Protein 4M9R (pdb70)

Secondary structure (DSSP, 8-state):
------GGG-----HHHHHHH--TTTB-----SS-EEEEEEE----SSS---TTHHHHHHHHHHHHHHTTEEEEEEES--HHHHHHHHHHHTT-TT--SEEEEEEESEEETTEEE-TTS---BHHHHHHTTSTTT-TTSTTS-EEEEEES--SSB----EE-----TTTTEEEEESS-TTB-----TTT--HHHHHHHHHHHHHTTTS-HHHHHHHHHHHHHHH--EEETTEEE----EEEE--SSB------S--/------GGG-----HHHHHHH--TTTB-----SS-EEEEEEE----SSS---TTHHHHHHHHHHHHHHTTEEEEE--S--HHHHHHHHHHHHH-----S-EEEEEEEEEETTEEE-TTS-EEEHHHHHHHTSTTT-TTSTTS-EEEEEEEE--EE-TTTTEEEEEEE---HHHHHHHHHHHHHTTTS-HHHHHHHHHHHHHH---EEEE--SSB------S--

Structure (mmCIF, N/CA/C/O backbone):
data_4M9R
#
_entry.id   4M9R
#
_cell.length_a   121.070
_cell.length_b   121.070
_cell.length_c   58.470
_cell.angle_alpha   90.00
_cell.angle_beta   90.00
_cell.angle_gamma   90.00
#
_symmetry.space_group_name_H-M   'I 41'
#
loop_
_entity.id
_entity.type
_entity.pdbx_description
1 polymer 'Cell death protein 3'
2 water water
#
loop_
_atom_site.group_PDB
_atom_site.id
_atom_site.type_symbol
_atom_site.label_atom_id
_atom_site.label_alt_id
_atom_site.label_comp_id
_atom_site.label_asym_id
_atom_site.label_entity_id
_atom_site.label_seq_id
_atom_site.pdbx_PDB_ins_code
_atom_site.Cartn_x
_atom_site.Cartn_y
_atom_site.Cartn_z
_atom_site.occupancy
_atom_site.B_iso_or_equiv
_atom_site.auth_seq_id
_atom_site.auth_comp_id
_atom_site.auth_asym_id
_atom_site.auth_atom_id
_atom_site.pdbx_PDB_model_num
ATOM 1 N N . THR A 1 11 ? -18.277 -6.818 30.473 1.00 128.62 208 THR A N 1
ATOM 2 C CA . THR A 1 11 ? -17.748 -8.093 30.000 1.00 115.46 208 THR A CA 1
ATOM 3 C C . THR A 1 11 ? -16.227 -8.076 29.946 1.00 111.70 208 THR A C 1
ATOM 4 O O . THR A 1 11 ? -15.626 -7.593 28.984 1.00 107.91 208 THR A O 1
ATOM 8 N N . GLN A 1 12 ? -15.615 -8.607 30.996 1.00 158.14 209 GLN A N 1
ATOM 9 C CA . GLN A 1 12 ? -14.168 -8.641 31.121 1.00 148.14 209 GLN A CA 1
ATOM 10 C C . GLN A 1 12 ? -13.805 -9.956 31.793 1.00 144.54 209 GLN A C 1
ATOM 11 O O . GLN A 1 12 ? -13.522 -9.990 32.990 1.00 145.43 209 GLN A O 1
ATOM 17 N N . TYR A 1 13 ? -13.822 -11.035 31.012 1.00 122.76 210 TYR A N 1
ATOM 18 C CA . TYR A 1 13 ? -13.747 -12.399 31.544 1.00 113.78 210 TYR A CA 1
ATOM 19 C C . TYR A 1 13 ? -12.775 -12.610 32.703 1.00 113.30 210 TYR A C 1
ATOM 20 O O . TYR A 1 13 ? -11.628 -12.154 32.678 1.00 113.95 210 TYR A O 1
ATOM 29 N N . ILE A 1 14 ? -13.257 -13.334 33.708 1.00 83.40 211 ILE A N 1
ATOM 30 C CA . ILE A 1 14 ? -12.457 -13.715 34.862 1.00 83.56 211 ILE A CA 1
ATOM 31 C C . ILE A 1 14 ? -12.889 -15.110 35.310 1.00 77.39 211 ILE A C 1
ATOM 32 O O . ILE A 1 14 ? -14.086 -15.398 35.389 1.00 77.97 211 ILE A O 1
ATOM 37 N N . PHE A 1 15 ? -11.922 -15.981 35.581 1.00 97.22 212 PHE A N 1
ATOM 38 C CA . PHE A 1 15 ? -12.242 -17.323 36.054 1.00 92.75 212 PHE A CA 1
ATOM 39 C C . PHE A 1 15 ? -12.667 -17.312 37.515 1.00 99.48 212 PHE A C 1
ATOM 40 O O . PHE A 1 15 ? -12.012 -16.691 38.354 1.00 105.69 212 PHE A O 1
ATOM 48 N N . HIS A 1 16 ? -13.762 -18.008 37.810 1.00 107.05 213 HIS A N 1
ATOM 49 C CA . HIS A 1 16 ? -14.255 -18.139 39.181 1.00 114.19 213 HIS A CA 1
ATOM 50 C C . HIS A 1 16 ? -14.305 -19.603 39.608 1.00 110.66 213 HIS A C 1
ATOM 51 O O . HIS A 1 16 ? -14.681 -20.473 38.820 1.00 103.89 213 HIS A O 1
ATOM 58 N N . GLU A 1 17 ? -13.923 -19.866 40.856 1.00 133.93 214 GLU A N 1
ATOM 59 C CA . GLU A 1 17 ? -13.980 -21.214 41.416 1.00 133.02 214 GLU A CA 1
ATOM 60 C C . GLU A 1 17 ? -15.305 -21.892 41.108 1.00 131.19 214 GLU A C 1
ATOM 61 O O . GLU A 1 17 ? -15.355 -23.097 40.860 1.00 127.05 214 GLU A O 1
ATOM 67 N N . GLU A 1 18 ? -16.379 -21.109 41.137 1.00 99.13 215 GLU A N 1
ATOM 68 C CA . GLU A 1 18 ? -17.721 -21.641 40.944 1.00 98.52 215 GLU A CA 1
ATOM 69 C C . GLU A 1 18 ? -17.904 -22.235 39.554 1.00 88.96 215 GLU A C 1
ATOM 70 O O . GLU A 1 18 ? -18.645 -23.203 39.373 1.00 87.06 215 GLU A O 1
ATOM 76 N N . ASP A 1 19 ? -17.227 -21.645 38.575 1.00 122.67 216 ASP A N 1
ATOM 77 C CA . ASP A 1 19 ? -17.337 -22.081 37.192 1.00 115.35 216 ASP A CA 1
ATOM 78 C C . ASP A 1 19 ? -16.859 -23.520 37.021 1.00 110.95 216 ASP A C 1
ATOM 79 O O . ASP A 1 19 ? -17.294 -24.223 36.112 1.00 107.24 216 ASP A O 1
ATOM 84 N N . MET A 1 20 ? -15.971 -23.954 37.908 1.00 92.93 217 MET A N 1
ATOM 85 C CA . MET A 1 20 ? -15.324 -25.253 37.772 1.00 89.88 217 MET A CA 1
ATOM 86 C C . MET A 1 20 ? -16.269 -26.424 38.013 1.00 91.52 217 MET A C 1
ATOM 87 O O . MET A 1 20 ? -17.106 -26.386 38.912 1.00 96.93 217 MET A O 1
ATOM 92 N N . ASN A 1 21 ? -16.132 -27.458 37.189 1.00 77.10 218 ASN A N 1
ATOM 93 C CA . ASN A 1 21 ? -16.817 -28.728 37.405 1.00 79.55 218 ASN A CA 1
ATOM 94 C C . ASN A 1 21 ? -15.836 -29.766 37.924 1.00 81.20 218 ASN A C 1
ATOM 95 O O . ASN A 1 21 ? -14.697 -29.844 37.466 1.00 77.99 218 ASN A O 1
ATOM 100 N N . PHE A 1 22 ? -16.277 -30.563 38.884 1.00 68.45 219 PHE A N 1
ATOM 101 C CA . PHE A 1 22 ? -15.372 -31.459 39.588 1.00 72.10 219 PHE A CA 1
ATOM 102 C C . PHE A 1 22 ? -15.779 -32.920 39.461 1.00 75.54 219 PHE A C 1
ATOM 103 O O . PHE A 1 22 ? -16.943 -33.233 39.205 1.00 76.84 219 PHE A O 1
ATOM 111 N N . VAL A 1 23 ? -14.810 -33.811 39.643 1.00 90.51 220 VAL A N 1
ATOM 112 C CA . VAL A 1 23 ? -15.080 -35.242 39.692 1.00 96.12 220 VAL A CA 1
ATOM 113 C C . VAL A 1 23 ? -15.021 -35.740 41.130 1.00 104.12 220 VAL A C 1
ATOM 114 O O . VAL A 1 23 ? -14.446 -35.089 42.003 1.00 101.76 220 VAL A O 1
ATOM 118 N N . ASP A 1 24 ? -15.625 -36.897 41.372 1.00 128.31 221 ASP A N 1
ATOM 119 C CA . ASP A 1 24 ? -15.554 -37.532 42.679 1.00 132.58 221 ASP A CA 1
ATOM 120 C C . ASP A 1 24 ? -14.667 -38.764 42.594 1.00 129.36 221 ASP A C 1
ATOM 121 O O . ASP A 1 24 ? -14.500 -39.345 41.523 1.00 128.69 221 ASP A O 1
ATOM 126 N N . ALA A 1 25 ? -14.094 -39.157 43.726 1.00 111.79 222 ALA A N 1
ATOM 127 C CA . ALA A 1 25 ? -13.209 -40.317 43.777 1.00 110.66 222 ALA A CA 1
ATOM 128 C C . ALA A 1 25 ? -13.802 -41.551 43.096 1.00 118.66 222 ALA A C 1
ATOM 129 O O . ALA A 1 25 ? -13.092 -42.261 42.385 1.00 117.10 222 ALA A O 1
ATOM 131 N N . PRO A 1 26 ? -15.103 -41.815 43.315 1.00 113.65 223 PRO A N 1
ATOM 132 C CA . PRO A 1 26 ? -15.728 -42.990 42.698 1.00 122.84 223 PRO A CA 1
ATOM 133 C C . PRO A 1 26 ? -15.458 -43.068 41.202 1.00 119.58 223 PRO A C 1
ATOM 134 O O . PRO A 1 26 ? -14.958 -44.085 40.725 1.00 121.92 223 PRO A O 1
ATOM 138 N N . THR A 1 27 ? -15.788 -42.004 40.478 1.00 110.99 224 THR A N 1
ATOM 139 C CA . THR A 1 27 ? -15.583 -41.963 39.035 1.00 107.80 224 THR A CA 1
ATOM 140 C C . THR A 1 27 ? -14.114 -42.173 38.674 1.00 98.84 224 THR A C 1
ATOM 141 O O . THR A 1 27 ? -13.799 -42.891 37.727 1.00 99.69 224 THR A O 1
ATOM 145 N N . ILE A 1 28 ? -13.219 -41.547 39.432 1.00 92.96 225 ILE A N 1
ATOM 146 C CA . ILE A 1 28 ? -11.785 -41.710 39.212 1.00 86.00 225 ILE A CA 1
ATOM 147 C C . ILE A 1 28 ? -11.356 -43.159 39.432 1.00 92.26 225 ILE A C 1
ATOM 148 O O . ILE A 1 28 ? -10.524 -43.683 38.698 1.00 91.37 225 ILE A O 1
ATOM 153 N N . SER A 1 29 ? -11.920 -43.799 40.451 1.00 119.86 226 SER A N 1
ATOM 154 C CA . SER A 1 29 ? -11.625 -45.200 40.730 1.00 128.02 226 SER A CA 1
ATOM 155 C C . SER A 1 29 ? -12.098 -46.071 39.573 1.00 134.04 226 SER A C 1
ATOM 156 O O . SER A 1 29 ? -11.429 -47.027 39.181 1.00 129.61 226 SER A O 1
ATOM 159 N N . ARG A 1 30 ? -13.258 -45.721 39.028 1.00 110.67 227 ARG A N 1
ATOM 160 C CA . ARG A 1 30 ? -13.880 -46.476 37.949 1.00 110.80 227 ARG A CA 1
ATOM 161 C C . ARG A 1 30 ? -13.187 -46.215 36.614 1.00 99.98 227 ARG A C 1
ATOM 162 O O . ARG A 1 30 ? -12.833 -47.139 35.881 1.00 96.14 227 ARG A O 1
ATOM 170 N N . VAL A 1 31 ? -12.990 -44.941 36.314 1.00 85.31 228 VAL A N 1
ATOM 171 C CA . VAL A 1 31 ? -12.472 -44.517 35.020 1.00 76.97 228 VAL A CA 1
ATOM 172 C C . VAL A 1 31 ? -10.994 -44.835 34.815 1.00 68.49 228 VAL A C 1
ATOM 173 O O . VAL A 1 31 ? -10.586 -45.238 33.722 1.00 64.88 228 VAL A O 1
ATOM 177 N N . PHE A 1 32 ? -10.193 -44.657 35.858 1.00 84.87 229 PHE A N 1
ATOM 178 C CA . PHE A 1 32 ? -8.748 -44.788 35.711 1.00 78.07 229 PHE A CA 1
ATOM 179 C C . PHE A 1 32 ? -8.317 -46.121 35.112 1.00 76.28 229 PHE A C 1
ATOM 180 O O . PHE A 1 32 ? -8.952 -47.155 35.330 1.00 81.06 229 PHE A O 1
ATOM 188 N N . ASP A 1 33 ? -7.228 -46.072 34.351 1.00 82.50 230 ASP A N 1
ATOM 189 C CA . ASP A 1 33 ? -6.615 -47.261 33.779 1.00 81.07 230 ASP A CA 1
ATOM 190 C C . ASP A 1 33 ? -5.140 -46.979 33.508 1.00 76.31 230 ASP A C 1
ATOM 191 O O . ASP A 1 33 ? -4.793 -46.315 32.530 1.00 72.70 230 ASP A O 1
ATOM 196 N N . GLU A 1 34 ? -4.280 -47.487 34.383 1.00 97.44 231 GLU A N 1
ATOM 197 C CA . GLU A 1 34 ? -2.843 -47.254 34.295 1.00 94.83 231 GLU A CA 1
ATOM 198 C C . GLU A 1 34 ? -2.296 -47.423 32.880 1.00 91.80 231 GLU A C 1
ATOM 199 O O . GLU A 1 34 ? -1.386 -46.702 32.472 1.00 89.53 231 GLU A O 1
ATOM 205 N N . LYS A 1 35 ? -2.847 -48.383 32.143 1.00 113.97 232 LYS A N 1
ATOM 206 C CA . LYS A 1 35 ? -2.336 -48.722 30.820 1.00 112.98 232 LYS A CA 1
ATOM 207 C C . LYS A 1 35 ? -2.573 -47.604 29.812 1.00 110.78 232 LYS A C 1
ATOM 208 O O . LYS A 1 35 ? -1.768 -47.394 28.905 1.00 110.20 232 LYS A O 1
ATOM 214 N N . THR A 1 36 ? -3.677 -46.884 29.975 1.00 81.68 233 THR A N 1
ATOM 215 C CA . THR A 1 36 ? -4.100 -45.917 28.967 1.00 80.66 233 THR A CA 1
ATOM 216 C C . THR A 1 36 ? -3.954 -44.461 29.410 1.00 78.15 233 THR A C 1
ATOM 217 O O . THR A 1 36 ? -3.857 -43.556 28.579 1.00 77.03 233 THR A O 1
ATOM 221 N N . MET A 1 37 ? -3.936 -44.233 30.717 1.00 64.51 234 MET A N 1
ATOM 222 C CA . MET A 1 37 ? -3.888 -42.870 31.229 1.00 62.92 234 MET A CA 1
ATOM 223 C C . MET A 1 37 ? -2.831 -42.696 32.310 1.00 62.65 234 MET A C 1
ATOM 224 O O . MET A 1 37 ? -2.435 -43.656 32.962 1.00 64.47 234 MET A O 1
ATOM 229 N N . TYR A 1 38 ? -2.360 -41.464 32.471 1.00 57.15 235 TYR A N 1
ATOM 230 C CA . TYR A 1 38 ? -1.357 -41.148 33.482 1.00 57.94 235 TYR A CA 1
ATOM 231 C C . TYR A 1 38 ? -1.988 -41.094 34.856 1.00 57.62 235 TYR A C 1
ATOM 232 O O . TYR A 1 38 ? -3.129 -40.651 35.012 1.00 57.88 235 TYR A O 1
ATOM 241 N N . ARG A 1 39 ? -1.226 -41.534 35.852 1.00 77.79 236 ARG A N 1
ATOM 242 C CA . ARG A 1 39 ? -1.639 -41.459 37.244 1.00 82.82 236 ARG A CA 1
ATOM 243 C C . ARG A 1 39 ? -1.540 -40.009 37.709 1.00 75.11 236 ARG A C 1
ATOM 244 O O . ARG A 1 39 ? -0.485 -39.382 37.598 1.00 72.48 236 ARG A O 1
ATOM 252 N N . ASN A 1 40 ? -2.645 -39.475 38.214 1.00 73.99 237 ASN A N 1
ATOM 253 C CA . ASN A 1 40 ? -2.684 -38.091 38.666 1.00 67.45 237 ASN A CA 1
ATOM 254 C C . ASN A 1 40 ? -3.634 -37.890 39.846 1.00 68.13 237 ASN A C 1
ATOM 255 O O . ASN A 1 40 ? -4.697 -37.276 39.710 1.00 66.48 237 ASN A O 1
ATOM 260 N N . PHE A 1 41 ? -3.231 -38.402 41.006 1.00 74.77 238 PHE A N 1
ATOM 261 C CA . PHE A 1 41 ? -4.104 -38.442 42.173 1.00 76.97 238 PHE A CA 1
ATOM 262 C C . PHE A 1 41 ? -3.462 -37.854 43.418 1.00 75.66 238 PHE A C 1
ATOM 263 O O . PHE A 1 41 ? -4.084 -37.822 44.477 1.00 77.76 238 PHE A O 1
ATOM 271 N N . SER A 1 42 ? -2.220 -37.397 43.291 1.00 89.56 239 SER A N 1
ATOM 272 C CA . SER A 1 42 ? -1.558 -36.707 44.387 1.00 88.39 239 SER A CA 1
ATOM 273 C C . SER A 1 42 ? -2.536 -35.730 45.024 1.00 85.75 239 SER A C 1
ATOM 274 O O . SER A 1 42 ? -3.240 -35.007 44.312 1.00 82.72 239 SER A O 1
ATOM 277 N N . SER A 1 43 ? -2.593 -35.719 46.355 1.00 163.94 240 SER A N 1
ATOM 278 C CA . SER A 1 43 ? -3.518 -34.838 47.065 1.00 163.22 240 SER A CA 1
ATOM 279 C C . SER A 1 43 ? -3.327 -33.396 46.606 1.00 158.59 240 SER A C 1
ATOM 280 O O . SER A 1 43 ? -4.270 -32.773 46.119 1.00 157.98 240 SER A O 1
ATOM 283 N N . PRO A 1 44 ? -2.112 -32.848 46.773 1.00 98.04 241 PRO A N 1
ATOM 284 C CA . PRO A 1 44 ? -1.797 -31.761 45.844 1.00 94.26 241 PRO A CA 1
ATOM 285 C C . PRO A 1 44 ? -1.381 -32.405 44.529 1.00 93.03 241 PRO A C 1
ATOM 286 O O . PRO A 1 44 ? -0.311 -33.012 44.488 1.00 94.36 241 PRO A O 1
ATOM 290 N N . ARG A 1 45 ? -2.221 -32.306 43.498 1.00 71.62 242 ARG A N 1
ATOM 291 C CA . ARG A 1 45 ? -1.939 -32.902 42.193 1.00 70.74 242 ARG A CA 1
ATOM 292 C C . ARG A 1 45 ? -0.455 -32.814 41.852 1.00 69.92 242 ARG A C 1
ATOM 293 O O . ARG A 1 45 ? 0.150 -33.774 41.378 1.00 72.01 242 ARG A O 1
ATOM 301 N N . GLY A 1 46 ? 0.122 -31.645 42.094 1.00 65.32 243 GLY A N 1
ATOM 302 C CA . GLY A 1 46 ? 1.537 -31.429 41.872 1.00 65.83 243 GLY A CA 1
ATOM 303 C C . GLY A 1 46 ? 1.824 -29.950 41.970 1.00 64.04 243 GLY A C 1
ATOM 304 O O . GLY A 1 46 ? 1.037 -29.207 42.554 1.00 63.42 243 GLY A O 1
ATOM 305 N N . MET A 1 47 ? 2.935 -29.513 41.385 1.00 77.26 244 MET A N 1
ATOM 306 C CA . MET A 1 47 ? 3.292 -28.099 41.419 1.00 76.83 244 MET A CA 1
ATOM 307 C C . MET A 1 47 ? 3.120 -27.435 40.058 1.00 74.68 244 MET A C 1
ATOM 308 O O . MET A 1 47 ? 3.298 -28.064 39.022 1.00 74.01 244 MET A O 1
ATOM 313 N N . CYS A 1 48 ? 2.768 -26.156 40.076 1.00 62.89 245 CYS A N 1
ATOM 314 C CA . CYS A 1 48 ? 2.583 -25.386 38.854 1.00 61.92 245 CYS A CA 1
ATOM 315 C C . CYS A 1 48 ? 3.399 -24.097 38.918 1.00 64.52 245 CYS A C 1
ATOM 316 O O . CYS A 1 48 ? 3.087 -23.191 39.688 1.00 66.66 245 CYS A O 1
ATOM 319 N N . LEU A 1 49 ? 4.450 -24.020 38.112 1.00 51.03 246 LEU A N 1
ATOM 320 C CA . LEU A 1 49 ? 5.291 -22.834 38.090 1.00 54.63 246 LEU A CA 1
ATOM 321 C C . LEU A 1 49 ? 4.873 -21.861 36.982 1.00 54.82 246 LEU A C 1
ATOM 322 O O . LEU A 1 49 ? 5.061 -22.136 35.801 1.00 53.56 246 LEU A O 1
ATOM 327 N N . ILE A 1 50 ? 4.311 -20.722 37.373 1.00 52.45 247 ILE A N 1
ATOM 328 C CA . ILE A 1 50 ? 3.945 -19.672 36.420 1.00 54.67 247 ILE A CA 1
ATOM 329 C C . ILE A 1 50 ? 5.017 -18.562 36.315 1.00 60.11 247 ILE A C 1
ATOM 330 O O . ILE A 1 50 ? 5.281 -17.835 37.284 1.00 64.43 247 ILE A O 1
ATOM 335 N N . ILE A 1 51 ? 5.637 -18.441 35.143 1.00 55.40 248 ILE A N 1
ATOM 336 C CA . ILE A 1 51 ? 6.595 -17.363 34.904 1.00 61.62 248 ILE A CA 1
ATOM 337 C C . ILE A 1 51 ? 5.918 -16.222 34.154 1.00 65.19 248 ILE A C 1
ATOM 338 O O . ILE A 1 51 ? 5.461 -16.398 33.029 1.00 62.89 248 ILE A O 1
ATOM 343 N N . ASN A 1 52 ? 5.845 -15.059 34.791 1.00 78.86 249 ASN A N 1
ATOM 344 C CA . ASN A 1 52 ? 5.092 -13.938 34.243 1.00 78.22 249 ASN A CA 1
ATOM 345 C C . ASN A 1 52 ? 5.966 -12.717 33.984 1.00 81.45 249 ASN A C 1
ATOM 346 O O . ASN A 1 52 ? 6.359 -12.013 34.912 1.00 85.64 249 ASN A O 1
ATOM 351 N N . ASN A 1 53 ? 6.262 -12.470 32.713 1.00 67.60 250 ASN A N 1
ATOM 352 C CA . ASN A 1 53 ? 7.049 -11.311 32.312 1.00 71.10 250 ASN A CA 1
ATOM 353 C C . ASN A 1 53 ? 6.153 -10.201 31.761 1.00 69.08 250 ASN A C 1
ATOM 354 O O . ASN A 1 53 ? 5.525 -10.374 30.713 1.00 66.28 250 ASN A O 1
ATOM 359 N N . GLU A 1 54 ? 6.097 -9.070 32.463 1.00 106.29 251 GLU A N 1
ATOM 360 C CA . GLU A 1 54 ? 5.240 -7.954 32.056 1.00 105.20 251 GLU A CA 1
ATOM 361 C C . GLU A 1 54 ? 6.013 -6.728 31.563 1.00 108.92 251 GLU A C 1
ATOM 362 O O . GLU A 1 54 ? 5.583 -6.053 30.626 1.00 108.27 251 GLU A O 1
ATOM 368 N N . HIS A 1 55 ? 7.148 -6.440 32.196 1.00 105.10 252 HIS A N 1
ATOM 369 C CA . HIS A 1 55 ? 7.939 -5.258 31.851 1.00 109.82 252 HIS A CA 1
ATOM 370 C C . HIS A 1 55 ? 9.296 -5.632 31.247 1.00 114.47 252 HIS A C 1
ATOM 371 O O . HIS A 1 55 ? 10.016 -6.459 31.797 1.00 116.74 252 HIS A O 1
ATOM 378 N N . PHE A 1 56 ? 9.639 -5.017 30.118 1.00 102.58 253 PHE A N 1
ATOM 379 C CA . PHE A 1 56 ? 10.901 -5.303 29.434 1.00 108.77 253 PHE A CA 1
ATOM 380 C C . PHE A 1 56 ? 11.708 -4.032 29.172 1.00 115.80 253 PHE A C 1
ATOM 381 O O . PHE A 1 56 ? 11.152 -2.940 29.053 1.00 114.71 253 PHE A O 1
ATOM 389 N N . GLU A 1 57 ? 13.024 -4.187 29.071 1.00 94.05 254 GLU A N 1
ATOM 390 C CA . GLU A 1 57 ? 13.911 -3.064 28.791 1.00 102.35 254 GLU A CA 1
ATOM 391 C C . GLU A 1 57 ? 13.619 -2.402 27.443 1.00 103.44 254 GLU A C 1
ATOM 392 O O . GLU A 1 57 ? 13.277 -1.222 27.388 1.00 103.80 254 GLU A O 1
ATOM 398 N N . GLN A 1 58 ? 13.746 -3.164 26.360 1.00 137.27 255 GLN A N 1
ATOM 399 C CA . GLN A 1 58 ? 13.604 -2.608 25.016 1.00 140.72 255 GLN A CA 1
ATOM 400 C C . GLN A 1 58 ? 12.442 -3.219 24.240 1.00 134.08 255 GLN A C 1
ATOM 401 O O . GLN A 1 58 ? 12.380 -3.117 23.014 1.00 138.45 255 GLN A O 1
ATOM 407 N N . MET A 1 59 ? 11.526 -3.859 24.958 1.00 133.21 256 MET A N 1
ATOM 408 C CA . MET A 1 59 ? 10.326 -4.417 24.344 1.00 127.13 256 MET A CA 1
ATOM 409 C C . MET A 1 59 ? 9.092 -3.952 25.106 1.00 119.50 256 MET A C 1
ATOM 410 O O . MET A 1 59 ? 9.093 -3.927 26.336 1.00 116.68 256 MET A O 1
ATOM 415 N N . PRO A 1 60 ? 8.033 -3.578 24.372 1.00 91.10 257 PRO A N 1
ATOM 416 C CA . PRO A 1 60 ? 6.821 -2.984 24.945 1.00 85.88 257 PRO A CA 1
ATOM 417 C C . PRO A 1 60 ? 6.306 -3.724 26.180 1.00 79.83 257 PRO A C 1
ATOM 418 O O . PRO A 1 60 ? 6.566 -4.917 26.349 1.00 78.10 257 PRO A O 1
ATOM 422 N N . THR A 1 61 ? 5.585 -3.010 27.039 1.00 150.50 258 THR A N 1
ATOM 423 C CA . THR A 1 61 ? 4.988 -3.618 28.221 1.00 146.33 258 THR A CA 1
ATOM 424 C C . THR A 1 61 ? 3.927 -4.621 27.800 1.00 142.29 258 THR A C 1
ATOM 425 O O . THR A 1 61 ? 3.193 -4.393 26.840 1.00 142.47 258 THR A O 1
ATOM 429 N N . ARG A 1 62 ? 3.851 -5.733 28.520 1.00 81.51 259 ARG A N 1
ATOM 430 C CA . ARG A 1 62 ? 2.884 -6.770 28.206 1.00 78.15 259 ARG A CA 1
ATOM 431 C C . ARG A 1 62 ? 1.617 -6.600 29.033 1.00 76.50 259 ARG A C 1
ATOM 432 O O . ARG A 1 62 ? 1.334 -7.404 29.915 1.00 74.89 259 ARG A O 1
ATOM 440 N N . ASN A 1 63 ? 0.859 -5.548 28.741 1.00 88.76 260 ASN A N 1
ATOM 441 C CA . ASN A 1 63 ? -0.390 -5.277 29.444 1.00 88.96 260 ASN A CA 1
ATOM 442 C C . ASN A 1 63 ? -1.343 -6.469 29.492 1.00 87.11 260 ASN A C 1
ATOM 443 O O . ASN A 1 63 ? -1.363 -7.294 28.581 1.00 85.69 260 ASN A O 1
ATOM 448 N N . GLY A 1 64 ? -2.123 -6.543 30.566 1.00 129.60 261 GLY A N 1
ATOM 449 C CA . GLY A 1 64 ? -3.132 -7.587 30.754 1.00 129.17 261 GLY A CA 1
ATOM 450 C C . GLY A 1 64 ? -2.554 -8.997 30.910 1.00 126.13 261 GLY A C 1
ATOM 451 O O . GLY A 1 64 ? -3.285 -9.983 30.828 1.00 125.51 261 GLY A O 1
ATOM 452 N N . THR A 1 65 ? -1.247 -9.086 31.140 1.00 84.97 262 THR A N 1
ATOM 453 C CA . THR A 1 65 ? -0.602 -10.361 31.449 1.00 83.06 262 THR A CA 1
ATOM 454 C C . THR A 1 65 ? -0.815 -10.702 32.929 1.00 84.82 262 THR A C 1
ATOM 455 O O . THR A 1 65 ? -0.521 -11.812 33.379 1.00 84.01 262 THR A O 1
ATOM 459 N N . LYS A 1 66 ? -1.330 -9.734 33.677 1.00 120.49 263 LYS A N 1
ATOM 460 C CA . LYS A 1 66 ? -1.649 -9.930 35.083 1.00 124.19 263 LYS A CA 1
ATOM 461 C C . LYS A 1 66 ? -2.977 -10.668 35.215 1.00 125.25 263 LYS A C 1
ATOM 462 O O . LYS A 1 66 ? -3.128 -11.554 36.057 1.00 127.02 263 LYS A O 1
ATOM 468 N N . ALA A 1 67 ? -3.936 -10.295 34.373 1.00 70.92 264 ALA A N 1
ATOM 469 C CA . ALA A 1 67 ? -5.243 -10.945 34.343 1.00 73.00 264 ALA A CA 1
ATOM 470 C C . ALA A 1 67 ? -5.111 -12.407 33.921 1.00 69.39 264 ALA A C 1
ATOM 471 O O . ALA A 1 67 ? -5.878 -13.264 34.359 1.00 71.60 264 ALA A O 1
ATOM 473 N N . ASP A 1 68 ? -4.140 -12.684 33.059 1.00 85.33 265 ASP A N 1
ATOM 474 C CA . ASP A 1 68 ? -3.868 -14.051 32.656 1.00 82.22 265 ASP A CA 1
ATOM 475 C C . ASP A 1 68 ? -3.317 -14.814 33.841 1.00 82.95 265 ASP A C 1
ATOM 476 O O . ASP A 1 68 ? -3.842 -15.860 34.222 1.00 83.73 265 ASP A O 1
ATOM 481 N N . LYS A 1 69 ? -2.250 -14.273 34.421 1.00 68.29 266 LYS A N 1
ATOM 482 C CA . LYS A 1 69 ? -1.582 -14.906 35.547 1.00 70.20 266 LYS A CA 1
ATOM 483 C C . LYS A 1 69 ? -2.562 -15.234 36.666 1.00 74.98 266 LYS A C 1
ATOM 484 O O . LYS A 1 69 ? -2.548 -16.338 37.209 1.00 74.06 266 LYS A O 1
ATOM 490 N N . ASP A 1 70 ? -3.409 -14.266 37.007 1.00 66.29 267 ASP A N 1
ATOM 491 C CA . ASP A 1 70 ? -4.390 -14.447 38.069 1.00 72.87 267 ASP A CA 1
ATOM 492 C C . ASP A 1 70 ? -5.396 -15.542 37.731 1.00 72.68 267 ASP A C 1
ATOM 493 O O . ASP A 1 70 ? -5.604 -16.475 38.510 1.00 73.42 267 ASP A O 1
ATOM 498 N N . ASN A 1 71 ? -6.016 -15.427 36.565 1.00 65.30 268 ASN A N 1
ATOM 499 C CA . ASN A 1 71 ? -6.956 -16.440 36.108 1.00 64.03 268 ASN A CA 1
ATOM 500 C C . ASN A 1 71 ? -6.337 -17.833 36.056 1.00 56.89 268 ASN A C 1
ATOM 501 O O . ASN A 1 71 ? -6.972 -18.816 36.429 1.00 54.89 268 ASN A O 1
ATOM 506 N N . LEU A 1 72 ? -5.099 -17.919 35.587 1.00 65.32 269 LEU A N 1
ATOM 507 C CA . LEU A 1 72 ? -4.430 -19.206 35.493 1.00 58.05 269 LEU A CA 1
ATOM 508 C C . LEU A 1 72 ? -4.127 -19.741 36.883 1.00 56.23 269 LEU A C 1
ATOM 509 O O . LEU A 1 72 ? -4.230 -20.945 37.135 1.00 51.51 269 LEU A O 1
ATOM 514 N N . THR A 1 73 ? -3.744 -18.837 37.778 1.00 52.68 270 THR A N 1
ATOM 515 C CA . THR A 1 73 ? -3.430 -19.207 39.145 1.00 51.92 270 THR A CA 1
ATOM 516 C C . THR A 1 73 ? -4.673 -19.787 39.789 1.00 53.95 270 THR A C 1
ATOM 517 O O . THR A 1 73 ? -4.609 -20.813 40.465 1.00 54.51 270 THR A O 1
ATOM 521 N N . ASN A 1 74 ? -5.806 -19.126 39.572 1.00 59.03 271 ASN A N 1
ATOM 522 C CA . ASN A 1 74 ? -7.078 -19.601 40.104 1.00 63.62 271 ASN A CA 1
ATOM 523 C C . ASN A 1 74 ? -7.453 -20.953 39.528 1.00 57.99 271 ASN A C 1
ATOM 524 O O . ASN A 1 74 ? -7.830 -21.866 40.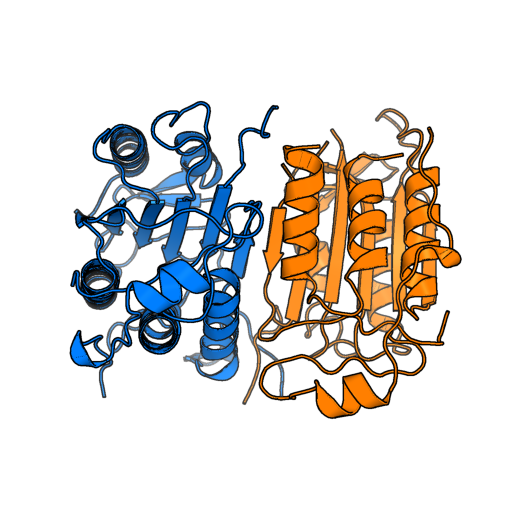261 1.00 56.89 271 ASN A O 1
ATOM 529 N N . LEU A 1 75 ? -7.343 -21.072 38.211 1.00 77.06 272 LEU A N 1
ATOM 530 C CA . LEU A 1 75 ? -7.691 -22.305 37.517 1.00 72.04 272 LEU A CA 1
ATOM 531 C C . LEU A 1 75 ? -6.894 -23.499 38.029 1.00 67.04 272 LEU A C 1
ATOM 532 O O . LEU A 1 75 ? -7.445 -24.576 38.260 1.00 66.70 272 LEU A O 1
ATOM 537 N N . PHE A 1 76 ? -5.591 -23.318 38.194 1.00 70.18 273 PHE A N 1
ATOM 538 C CA . PHE A 1 76 ? -4.748 -24.440 38.565 1.00 64.41 273 PHE A CA 1
ATOM 539 C C . PHE A 1 76 ? -4.815 -24.721 40.047 1.00 65.71 273 PHE A C 1
ATOM 540 O O . PHE A 1 76 ? -4.663 -25.863 40.473 1.00 63.44 273 PHE A O 1
ATOM 548 N N . ARG A 1 77 ? -5.053 -23.679 40.834 1.00 67.94 274 ARG A N 1
ATOM 549 C CA . ARG A 1 77 ? -5.313 -23.876 42.251 1.00 70.33 274 ARG A CA 1
ATOM 550 C C . ARG A 1 77 ? -6.642 -24.591 42.418 1.00 73.90 274 ARG A C 1
ATOM 551 O O . ARG A 1 77 ? -6.762 -25.527 43.203 1.00 73.23 274 ARG A O 1
ATOM 559 N N . CYS A 1 78 ? -7.638 -24.161 41.657 1.00 74.13 275 CYS A N 1
ATOM 560 C CA . CYS A 1 78 ? -8.942 -24.796 41.721 1.00 79.24 275 CYS A CA 1
ATOM 561 C C . CYS A 1 78 ? -8.859 -26.271 41.325 1.00 74.51 275 CYS A C 1
ATOM 562 O O . CYS A 1 78 ? -9.643 -27.092 41.792 1.00 78.01 275 CYS A O 1
ATOM 565 N N . MET A 1 79 ? -7.901 -26.604 40.467 1.00 70.59 276 MET A N 1
ATOM 566 C CA . MET A 1 79 ? -7.730 -27.976 40.015 1.00 67.12 276 MET A CA 1
ATOM 567 C C . MET A 1 79 ? -6.775 -28.757 40.912 1.00 63.66 276 MET A C 1
ATOM 568 O O . MET A 1 79 ? -6.317 -29.839 40.548 1.00 61.40 276 MET A O 1
ATOM 573 N N . GLY A 1 80 ? -6.473 -28.197 42.081 1.00 69.83 277 GLY A N 1
ATOM 574 C CA . GLY A 1 80 ? -5.693 -28.889 43.093 1.00 68.19 277 GLY A CA 1
ATOM 575 C C . GLY A 1 80 ? -4.187 -28.793 42.947 1.00 63.88 277 GLY A C 1
ATOM 576 O O . GLY A 1 80 ? -3.465 -29.711 43.331 1.00 62.94 277 GLY A O 1
ATOM 577 N N . TYR A 1 81 ? -3.707 -27.678 42.408 1.00 55.54 278 TYR A N 1
ATOM 578 C CA . TYR A 1 81 ? -2.271 -27.489 42.194 1.00 52.73 278 TYR A CA 1
ATOM 579 C C . TYR A 1 81 ? -1.683 -26.460 43.152 1.00 54.22 278 TYR A C 1
ATOM 580 O O . TYR A 1 81 ? -2.387 -25.573 43.637 1.00 57.29 278 TYR A O 1
ATOM 589 N N . THR A 1 82 ? -0.390 -26.603 43.430 1.00 66.43 279 THR A N 1
ATOM 590 C CA . THR A 1 82 ? 0.359 -25.605 44.175 1.00 68.29 279 THR A CA 1
ATOM 591 C C . THR A 1 82 ? 0.996 -24.647 43.181 1.00 68.05 279 THR A C 1
ATOM 592 O O . THR A 1 82 ? 1.957 -24.996 42.493 1.00 66.81 279 THR A O 1
ATOM 596 N N . VAL A 1 83 ? 0.452 -23.440 43.094 1.00 56.84 280 VAL A N 1
ATOM 597 C CA . VAL A 1 83 ? 0.962 -22.460 42.147 1.00 57.71 280 VAL A CA 1
ATOM 598 C C . VAL A 1 83 ? 2.077 -21.608 42.755 1.00 60.88 280 VAL A C 1
ATOM 599 O O . VAL A 1 83 ? 1.998 -21.177 43.904 1.00 63.97 280 VAL A O 1
ATOM 603 N N . ILE A 1 84 ? 3.121 -21.389 41.968 1.00 66.94 281 ILE A N 1
ATOM 604 C CA . ILE A 1 84 ? 4.244 -20.553 42.355 1.00 71.11 281 ILE A CA 1
ATOM 605 C C . ILE A 1 84 ? 4.453 -19.525 41.261 1.00 73.41 281 ILE A C 1
ATOM 606 O O . ILE A 1 84 ? 4.442 -19.858 40.072 1.00 70.74 281 ILE A O 1
ATOM 611 N N . CYS A 1 85 ? 4.651 -18.277 41.650 1.00 85.32 282 CYS A N 1
ATOM 612 C CA . CYS A 1 85 ? 4.771 -17.219 40.668 1.00 88.96 282 CYS A CA 1
ATOM 613 C C . CYS A 1 85 ? 6.151 -16.578 40.698 1.00 93.98 282 CYS A C 1
ATOM 614 O O . CYS A 1 85 ? 6.750 -16.405 41.758 1.00 97.30 282 CYS A O 1
ATOM 617 N N . LYS A 1 86 ? 6.656 -16.251 39.516 1.00 65.51 283 LYS A N 1
ATOM 618 C CA . LYS A 1 86 ? 7.922 -15.551 39.382 1.00 71.78 283 LYS A CA 1
ATOM 619 C C . LYS A 1 86 ? 7.756 -14.448 38.345 1.00 76.34 283 LYS A C 1
ATOM 620 O O . LYS A 1 86 ? 7.859 -14.690 37.145 1.00 73.99 283 LYS A O 1
ATOM 626 N N . ASP A 1 87 ? 7.477 -13.237 38.812 1.00 89.54 284 ASP A N 1
ATOM 627 C CA . ASP A 1 87 ? 7.298 -12.103 37.915 1.00 90.80 284 ASP A CA 1
ATOM 628 C C . ASP A 1 87 ? 8.630 -11.632 37.335 1.00 94.05 284 ASP A C 1
ATOM 629 O O . ASP A 1 87 ? 9.661 -11.668 38.008 1.00 100.87 284 ASP A O 1
ATOM 634 N N . ASN A 1 88 ? 8.597 -11.205 36.077 1.00 77.93 285 ASN A N 1
ATOM 635 C CA . ASN A 1 88 ? 9.758 -10.607 35.425 1.00 81.97 285 ASN A CA 1
ATOM 636 C C . ASN A 1 88 ? 11.080 -11.314 35.715 1.00 88.39 285 ASN A C 1
ATOM 637 O O . ASN A 1 88 ? 11.829 -10.911 36.608 1.00 95.45 285 ASN A O 1
ATOM 642 N N . LEU A 1 89 ? 11.357 -12.370 34.958 1.00 60.79 286 LEU A N 1
ATOM 643 C CA . LEU A 1 89 ? 12.623 -13.075 35.068 1.00 59.20 286 LEU A CA 1
ATOM 644 C C . LEU A 1 89 ? 13.508 -12.791 33.860 1.00 62.81 286 LEU A C 1
ATOM 645 O O . LEU A 1 89 ? 13.019 -12.641 32.737 1.00 60.65 286 LEU A O 1
ATOM 650 N N . THR A 1 90 ? 14.812 -12.704 34.091 1.00 69.50 287 THR A N 1
ATOM 651 C CA . THR A 1 90 ? 15.755 -12.553 32.996 1.00 68.93 287 THR A CA 1
ATOM 652 C C . THR A 1 90 ? 15.826 -13.859 32.219 1.00 64.75 287 THR A C 1
ATOM 653 O O . THR A 1 90 ? 15.271 -14.872 32.655 1.00 59.21 287 THR A O 1
ATOM 657 N N . GLY A 1 91 ? 16.503 -13.834 31.074 1.00 88.05 288 GLY A N 1
ATOM 658 C CA . GLY A 1 91 ? 16.713 -15.037 30.287 1.00 81.42 288 GLY A CA 1
ATOM 659 C C . GLY A 1 91 ? 17.355 -16.127 31.126 1.00 77.89 288 GLY A C 1
ATOM 660 O O . GLY A 1 91 ? 16.833 -17.240 31.225 1.00 72.50 288 GLY A O 1
ATOM 661 N N . ARG A 1 92 ? 18.486 -15.797 31.742 1.00 103.06 289 ARG A N 1
ATOM 662 C CA . ARG A 1 92 ? 19.188 -16.726 32.620 1.00 101.47 289 ARG A CA 1
ATOM 663 C C . ARG A 1 92 ? 18.320 -17.084 33.819 1.00 100.88 289 ARG A C 1
ATOM 664 O O . ARG A 1 92 ? 18.468 -18.155 34.408 1.00 98.24 289 ARG A O 1
ATOM 672 N N . GLY A 1 93 ? 17.414 -16.178 34.175 1.00 72.04 290 GLY A N 1
ATOM 673 C CA . GLY A 1 93 ? 16.500 -16.399 35.281 1.00 72.90 290 GLY A CA 1
ATOM 674 C C . GLY A 1 93 ? 15.513 -17.515 34.996 1.00 65.74 290 GLY A C 1
ATOM 675 O O . GLY A 1 93 ? 15.338 -18.435 35.791 1.00 64.61 290 GLY A O 1
ATOM 676 N N . MET A 1 94 ? 14.866 -17.442 33.844 1.00 76.24 291 MET A N 1
ATOM 677 C CA . MET A 1 94 ? 13.894 -18.459 33.486 1.00 70.38 291 MET A CA 1
ATOM 678 C C . MET A 1 94 ? 14.521 -19.855 33.503 1.00 66.70 291 MET A C 1
ATOM 679 O O . MET A 1 94 ? 13.954 -20.791 34.064 1.00 64.59 291 MET A O 1
ATOM 684 N N . LEU A 1 95 ? 15.701 -19.986 32.905 1.00 76.43 292 LEU A N 1
ATOM 685 C CA . LEU A 1 95 ? 16.406 -21.264 32.890 1.00 74.32 292 LEU A CA 1
ATOM 686 C C . LEU A 1 95 ? 16.633 -21.812 34.293 1.00 76.19 292 LEU A C 1
ATOM 687 O O . LEU A 1 95 ? 16.312 -22.969 34.584 1.00 74.42 292 LEU A O 1
ATOM 692 N N . LEU A 1 96 ? 17.199 -20.971 35.155 1.00 60.09 293 LEU A N 1
ATOM 693 C CA . LEU A 1 96 ? 17.532 -21.369 36.512 1.00 64.01 293 LEU A CA 1
ATOM 694 C C . LEU A 1 96 ? 16.294 -21.704 37.336 1.00 61.76 293 LEU A C 1
ATOM 695 O O . LEU A 1 96 ? 16.283 -22.692 38.075 1.00 62.65 293 LEU A O 1
ATOM 700 N N . THR A 1 97 ? 15.261 -20.875 37.222 1.00 70.60 294 THR A N 1
ATOM 701 C CA . THR A 1 97 ? 14.018 -21.120 37.943 1.00 71.32 294 THR A CA 1
ATOM 702 C C . THR A 1 97 ? 13.454 -22.459 37.507 1.00 65.82 294 THR A C 1
ATOM 703 O O . THR A 1 97 ? 13.063 -23.284 38.329 1.00 67.45 294 THR A O 1
ATOM 707 N N . ILE A 1 98 ? 13.424 -22.670 36.199 1.00 70.59 295 ILE A N 1
ATOM 708 C CA . ILE A 1 98 ? 12.880 -23.896 35.642 1.00 66.56 295 ILE A CA 1
ATOM 709 C C . ILE A 1 98 ? 13.711 -25.104 36.067 1.00 67.98 295 ILE A C 1
ATOM 710 O O . ILE A 1 98 ? 13.165 -26.134 36.465 1.00 68.46 295 ILE A O 1
ATOM 715 N N . ARG A 1 99 ? 15.029 -24.974 35.994 1.00 88.50 296 ARG A N 1
ATOM 716 C CA . ARG A 1 99 ? 15.904 -26.044 36.444 1.00 90.94 296 ARG A CA 1
ATOM 717 C C . ARG A 1 99 ? 15.665 -26.358 37.921 1.00 95.91 296 ARG A C 1
ATOM 718 O O . ARG A 1 99 ? 15.680 -27.522 38.326 1.00 98.00 296 ARG A O 1
ATOM 726 N N . ASP A 1 100 ? 15.446 -25.317 38.722 1.00 75.40 297 ASP A N 1
ATOM 727 C CA . ASP A 1 100 ? 15.164 -25.489 40.142 1.00 81.91 297 ASP A CA 1
ATOM 728 C C . ASP A 1 100 ? 13.790 -26.092 40.355 1.00 81.02 297 ASP A C 1
ATOM 729 O O . ASP A 1 100 ? 13.594 -26.895 41.263 1.00 85.42 297 ASP A O 1
ATOM 734 N N . PHE A 1 101 ? 12.832 -25.687 39.530 1.00 86.48 298 PHE A N 1
ATOM 735 C CA . PHE A 1 101 ? 11.490 -26.234 39.628 1.00 82.97 298 PHE A CA 1
ATOM 736 C C . 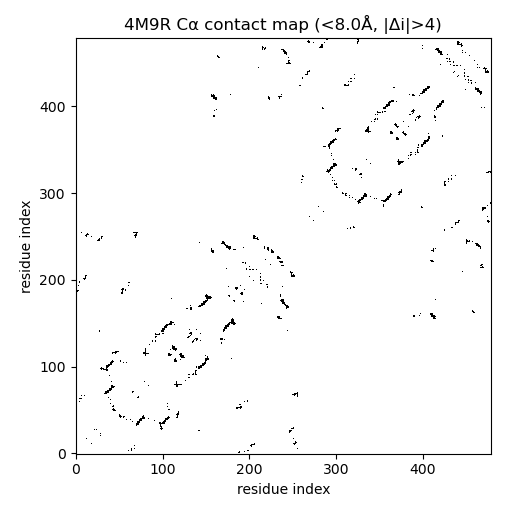PHE A 1 101 ? 11.563 -27.747 39.490 1.00 83.98 298 PHE A C 1
ATOM 737 O O . PHE A 1 101 ? 10.931 -28.477 40.247 1.00 84.10 298 PHE A O 1
ATOM 745 N N . ALA A 1 102 ? 12.354 -28.206 38.523 1.00 93.60 299 ALA A N 1
ATOM 746 C CA . ALA A 1 102 ? 12.556 -29.632 38.288 1.00 94.70 299 ALA A CA 1
ATOM 747 C C . ALA A 1 102 ? 13.178 -30.328 39.498 1.00 101.92 299 ALA A C 1
ATOM 748 O O . ALA A 1 102 ? 13.208 -31.558 39.560 1.00 104.91 299 ALA A O 1
ATOM 750 N N . LYS A 1 103 ? 13.671 -29.535 40.449 1.00 101.95 300 LYS A N 1
ATOM 751 C CA . LYS A 1 103 ? 14.296 -30.054 41.669 1.00 110.36 300 LYS A CA 1
ATOM 752 C C . LYS A 1 103 ? 13.307 -30.261 42.821 1.00 113.81 300 LYS A C 1
ATOM 753 O O . LYS A 1 103 ? 13.398 -31.254 43.538 1.00 119.43 300 LYS A O 1
ATOM 759 N N . HIS A 1 104 ? 12.391 -29.311 43.002 1.00 135.86 301 HIS A N 1
ATOM 760 C CA . HIS A 1 104 ? 11.321 -29.408 43.998 1.00 130.18 301 HIS A CA 1
ATOM 761 C C . HIS A 1 104 ? 10.866 -30.839 44.219 1.00 131.29 301 HIS A C 1
ATOM 762 O O . HIS A 1 104 ? 9.863 -31.252 43.651 1.00 125.77 301 HIS A O 1
ATOM 769 N N . GLU A 1 105 ? 11.564 -31.596 45.052 1.00 155.62 302 GLU A N 1
ATOM 770 C CA . GLU A 1 105 ? 11.192 -32.992 45.251 1.00 158.47 302 GLU A CA 1
ATOM 771 C C . GLU A 1 105 ? 9.783 -33.121 45.827 1.00 150.60 302 GLU A C 1
ATOM 772 O O . GLU A 1 105 ? 9.285 -34.228 46.036 1.00 152.38 302 GLU A O 1
ATOM 778 N N . SER A 1 106 ? 9.148 -31.978 46.073 1.00 121.36 303 SER A N 1
ATOM 779 C CA . SER A 1 106 ? 7.759 -31.936 46.509 1.00 114.66 303 SER A CA 1
ATOM 780 C C . SER A 1 106 ? 6.824 -32.094 45.315 1.00 108.91 303 SER A C 1
ATOM 781 O O . SER A 1 106 ? 5.694 -31.607 45.326 1.00 103.11 303 SER A O 1
ATOM 784 N N . HIS A 1 107 ? 7.300 -32.768 44.277 1.00 68.10 304 HIS A N 1
ATOM 785 C CA . HIS A 1 107 ? 6.488 -32.972 43.089 1.00 63.46 304 HIS A CA 1
ATOM 786 C C . HIS A 1 107 ? 5.445 -34.058 43.280 1.00 63.35 304 HIS A C 1
ATOM 787 O O . HIS A 1 107 ? 5.729 -35.130 43.819 1.00 69.61 304 HIS A O 1
ATOM 794 N N . GLY A 1 108 ? 4.234 -33.763 42.823 1.00 56.42 305 GLY A N 1
ATOM 795 C CA . GLY A 1 108 ? 3.154 -34.727 42.851 1.00 56.73 305 GLY A CA 1
ATOM 796 C C . GLY A 1 108 ? 3.191 -35.621 41.631 1.00 58.78 305 GLY A C 1
ATOM 797 O O . GLY A 1 108 ? 4.259 -35.926 41.097 1.00 62.86 305 GLY A O 1
ATOM 798 N N . ASP A 1 109 ? 2.013 -36.036 41.187 1.00 60.49 306 ASP A N 1
ATOM 799 C CA . ASP A 1 109 ? 1.881 -36.910 40.028 1.00 62.90 306 ASP A CA 1
ATOM 800 C C . ASP A 1 109 ? 2.102 -36.185 38.693 1.00 58.71 306 ASP A C 1
ATOM 801 O O . ASP A 1 109 ? 2.358 -36.825 37.672 1.00 61.33 306 ASP A O 1
ATOM 806 N N . SER A 1 110 ? 2.002 -34.857 38.706 1.00 53.42 307 SER A N 1
ATOM 807 C CA . SER A 1 110 ? 2.213 -34.065 37.493 1.00 49.84 307 SER A CA 1
ATOM 808 C C . SER A 1 110 ? 2.797 -32.667 37.757 1.00 47.12 307 SER A C 1
ATOM 809 O O . SER A 1 110 ? 2.640 -32.097 38.841 1.00 49.97 307 SER A O 1
ATOM 812 N N . ALA A 1 111 ? 3.466 -32.125 36.744 1.00 53.54 308 ALA A N 1
ATOM 813 C CA . ALA A 1 111 ? 4.010 -30.781 36.819 1.00 52.01 308 ALA A CA 1
ATOM 814 C C . ALA A 1 111 ? 3.403 -29.920 35.726 1.00 48.24 308 ALA A C 1
ATOM 815 O O . ALA A 1 111 ? 3.026 -30.414 34.666 1.00 47.55 308 ALA A O 1
ATOM 817 N N . ILE A 1 112 ? 3.302 -28.629 35.993 1.00 50.64 309 ILE A N 1
ATOM 818 C CA . ILE A 1 112 ? 2.774 -27.684 35.034 1.00 48.55 309 ILE A CA 1
ATOM 819 C C . ILE A 1 112 ? 3.668 -26.452 34.993 1.00 49.99 309 ILE A C 1
ATOM 820 O O . ILE A 1 112 ? 3.938 -25.833 36.020 1.00 51.45 309 ILE A O 1
ATOM 825 N N . LEU A 1 113 ? 4.141 -26.103 33.804 1.00 47.69 310 LEU A N 1
ATOM 826 C CA . LEU A 1 113 ? 4.911 -24.882 33.633 1.00 49.98 310 LEU A CA 1
ATOM 827 C C . LEU A 1 113 ? 4.129 -23.910 32.771 1.00 49.04 310 LEU A C 1
ATOM 828 O O . LEU A 1 113 ? 3.578 -24.280 31.740 1.00 47.22 310 LEU A O 1
ATOM 833 N N . VAL A 1 114 ? 4.068 -22.662 33.201 1.00 44.64 311 VAL A N 1
ATOM 834 C CA . VAL A 1 114 ? 3.394 -21.645 32.421 1.00 45.85 311 VAL A CA 1
ATOM 835 C C . VAL A 1 114 ? 4.339 -20.476 32.211 1.00 50.20 311 VAL A C 1
ATOM 836 O O . VAL A 1 114 ? 4.777 -19.844 33.170 1.00 53.27 311 VAL A O 1
ATOM 840 N N . ILE A 1 115 ? 4.657 -20.200 30.951 1.00 52.58 312 ILE A N 1
ATOM 841 C CA . ILE A 1 115 ? 5.495 -19.065 30.601 1.00 57.71 312 ILE A CA 1
ATOM 842 C C . ILE A 1 115 ? 4.667 -18.009 29.885 1.00 60.65 312 ILE A C 1
ATOM 843 O O . ILE A 1 115 ? 4.083 -18.273 28.836 1.00 58.91 312 ILE A O 1
ATOM 848 N N . LEU A 1 116 ? 4.605 -16.821 30.477 1.00 49.52 313 LEU A N 1
ATOM 849 C CA . LEU A 1 116 ? 3.889 -15.690 29.905 1.00 48.10 313 LEU A CA 1
ATOM 850 C C . LEU A 1 116 ? 4.910 -14.609 29.589 1.00 51.67 313 LEU A C 1
ATOM 851 O O . LEU A 1 116 ? 5.381 -13.907 30.491 1.00 53.89 313 LEU A O 1
ATOM 856 N N . SER A 1 117 ? 5.263 -14.462 28.318 1.00 64.45 314 SER A N 1
ATOM 857 C CA . SER A 1 117 ? 6.354 -13.564 27.989 1.00 69.17 314 SER A CA 1
ATOM 858 C C . SER A 1 117 ? 6.389 -13.193 26.522 1.00 71.76 314 SER A C 1
ATOM 859 O O . SER A 1 117 ? 5.568 -13.657 25.730 1.00 69.96 314 SER A O 1
ATOM 862 N N . HIS A 1 118 ? 7.345 -12.336 26.175 1.00 68.89 315 HIS A N 1
ATOM 863 C CA . HIS A 1 118 ? 7.670 -12.066 24.783 1.00 73.79 315 HIS A CA 1
ATOM 864 C C . HIS A 1 118 ? 8.496 -13.230 24.246 1.00 71.82 315 HIS A C 1
ATOM 865 O O . HIS A 1 118 ? 9.270 -13.846 24.985 1.00 69.16 315 HIS A O 1
ATOM 872 N N . GLY A 1 119 ? 8.326 -13.539 22.964 1.00 67.66 316 GLY A N 1
ATOM 873 C CA . GLY A 1 119 ? 9.061 -14.633 22.361 1.00 64.13 316 GLY A CA 1
ATOM 874 C C . GLY A 1 119 ? 9.104 -14.605 20.851 1.00 66.91 316 GLY A C 1
ATOM 875 O O . GLY A 1 119 ? 8.407 -13.820 20.212 1.00 69.80 316 GLY A O 1
ATOM 876 N N . GLU A 1 120 ? 9.946 -15.471 20.291 1.00 112.92 317 GLU A N 1
ATOM 877 C CA . GLU A 1 120 ? 10.020 -15.711 18.855 1.00 113.32 317 GLU A CA 1
ATOM 878 C C . GLU A 1 120 ? 9.947 -17.212 18.626 1.00 106.79 317 GLU A C 1
ATOM 879 O O . GLU A 1 120 ? 9.679 -17.971 19.554 1.00 102.12 317 GLU A O 1
ATOM 885 N N . GLU A 1 121 ? 10.191 -17.649 17.397 1.00 143.71 318 GLU A N 1
ATOM 886 C CA . GLU A 1 121 ? 10.163 -19.076 17.102 1.00 139.18 318 GLU A CA 1
ATOM 887 C C . GLU A 1 121 ? 11.251 -19.815 17.870 1.00 141.95 318 GLU A C 1
ATOM 888 O O . GLU A 1 121 ? 12.437 -19.510 17.730 1.00 149.44 318 GLU A O 1
ATOM 894 N N . ASN A 1 122 ? 10.836 -20.781 18.685 1.00 91.81 319 ASN A N 1
ATOM 895 C CA . ASN A 1 122 ? 11.766 -21.597 19.457 1.00 95.00 319 ASN A CA 1
ATOM 896 C C . ASN A 1 122 ? 12.550 -20.752 20.461 1.00 97.35 319 ASN A C 1
ATOM 897 O O . ASN A 1 122 ? 13.546 -21.198 21.030 1.00 99.73 319 ASN A O 1
ATOM 902 N N . VAL A 1 123 ? 12.088 -19.525 20.674 1.00 64.91 320 VAL A N 1
ATOM 903 C CA . VAL A 1 123 ? 12.750 -18.600 21.580 1.00 67.75 320 VAL A CA 1
ATOM 904 C C . VAL A 1 123 ? 11.762 -17.931 22.532 1.00 64.28 320 VAL A C 1
ATOM 905 O O . VAL A 1 123 ? 10.681 -17.499 22.128 1.00 63.08 320 VAL A O 1
ATOM 909 N N . ILE A 1 124 ? 12.140 -17.859 23.803 1.00 67.91 321 ILE A N 1
ATOM 910 C CA . ILE A 1 124 ? 11.380 -17.099 24.780 1.00 66.82 321 ILE A CA 1
ATOM 911 C C . ILE A 1 124 ? 12.252 -15.985 25.323 1.00 72.28 321 ILE A C 1
ATOM 912 O O . ILE A 1 124 ? 13.298 -16.231 25.918 1.00 71.16 321 ILE A O 1
ATOM 917 N N . ILE A 1 125 ? 11.818 -14.753 25.112 1.00 71.47 322 ILE A N 1
ATOM 918 C CA . ILE A 1 125 ? 12.643 -13.606 25.456 1.00 77.53 322 ILE A CA 1
ATOM 919 C C . ILE A 1 125 ? 12.482 -13.209 26.918 1.00 77.20 322 ILE A C 1
ATOM 920 O O . ILE A 1 125 ? 11.368 -13.055 27.408 1.00 76.72 322 ILE A O 1
ATOM 925 N N . GLY A 1 126 ? 13.610 -13.055 27.604 1.00 69.80 323 GLY A N 1
ATOM 926 C CA . GLY A 1 126 ? 13.621 -12.712 29.014 1.00 71.32 323 GLY A CA 1
ATOM 927 C C . GLY A 1 126 ? 13.418 -11.232 29.269 1.00 80.67 323 GLY A C 1
ATOM 928 O O . GLY A 1 126 ? 13.433 -10.424 28.339 1.00 86.21 323 GLY A O 1
ATOM 929 N N . VAL A 1 127 ? 13.224 -10.878 30.536 1.00 95.88 324 VAL A N 1
ATOM 930 C CA . VAL A 1 127 ? 12.973 -9.493 30.920 1.00 100.69 324 VAL A CA 1
ATOM 931 C C . VAL A 1 127 ? 14.147 -8.598 30.522 1.00 109.98 324 VAL A C 1
ATOM 932 O O . VAL A 1 127 ? 13.970 -7.414 30.231 1.00 110.61 324 VAL A O 1
ATOM 936 N N . ASP A 1 128 ? 15.343 -9.182 30.503 1.00 88.45 325 ASP A N 1
ATOM 937 C CA . ASP A 1 128 ? 16.552 -8.494 30.059 1.00 95.13 325 ASP A CA 1
ATOM 938 C C . ASP A 1 128 ? 16.671 -8.536 28.538 1.00 94.45 325 ASP A C 1
ATOM 939 O O . ASP A 1 128 ? 17.737 -8.280 27.978 1.00 98.33 325 ASP A O 1
ATOM 944 N N . ASP A 1 129 ? 15.565 -8.868 27.880 1.00 72.14 326 ASP A N 1
ATOM 945 C CA . ASP A 1 129 ? 15.513 -8.952 26.424 1.00 72.72 326 ASP A CA 1
ATOM 946 C C . ASP A 1 129 ? 16.431 -10.022 25.849 1.00 66.95 326 ASP A C 1
ATOM 947 O O . ASP A 1 129 ? 16.628 -10.079 24.639 1.00 69.25 326 ASP A O 1
ATOM 952 N N . ILE A 1 130 ? 16.993 -10.863 26.713 1.00 101.17 327 ILE A N 1
ATOM 953 C CA . ILE A 1 130 ? 17.817 -11.980 26.258 1.00 95.88 327 ILE A CA 1
ATOM 954 C C . ILE A 1 130 ? 16.934 -13.148 25.839 1.00 88.29 327 ILE A C 1
ATOM 955 O O . ILE A 1 130 ? 16.015 -13.526 26.560 1.00 83.62 327 ILE A O 1
ATOM 960 N N . PRO A 1 131 ? 17.205 -13.713 24.656 1.00 84.24 328 PRO A N 1
ATOM 961 C CA . PRO A 1 131 ? 16.417 -14.813 24.086 1.00 79.12 328 PRO A CA 1
ATOM 962 C C . PRO A 1 131 ? 16.665 -16.123 24.825 1.00 71.68 328 PRO A C 1
ATOM 963 O O . PRO A 1 131 ? 17.731 -16.299 25.406 1.00 71.17 328 PRO A O 1
ATOM 967 N N . ILE A 1 132 ? 15.695 -17.030 24.803 1.00 103.04 329 ILE A N 1
ATOM 968 C CA . ILE A 1 132 ? 15.879 -18.353 25.391 1.00 97.35 329 ILE A CA 1
ATOM 969 C C . ILE A 1 132 ? 15.327 -19.424 24.459 1.00 96.21 329 ILE A C 1
ATOM 970 O O . ILE A 1 132 ? 14.180 -19.342 24.019 1.00 96.27 329 ILE A O 1
ATOM 975 N N . SER A 1 133 ? 16.150 -20.424 24.157 1.00 69.19 330 SER A N 1
ATOM 976 C CA . SER A 1 133 ? 15.718 -21.555 23.344 1.00 69.79 330 SER A CA 1
ATOM 977 C C . SER A 1 133 ? 14.681 -22.392 24.084 1.00 64.64 330 SER A C 1
ATOM 978 O O . SER A 1 133 ? 14.961 -22.942 25.147 1.00 61.10 330 SER A O 1
ATOM 981 N N . THR A 1 134 ? 13.480 -22.484 23.522 1.00 68.65 331 THR A N 1
ATOM 982 C CA . THR A 1 134 ? 12.439 -23.302 24.122 1.00 64.59 331 THR A CA 1
ATOM 983 C C . THR A 1 134 ? 12.936 -24.734 24.282 1.00 64.34 331 THR A C 1
ATOM 984 O O . THR A 1 134 ? 12.606 -25.404 25.257 1.00 60.92 331 THR A O 1
ATOM 988 N N . HIS A 1 135 ? 13.742 -25.197 23.331 1.00 91.63 332 HIS A N 1
ATOM 989 C CA . HIS A 1 135 ? 14.272 -26.555 23.380 1.00 93.25 332 HIS A CA 1
ATOM 990 C C . HIS A 1 135 ? 15.116 -26.780 24.627 1.00 89.96 332 HIS A C 1
ATOM 991 O O . HIS A 1 135 ? 15.064 -27.847 25.237 1.00 89.36 332 HIS A O 1
ATOM 998 N N . GLU A 1 136 ? 15.894 -25.770 25.002 1.00 108.66 333 GLU A N 1
ATOM 999 C CA . GLU A 1 136 ? 16.738 -25.868 26.187 1.00 106.61 333 GLU A CA 1
ATOM 1000 C C . GLU A 1 136 ? 15.905 -25.996 27.454 1.00 102.54 333 GLU A C 1
ATOM 1001 O O . GLU A 1 136 ? 16.319 -26.653 28.408 1.00 102.27 333 GLU A O 1
ATOM 1007 N N . ILE A 1 137 ? 14.733 -25.368 27.468 1.00 86.65 334 ILE A N 1
ATOM 1008 C CA . ILE A 1 137 ? 13.868 -25.452 28.640 1.00 83.74 334 ILE A CA 1
ATOM 1009 C C . ILE A 1 137 ? 13.164 -26.808 28.719 1.00 83.57 334 ILE A C 1
ATOM 1010 O O . ILE A 1 137 ? 12.789 -27.259 29.798 1.00 82.55 334 ILE A O 1
ATOM 1015 N N . TYR A 1 138 ? 13.008 -27.464 27.575 1.00 86.39 335 TYR A N 1
ATOM 1016 C CA . TYR A 1 138 ? 12.429 -28.800 27.549 1.00 87.98 335 TYR A CA 1
ATOM 1017 C C . TYR A 1 138 ? 13.456 -29.842 27.979 1.00 90.91 335 TYR A C 1
ATOM 1018 O O . TYR A 1 138 ? 13.101 -30.904 28.488 1.00 92.62 335 TYR A O 1
ATOM 1027 N N . ASP A 1 139 ? 14.731 -29.533 27.771 1.00 99.62 336 ASP A N 1
ATOM 1028 C CA . ASP A 1 139 ? 15.811 -30.413 28.198 1.00 102.70 336 ASP A CA 1
ATOM 1029 C C . ASP A 1 139 ? 15.920 -30.440 29.713 1.00 100.80 336 ASP A C 1
ATOM 1030 O O . ASP A 1 139 ? 16.350 -31.434 30.299 1.00 103.84 336 ASP A O 1
ATOM 1035 N N . LEU A 1 140 ? 15.531 -29.336 30.342 1.00 71.42 337 LEU A N 1
ATOM 1036 C CA . LEU A 1 140 ? 15.552 -29.233 31.794 1.00 71.05 337 LEU A CA 1
ATOM 1037 C C . LEU A 1 140 ? 14.485 -30.122 32.410 1.00 71.57 337 LEU A C 1
ATOM 1038 O O . LEU A 1 140 ? 14.573 -30.496 33.583 1.00 73.61 337 LEU A O 1
ATOM 1043 N N . LEU A 1 141 ? 13.482 -30.462 31.606 1.00 75.70 338 LEU A N 1
ATOM 1044 C CA . LEU A 1 141 ? 12.346 -31.250 32.071 1.00 74.94 338 LEU A CA 1
ATOM 1045 C C . LEU A 1 141 ? 12.458 -32.739 31.750 1.00 75.69 338 LEU A C 1
ATOM 1046 O O . LEU A 1 141 ? 11.777 -33.559 32.366 1.00 77.20 338 LEU A O 1
ATOM 1051 N N . ASN A 1 142 ? 13.305 -33.097 30.791 1.00 83.69 339 ASN A N 1
ATOM 1052 C CA . ASN A 1 142 ? 13.429 -34.506 30.426 1.00 85.27 339 ASN A CA 1
ATOM 1053 C C . ASN A 1 142 ? 13.864 -35.364 31.616 1.00 91.69 339 ASN A C 1
ATOM 1054 O O . ASN A 1 142 ? 14.311 -34.842 32.639 1.00 95.42 339 ASN A O 1
ATOM 1059 N N . ALA A 1 143 ? 13.720 -36.677 31.474 1.00 73.01 340 ALA A N 1
ATOM 1060 C CA . ALA A 1 143 ? 13.965 -37.603 32.572 1.00 79.29 340 ALA A CA 1
ATOM 1061 C C . ALA A 1 143 ? 15.417 -37.582 33.032 1.00 86.35 340 ALA A C 1
ATOM 1062 O O . ALA A 1 143 ? 15.725 -37.952 34.165 1.00 93.00 340 ALA A O 1
ATOM 1064 N N . ALA A 1 144 ? 16.307 -37.148 32.147 1.00 85.25 341 ALA A N 1
ATOM 1065 C CA . ALA A 1 144 ? 17.723 -37.029 32.483 1.00 91.21 341 ALA A CA 1
ATOM 1066 C C . ALA A 1 144 ? 17.993 -35.890 33.474 1.00 92.56 341 ALA A C 1
ATOM 1067 O O . ALA A 1 144 ? 18.715 -36.072 34.448 1.00 100.82 341 ALA A O 1
ATOM 1069 N N . ASN A 1 145 ? 17.402 -34.725 33.225 1.00 94.61 342 ASN A N 1
ATOM 1070 C CA . ASN A 1 145 ? 17.646 -33.542 34.047 1.00 96.37 342 ASN A CA 1
ATOM 1071 C C . ASN A 1 145 ? 16.627 -33.352 35.168 1.00 98.75 342 ASN A C 1
ATOM 1072 O O . ASN A 1 145 ? 16.835 -32.559 36.084 1.00 102.01 342 ASN A O 1
ATOM 1077 N N . ALA A 1 146 ? 15.523 -34.080 35.081 1.00 74.08 343 ALA A N 1
ATOM 1078 C CA . ALA A 1 146 ? 14.505 -34.060 36.120 1.00 75.47 343 ALA A CA 1
ATOM 1079 C C . ALA A 1 146 ? 14.029 -35.481 36.385 1.00 74.66 343 ALA A C 1
ATOM 1080 O O . ALA A 1 146 ? 12.933 -35.864 35.965 1.00 68.28 343 ALA A O 1
ATOM 1082 N N . PRO A 1 147 ? 14.863 -36.273 37.076 1.00 86.62 344 PRO A N 1
ATOM 1083 C CA . PRO A 1 147 ? 14.546 -37.654 37.445 1.00 87.34 344 PRO A CA 1
ATOM 1084 C C . PRO A 1 147 ? 13.441 -37.650 38.484 1.00 86.26 344 PRO A C 1
ATOM 1085 O O . PRO A 1 147 ? 12.725 -38.638 38.639 1.00 84.84 344 PRO A O 1
ATOM 1089 N N . ARG A 1 148 ? 13.315 -36.532 39.189 1.00 96.94 345 ARG A N 1
ATOM 1090 C CA . ARG A 1 148 ? 12.234 -36.335 40.141 1.00 97.34 345 ARG A CA 1
ATOM 1091 C C . ARG A 1 148 ? 10.915 -36.153 39.399 1.00 89.21 345 ARG A C 1
ATOM 1092 O O . ARG A 1 148 ? 9.847 -36.115 40.011 1.00 89.78 345 ARG A O 1
ATOM 1100 N N . LEU A 1 149 ? 11.006 -36.050 38.073 1.00 72.22 346 LEU A N 1
ATOM 1101 C CA . LEU A 1 149 ? 9.840 -35.900 37.206 1.00 64.91 346 LEU A CA 1
ATOM 1102 C C . LEU A 1 149 ? 9.801 -36.954 36.093 1.00 60.97 346 LEU A C 1
ATOM 1103 O O . LEU A 1 149 ? 8.867 -36.982 35.290 1.00 58.63 346 LEU A O 1
ATOM 1108 N N . ALA A 1 150 ? 10.810 -37.817 36.044 1.00 69.58 347 ALA A N 1
ATOM 1109 C CA . ALA A 1 150 ? 10.820 -38.905 35.073 1.00 67.18 347 ALA A CA 1
ATOM 1110 C C . ALA A 1 150 ? 9.546 -39.732 35.220 1.00 64.59 347 ALA A C 1
ATOM 1111 O O . ALA A 1 150 ? 9.079 -39.961 36.332 1.00 68.05 347 ALA A O 1
ATOM 1113 N N . ASN A 1 151 ? 8.976 -40.165 34.103 1.00 72.81 348 ASN A N 1
ATOM 1114 C CA . ASN A 1 151 ? 7.765 -40.983 34.138 1.00 71.06 348 ASN A CA 1
ATOM 1115 C C . ASN A 1 151 ? 6.491 -40.235 34.525 1.00 69.76 348 ASN A C 1
ATOM 1116 O O . ASN A 1 151 ? 5.395 -40.795 34.462 1.00 69.43 348 ASN A O 1
ATOM 1121 N N . LYS A 1 152 ? 6.646 -38.977 34.930 1.00 75.02 349 LYS A N 1
ATOM 1122 C CA . LYS A 1 152 ? 5.511 -38.127 35.289 1.00 74.87 349 LYS A CA 1
ATOM 1123 C C . LYS A 1 152 ? 5.193 -37.113 34.183 1.00 69.34 349 LYS A C 1
ATOM 1124 O O . LYS A 1 152 ? 6.096 -36.527 33.588 1.00 67.41 349 LYS A O 1
ATOM 1130 N N . PRO A 1 153 ? 3.898 -36.901 33.910 1.00 70.85 350 PRO A N 1
ATOM 1131 C CA . PRO A 1 153 ? 3.460 -35.977 32.855 1.00 65.89 350 PRO A CA 1
ATOM 1132 C C . PRO A 1 153 ? 3.796 -34.526 33.179 1.00 65.19 350 PRO A C 1
ATOM 1133 O O . PRO A 1 153 ? 3.574 -34.070 34.306 1.00 64.75 350 PRO A O 1
ATOM 1137 N N . LYS A 1 154 ? 4.331 -33.807 32.201 1.00 48.06 351 LYS A N 1
ATOM 1138 C CA . LYS A 1 154 ? 4.671 -32.407 32.398 1.00 48.27 351 LYS A CA 1
ATOM 1139 C C . LYS A 1 154 ? 3.967 -31.594 31.337 1.00 46.49 351 LYS A C 1
ATOM 1140 O O . LYS A 1 154 ? 4.152 -31.839 30.147 1.00 44.80 351 LYS A O 1
ATOM 1146 N N . ILE A 1 155 ? 3.155 -30.633 31.759 1.00 58.28 352 ILE A N 1
ATOM 1147 C CA . ILE A 1 155 ? 2.429 -29.803 30.813 1.00 55.22 352 ILE A CA 1
ATOM 1148 C C . ILE A 1 155 ? 2.987 -28.397 30.830 1.00 57.59 352 ILE A C 1
ATOM 1149 O O . ILE A 1 155 ? 3.023 -27.751 31.877 1.00 59.11 352 ILE A O 1
ATOM 1154 N N . VAL A 1 156 ? 3.411 -27.911 29.670 1.00 44.34 353 VAL A N 1
ATOM 1155 C CA . VAL A 1 156 ? 3.932 -26.552 29.576 1.00 44.99 353 VAL A CA 1
ATOM 1156 C C . VAL A 1 156 ? 3.021 -25.641 28.761 1.00 46.68 353 VAL A C 1
ATOM 1157 O O . VAL A 1 156 ? 2.715 -25.943 27.613 1.00 44.27 353 VAL A O 1
ATOM 1161 N N . PHE A 1 157 ? 2.595 -24.528 29.353 1.00 55.18 354 PHE A N 1
ATOM 1162 C CA . PHE A 1 157 ? 1.814 -23.523 28.632 1.00 54.70 354 PHE A CA 1
ATOM 1163 C C . PHE A 1 157 ? 2.676 -22.323 28.259 1.00 54.65 354 PHE A C 1
ATOM 1164 O O . PHE A 1 157 ? 3.223 -21.634 29.126 1.00 56.69 354 PHE A O 1
ATOM 1172 N N . VAL A 1 158 ? 2.794 -22.072 26.961 1.00 47.30 355 VAL A N 1
ATOM 1173 C CA . VAL A 1 158 ? 3.577 -20.934 26.491 1.00 48.17 355 VAL A CA 1
ATOM 1174 C C . VAL A 1 158 ? 2.686 -19.851 25.892 1.00 48.84 355 VAL A C 1
ATOM 1175 O O . VAL A 1 158 ? 2.139 -20.016 24.802 1.00 48.36 355 VAL A O 1
ATOM 1179 N N . GLN A 1 159 ? 2.534 -18.754 26.625 1.00 59.19 356 GLN A N 1
ATOM 1180 C CA . GLN A 1 159 ? 1.824 -17.581 26.133 1.00 60.26 356 GLN A CA 1
ATOM 1181 C C . GLN A 1 159 ? 2.825 -16.543 25.622 1.00 61.52 356 GLN A C 1
ATOM 1182 O O . GLN A 1 159 ? 3.257 -15.655 26.366 1.00 63.31 356 GLN A O 1
ATOM 1188 N N . ALA A 1 160 ? 3.193 -16.666 24.352 1.00 53.67 357 ALA A N 1
ATOM 1189 C CA . ALA A 1 160 ? 4.193 -15.794 23.740 1.00 55.61 357 ALA A CA 1
ATOM 1190 C C . ALA A 1 160 ? 4.045 -15.864 22.235 1.00 53.99 357 ALA A C 1
ATOM 1191 O O . ALA A 1 160 ? 3.541 -16.855 21.708 1.00 52.56 357 ALA A O 1
ATOM 1193 N N . SER A 1 161 ? 4.483 -14.825 21.534 1.00 57.31 358 SER A N 1
ATOM 1194 C CA . SER A 1 161 ? 4.543 -14.900 20.077 1.00 60.30 358 SER A CA 1
ATOM 1195 C C . SER A 1 161 ? 5.591 -15.927 19.669 1.00 62.58 358 SER A C 1
ATOM 1196 O O . SER A 1 161 ? 6.310 -16.463 20.512 1.00 62.07 358 SER A O 1
ATOM 1199 N N . ARG A 1 162 ? 5.671 -16.213 18.376 1.00 62.03 359 ARG A N 1
ATOM 1200 C CA . ARG A 1 162 ? 6.658 -17.163 17.878 1.00 65.92 359 ARG A CA 1
ATOM 1201 C C . ARG A 1 162 ? 7.174 -16.710 16.526 1.00 74.01 359 ARG A C 1
ATOM 1202 O O . ARG A 1 162 ? 7.790 -17.478 15.796 1.00 79.00 359 ARG A O 1
ATOM 1210 N N . GLY A 1 163 ? 6.928 -15.440 16.219 1.00 60.52 360 GLY A N 1
ATOM 1211 C CA . GLY A 1 163 ? 7.283 -14.854 14.939 1.00 65.72 360 GLY A CA 1
ATOM 1212 C C . GLY A 1 163 ? 6.486 -13.579 14.731 1.00 68.33 360 GLY A C 1
ATOM 1213 O O . GLY A 1 163 ? 5.786 -13.132 15.641 1.00 64.33 360 GLY A O 1
ATOM 1214 N N . GLU A 1 164 ? 6.589 -12.988 13.545 1.00 115.48 361 GLU A N 1
ATOM 1215 C CA . GLU A 1 164 ? 5.830 -11.780 13.241 1.00 116.19 361 GLU A CA 1
ATOM 1216 C C . GLU A 1 164 ? 4.924 -11.946 12.016 1.00 119.18 361 GLU A C 1
ATOM 1217 O O . GLU A 1 164 ? 4.649 -10.983 11.298 1.00 124.56 361 GLU A O 1
ATOM 1223 N N . ARG A 1 165 ? 4.462 -13.175 11.790 1.00 95.43 362 ARG A N 1
ATOM 1224 C CA . ARG A 1 165 ? 3.488 -13.462 10.740 1.00 97.74 362 ARG A CA 1
ATOM 1225 C C . ARG A 1 165 ? 2.074 -13.281 11.276 1.00 90.92 362 ARG A C 1
ATOM 1226 O O . ARG A 1 165 ? 1.797 -13.588 12.434 1.00 83.46 362 ARG A O 1
ATOM 1234 N N . ARG A 1 166 ? 1.183 -12.779 10.434 1.00 94.37 363 ARG A N 1
ATOM 1235 C CA . ARG A 1 166 ? -0.183 -12.507 10.855 1.00 90.40 363 ARG A CA 1
ATOM 1236 C C . ARG A 1 166 ? -1.181 -13.355 10.088 1.00 92.03 363 ARG A C 1
ATOM 1237 O O . ARG A 1 166 ? -1.400 -13.146 8.898 1.00 99.25 363 ARG A O 1
ATOM 1245 N N . ASP A 1 167 ? -1.793 -14.306 10.780 1.00 69.36 364 ASP A N 1
ATOM 1246 C CA . ASP A 1 167 ? -2.777 -15.186 10.168 1.00 70.84 364 ASP A CA 1
ATOM 1247 C C . ASP A 1 167 ? -4.018 -14.398 9.735 1.00 75.18 364 ASP A C 1
ATOM 1248 O O . ASP A 1 167 ? -4.770 -13.890 10.569 1.00 72.73 364 ASP A O 1
ATOM 1253 N N . ASN A 1 168 ? -4.225 -14.296 8.425 1.00 77.45 365 ASN A N 1
ATOM 1254 C CA . ASN A 1 168 ? -5.340 -13.525 7.884 1.00 84.13 365 ASN A CA 1
ATOM 1255 C C . ASN A 1 168 ? -6.639 -14.323 7.842 1.00 82.56 365 ASN A C 1
ATOM 1256 O O . ASN A 1 168 ? -7.720 -13.755 7.666 1.00 88.48 365 ASN A O 1
ATOM 1261 N N . GLY A 1 169 ? -6.524 -15.640 7.989 1.00 71.42 366 GLY A N 1
ATOM 1262 C CA . GLY A 1 169 ? -7.683 -16.512 8.034 1.00 72.40 366 GLY A CA 1
ATOM 1263 C C . GLY A 1 169 ? -8.339 -16.791 6.693 1.00 74.45 366 GLY A C 1
ATOM 1264 O O . GLY A 1 169 ? -7.910 -16.286 5.657 1.00 74.63 366 GLY A O 1
ATOM 1265 N N . PHE A 1 170 ? -9.385 -17.612 6.720 1.00 87.82 367 PHE A N 1
ATOM 1266 C CA . PHE A 1 170 ? -10.168 -17.915 5.528 1.00 90.89 367 PHE A CA 1
ATOM 1267 C C . PHE A 1 170 ? -11.652 -18.032 5.884 1.00 96.44 367 PHE A C 1
ATOM 1268 O O . PHE A 1 170 ? -11.992 -18.286 7.040 1.00 94.81 367 PHE A O 1
ATOM 1276 N N . PRO A 1 171 ? -12.537 -17.855 4.885 1.00 75.59 368 PRO A N 1
ATOM 1277 C CA . PRO A 1 171 ? -13.994 -17.781 5.068 1.00 84.28 368 PRO A CA 1
ATOM 1278 C C . PRO A 1 171 ? -14.637 -19.114 5.445 1.00 80.23 368 PRO A C 1
ATOM 1279 O O . PRO A 1 171 ? -14.272 -20.158 4.904 1.00 73.07 368 PRO A O 1
ATOM 1283 N N . VAL A 1 172 ? -15.600 -19.069 6.359 1.00 88.47 369 VAL A N 1
ATOM 1284 C CA . VAL A 1 172 ? -16.319 -20.270 6.766 1.00 87.20 369 VAL A CA 1
ATOM 1285 C C . VAL A 1 172 ? -17.820 -20.017 6.784 1.00 100.87 369 VAL A C 1
ATOM 1286 O O . VAL A 1 172 ? -18.601 -20.858 6.345 1.00 104.44 369 VAL A O 1
ATOM 1290 N N . ARG A 1 210 ? 12.543 -51.713 30.724 1.00 155.45 407 ARG A N 1
ATOM 1291 C CA . ARG A 1 210 ? 12.147 -50.822 29.641 1.00 149.95 407 ARG A CA 1
ATOM 1292 C C . ARG A 1 210 ? 13.086 -49.629 29.528 1.00 152.85 407 ARG A C 1
ATOM 1293 O O . ARG A 1 210 ? 14.033 -49.498 30.299 1.00 159.20 407 ARG A O 1
ATOM 1295 N N . LYS A 1 211 ? 12.811 -48.762 28.559 1.00 167.02 408 LYS A N 1
ATOM 1296 C CA . LYS A 1 211 ? 13.527 -47.498 28.416 1.00 169.48 408 LYS A CA 1
ATOM 1297 C C . LYS A 1 211 ? 12.694 -46.494 27.631 1.00 163.02 408 LYS A C 1
ATOM 1298 O O . LYS A 1 211 ? 12.346 -46.731 26.474 1.00 162.39 408 LYS A O 1
ATOM 1304 N N . LYS A 1 212 ? 12.378 -45.369 28.261 1.00 133.92 409 LYS A N 1
ATOM 1305 C CA . LYS A 1 212 ? 11.700 -44.284 27.568 1.00 128.61 409 LYS A CA 1
ATOM 1306 C C . LYS A 1 212 ? 12.725 -43.361 26.924 1.00 133.19 409 LYS A C 1
ATOM 1307 O O . LYS A 1 212 ? 13.737 -43.031 27.542 1.00 138.93 409 LYS A O 1
ATOM 1313 N N . PRO A 1 213 ? 12.473 -42.947 25.673 1.00 107.17 410 PRO A N 1
ATOM 1314 C CA . PRO A 1 213 ? 13.285 -41.878 25.085 1.00 111.58 410 PRO A CA 1
ATOM 1315 C C . PRO A 1 213 ? 13.209 -40.635 25.968 1.00 108.00 410 PRO A C 1
ATOM 1316 O O . PRO A 1 213 ? 12.169 -40.379 26.571 1.00 102.33 410 PRO A O 1
ATOM 1320 N N . SER A 1 214 ? 14.297 -39.877 26.040 1.00 164.61 411 SER A N 1
ATOM 1321 C CA . SER A 1 214 ? 14.425 -38.797 27.018 1.00 161.66 411 SER A CA 1
ATOM 1322 C C . SER A 1 214 ? 13.312 -37.744 26.988 1.00 155.13 411 SER A C 1
ATOM 1323 O O . SER A 1 214 ? 12.921 -37.221 28.033 1.00 153.90 411 SER A O 1
ATOM 1326 N N . GLN A 1 215 ? 12.805 -37.437 25.798 1.00 110.00 412 GLN A N 1
ATOM 1327 C CA . GLN A 1 215 ? 11.855 -36.335 25.637 1.00 104.26 412 GLN A CA 1
ATOM 1328 C C . GLN A 1 215 ? 10.420 -36.703 26.021 1.00 102.36 412 GLN A C 1
ATOM 1329 O O . GLN A 1 215 ? 9.499 -35.902 25.853 1.00 98.22 412 GLN A O 1
ATOM 1335 N N . ALA A 1 216 ? 10.243 -37.911 26.551 1.00 51.24 413 ALA A N 1
ATOM 1336 C CA . ALA A 1 216 ? 8.918 -38.459 26.851 1.00 50.04 413 ALA A CA 1
ATOM 1337 C C . ALA A 1 216 ? 8.118 -37.697 27.910 1.00 49.20 413 ALA A C 1
ATOM 1338 O O . ALA A 1 216 ? 8.680 -37.035 28.784 1.00 49.51 413 ALA A O 1
ATOM 1340 N N . ASP A 1 217 ? 6.797 -37.807 27.810 1.00 57.35 414 ASP A N 1
ATOM 1341 C CA . ASP A 1 217 ? 5.886 -37.341 28.845 1.00 56.44 414 ASP A CA 1
ATOM 1342 C C . ASP A 1 217 ? 5.811 -35.827 28.946 1.00 55.54 414 ASP A C 1
ATOM 1343 O O . ASP A 1 217 ? 5.547 -35.294 30.019 1.00 56.74 414 ASP A O 1
ATOM 1348 N N . ILE A 1 218 ? 6.046 -35.135 27.837 1.00 51.82 415 ILE A N 1
ATOM 1349 C CA . ILE A 1 218 ? 5.962 -33.680 27.839 1.00 51.06 415 ILE A CA 1
ATOM 1350 C C . ILE A 1 218 ? 5.037 -33.197 26.731 1.00 48.26 415 ILE A C 1
ATOM 1351 O O . ILE A 1 218 ? 5.137 -33.635 25.578 1.00 47.98 415 ILE A O 1
ATOM 1356 N N . LEU A 1 219 ? 4.137 -32.286 27.085 1.00 50.46 416 LEU A N 1
ATOM 1357 C CA . LEU A 1 219 ? 3.271 -31.659 26.098 1.00 48.73 416 LEU A CA 1
ATOM 1358 C C . LEU A 1 219 ? 3.375 -30.144 26.215 1.00 48.84 416 LEU A C 1
ATOM 1359 O O . LEU A 1 219 ? 3.167 -29.585 27.285 1.00 49.75 416 LEU A O 1
ATOM 1364 N N . ILE A 1 220 ? 3.711 -29.474 25.122 1.00 47.64 417 ILE A N 1
ATOM 1365 C CA . ILE A 1 220 ? 3.698 -28.019 25.141 1.00 48.26 417 ILE A CA 1
ATOM 1366 C C . ILE A 1 220 ? 2.428 -27.471 24.486 1.00 47.55 417 ILE A C 1
ATOM 1367 O O . ILE A 1 220 ? 2.130 -27.768 23.321 1.00 47.29 417 ILE A O 1
ATOM 1372 N N . ALA A 1 221 ? 1.688 -26.676 25.252 1.00 46.06 418 ALA A N 1
ATOM 1373 C CA . ALA A 1 221 ? 0.528 -25.966 24.734 1.00 45.57 418 ALA A CA 1
ATOM 1374 C C . ALA A 1 221 ? 0.916 -24.540 24.357 1.00 47.24 418 ALA A C 1
ATOM 1375 O O . ALA A 1 221 ? 1.112 -23.690 25.230 1.00 48.11 418 ALA A O 1
ATOM 1377 N N . TYR A 1 222 ? 1.039 -24.287 23.056 1.00 56.96 419 TYR A N 1
ATOM 1378 C CA . TYR A 1 222 ? 1.390 -22.961 22.573 1.00 58.22 419 TYR A CA 1
ATOM 1379 C C . TYR A 1 222 ? 0.143 -22.172 22.254 1.00 59.24 419 TYR A C 1
ATOM 1380 O O . TYR A 1 222 ? -0.851 -22.734 21.807 1.00 59.62 419 TYR A O 1
ATOM 1389 N N . ALA A 1 223 ? 0.200 -20.864 22.471 1.00 47.41 420 ALA A N 1
ATOM 1390 C CA . ALA A 1 223 ? -0.914 -19.991 22.115 1.00 50.62 420 ALA A CA 1
ATOM 1391 C C . ALA A 1 223 ? -1.036 -19.820 20.594 1.00 51.48 420 ALA A C 1
ATOM 1392 O O . ALA A 1 223 ? -2.112 -19.507 20.081 1.00 49.79 420 ALA A O 1
ATOM 1394 N N . THR A 1 224 ? 0.069 -20.024 19.880 1.00 50.58 421 THR A N 1
ATOM 1395 C CA . THR A 1 224 ? 0.109 -19.780 18.443 1.00 52.44 421 THR A CA 1
ATOM 1396 C C . THR A 1 224 ? 1.042 -20.751 17.722 1.00 50.22 421 THR A C 1
ATOM 1397 O O . THR A 1 224 ? 1.896 -21.396 18.334 1.00 48.81 421 THR A O 1
ATOM 1401 N N . THR A 1 225 ? 0.864 -20.846 16.410 1.00 53.39 422 THR A N 1
ATOM 1402 C CA . THR A 1 225 ? 1.683 -21.706 15.582 1.00 55.66 422 THR A CA 1
ATOM 1403 C C . THR A 1 225 ? 3.063 -21.084 15.447 1.00 60.19 422 THR A C 1
ATOM 1404 O O . THR A 1 225 ? 3.239 -19.895 15.709 1.00 61.33 422 THR A O 1
ATOM 1408 N N . ALA A 1 226 ? 4.039 -21.898 15.051 1.00 62.38 423 ALA A N 1
ATOM 1409 C CA . ALA A 1 226 ? 5.402 -21.431 14.836 1.00 68.69 423 ALA A CA 1
ATOM 1410 C C . ALA A 1 226 ? 5.443 -20.259 13.862 1.00 75.01 423 ALA A C 1
ATOM 1411 O O . ALA A 1 226 ? 4.638 -20.178 12.937 1.00 74.90 423 ALA A O 1
ATOM 1413 N N . GLN A 1 227 ? 6.392 -19.359 14.098 1.00 71.95 424 GLN A N 1
ATOM 1414 C CA . GLN A 1 227 ? 6.607 -18.146 13.299 1.00 78.80 424 GLN A CA 1
ATOM 1415 C C . GLN A 1 227 ? 5.427 -17.160 13.240 1.00 75.51 424 GLN A C 1
ATOM 1416 O O . GLN A 1 227 ? 5.490 -16.149 12.546 1.00 81.06 424 GLN A O 1
ATOM 1422 N N . TYR A 1 228 ? 4.370 -17.437 13.995 1.00 65.33 425 TYR A N 1
ATOM 1423 C CA . TYR A 1 228 ? 3.216 -16.541 14.034 1.00 63.16 425 TYR A CA 1
ATOM 1424 C C . TYR A 1 228 ? 3.126 -15.760 15.347 1.00 58.48 425 TYR A C 1
ATOM 1425 O O . TYR A 1 228 ? 3.706 -16.157 16.357 1.00 59.59 425 TYR A O 1
ATOM 1434 N N . VAL A 1 229 ? 2.393 -14.651 15.324 1.00 72.91 426 VAL A N 1
ATOM 1435 C CA . VAL A 1 229 ? 2.260 -13.789 16.495 1.00 69.87 426 VAL A CA 1
ATOM 1436 C C . VAL A 1 229 ? 1.197 -14.313 17.457 1.00 64.55 426 VAL A C 1
ATOM 1437 O O . VAL A 1 229 ? 0.295 -15.056 17.066 1.00 63.87 426 VAL A O 1
ATOM 1441 N N . SER A 1 230 ? 1.315 -13.931 18.723 1.00 88.02 427 SER A N 1
ATOM 1442 C CA . SER A 1 230 ? 0.331 -14.304 19.726 1.00 84.89 427 SER A CA 1
ATOM 1443 C C . SER A 1 230 ? -0.339 -13.051 20.278 1.00 86.36 427 SER A C 1
ATOM 1444 O O . SER A 1 230 ? 0.330 -12.159 20.800 1.00 87.05 427 SER A O 1
ATOM 1447 N N . TRP A 1 231 ? -1.660 -12.986 20.165 1.00 66.68 428 TRP A N 1
ATOM 1448 C CA . TRP A 1 231 ? -2.384 -11.770 20.514 1.00 69.54 428 TRP A CA 1
ATOM 1449 C C . TRP A 1 231 ? -2.785 -11.673 21.984 1.00 69.38 428 TRP A C 1
ATOM 1450 O O . TRP A 1 231 ? -3.149 -12.668 22.615 1.00 68.05 428 TRP A O 1
ATOM 1461 N N . ARG A 1 232 ? -2.702 -10.458 22.515 1.00 109.22 429 ARG A N 1
ATOM 1462 C CA . ARG A 1 232 ? -3.269 -10.126 23.813 1.00 111.48 429 ARG A CA 1
ATOM 1463 C C . ARG A 1 232 ? -4.083 -8.858 23.657 1.00 116.62 429 ARG A C 1
ATOM 1464 O O . ARG A 1 232 ? -4.038 -8.206 22.614 1.00 118.13 429 ARG A O 1
ATOM 1472 N N . ASN A 1 233 ? -4.818 -8.502 24.701 1.00 114.94 430 ASN A N 1
ATOM 1473 C CA . ASN A 1 233 ? -5.569 -7.258 24.704 1.00 120.71 430 ASN A CA 1
ATOM 1474 C C . ASN A 1 233 ? -5.532 -6.591 26.069 1.00 123.99 430 ASN A C 1
ATOM 1475 O O . ASN A 1 233 ? -6.052 -7.131 27.043 1.00 126.84 430 ASN A O 1
ATOM 1480 N N . SER A 1 234 ? -4.898 -5.423 26.129 1.00 119.50 431 SER A N 1
ATOM 1481 C CA . SER A 1 234 ? -4.805 -4.653 27.362 1.00 123.28 431 SER A CA 1
ATOM 1482 C C . SER A 1 234 ? -6.107 -4.772 28.144 1.00 130.71 431 SER A C 1
ATOM 1483 O O . SER A 1 234 ? -6.101 -4.986 29.357 1.00 133.49 431 SER A O 1
ATOM 1486 N N . ALA A 1 235 ? -7.221 -4.649 27.429 1.00 166.14 432 ALA A N 1
ATOM 1487 C CA . ALA A 1 235 ? -8.546 -4.733 28.030 1.00 175.39 432 ALA A CA 1
ATOM 1488 C C . ALA A 1 235 ? -8.833 -6.119 28.604 1.00 175.42 432 ALA A C 1
ATOM 1489 O O . ALA A 1 235 ? -8.905 -6.291 29.820 1.00 179.30 432 ALA A O 1
ATOM 1491 N N . ARG A 1 236 ? -8.987 -7.106 27.727 1.00 153.04 433 ARG A N 1
ATOM 1492 C CA . ARG A 1 236 ? -9.434 -8.431 28.155 1.00 154.18 433 ARG A CA 1
ATOM 1493 C C . ARG A 1 236 ? -8.333 -9.364 28.679 1.00 146.54 433 ARG A C 1
ATOM 1494 O O . ARG A 1 236 ? -8.488 -9.979 29.732 1.00 149.81 433 ARG A O 1
ATOM 1502 N N . GLY A 1 237 ? -7.230 -9.469 27.949 1.00 88.24 434 GLY A N 1
ATOM 1503 C CA . GLY A 1 237 ? -6.202 -10.450 28.258 1.00 81.60 434 GLY A CA 1
ATOM 1504 C C . GLY A 1 237 ? -5.950 -11.389 27.086 1.00 75.75 434 GLY A C 1
ATOM 1505 O O . GLY A 1 237 ? -6.398 -11.133 25.967 1.00 76.34 434 GLY A O 1
ATOM 1506 N N . SER A 1 238 ? -5.240 -12.483 27.340 1.00 84.79 435 SER A N 1
ATOM 1507 C CA . SER A 1 238 ? -4.862 -13.407 26.275 1.00 79.54 435 SER A CA 1
ATOM 1508 C C . SER A 1 238 ? -6.010 -14.258 25.746 1.00 82.04 435 SER A C 1
ATOM 1509 O O . SER A 1 238 ? -6.602 -15.046 26.481 1.00 85.07 435 SER A O 1
ATOM 1512 N N . TRP A 1 239 ? -6.302 -14.091 24.460 1.00 73.83 436 TRP A N 1
ATOM 1513 C CA . TRP A 1 239 ? -7.234 -14.951 23.735 1.00 75.87 436 TRP A CA 1
ATOM 1514 C C . TRP A 1 239 ? -7.118 -16.392 24.211 1.00 73.65 436 TRP A C 1
ATOM 1515 O O . TRP A 1 239 ? -8.099 -17.023 24.599 1.00 78.35 436 TRP A O 1
ATOM 1526 N N . PHE A 1 240 ? -5.891 -16.893 24.161 1.00 59.31 437 PHE A N 1
ATOM 1527 C CA . PHE A 1 240 ? -5.556 -18.266 24.502 1.00 56.53 437 PHE A CA 1
ATOM 1528 C C . PHE A 1 240 ? -5.772 -18.584 25.986 1.00 59.38 437 PHE A C 1
ATOM 1529 O O . PHE A 1 240 ? -6.315 -19.636 26.322 1.00 58.54 437 PHE A O 1
ATOM 1537 N N . ILE A 1 241 ? -5.353 -17.678 26.869 1.00 55.16 438 ILE A N 1
ATOM 1538 C CA . ILE A 1 241 ? -5.492 -17.901 28.308 1.00 58.38 438 ILE A CA 1
ATOM 1539 C C . ILE A 1 241 ? -6.951 -17.948 28.763 1.00 59.81 438 ILE A C 1
ATOM 1540 O O . ILE A 1 241 ? -7.320 -18.763 29.619 1.00 58.03 438 ILE A O 1
ATOM 1545 N N . GLN A 1 242 ? -7.777 -17.078 28.192 1.00 66.27 439 GLN A N 1
ATOM 1546 C CA . GLN A 1 242 ? -9.195 -17.068 28.522 1.00 73.36 439 GLN A CA 1
ATOM 1547 C C . GLN A 1 242 ? -9.858 -18.355 28.043 1.00 68.60 439 GLN A C 1
ATOM 1548 O O . GLN A 1 242 ? -10.677 -18.947 28.747 1.00 69.72 439 GLN A O 1
ATOM 1554 N N . ALA A 1 243 ? -9.490 -18.786 26.843 1.00 75.00 440 ALA A N 1
ATOM 1555 C CA . ALA A 1 243 ? -10.011 -20.025 26.289 1.00 70.71 440 ALA A CA 1
ATOM 1556 C C . ALA A 1 243 ? -9.653 -21.189 27.203 1.00 64.60 440 ALA A C 1
ATOM 1557 O O . ALA A 1 243 ? -10.519 -21.972 27.596 1.00 64.95 440 ALA A O 1
ATOM 1559 N N . VAL A 1 244 ? -8.369 -21.294 27.536 1.00 60.31 441 VAL A N 1
ATOM 1560 C CA . VAL A 1 244 ? -7.893 -22.304 28.478 1.00 55.43 441 VAL A CA 1
ATOM 1561 C C . VAL A 1 244 ? -8.735 -22.330 29.755 1.00 59.21 441 VAL A C 1
ATOM 1562 O O . VAL A 1 244 ? -9.139 -23.394 30.224 1.00 57.52 441 VAL A O 1
ATOM 1566 N N . CYS A 1 245 ? -9.009 -21.153 30.301 1.00 56.61 442 CYS A N 1
ATOM 1567 C CA . CYS A 1 245 ? -9.828 -21.054 31.504 1.00 58.23 442 CYS A CA 1
ATOM 1568 C C . CYS A 1 245 ? -11.272 -21.505 31.277 1.00 63.19 442 CYS A C 1
ATOM 1569 O O . CYS A 1 245 ? -11.802 -22.295 32.054 1.00 63.66 442 CYS A O 1
ATOM 1572 N N . GLU A 1 246 ? -11.906 -21.015 30.218 1.00 83.02 443 GLU A N 1
ATOM 1573 C CA . GLU A 1 246 ? -13.274 -21.421 29.923 1.00 83.70 443 GLU A CA 1
ATOM 1574 C C . GLU A 1 246 ? -13.364 -22.931 29.797 1.00 77.44 443 GLU A C 1
ATOM 1575 O O . GLU A 1 246 ? -14.023 -23.587 30.600 1.00 79.50 443 GLU A O 1
ATOM 1581 N N . VAL A 1 247 ? -12.689 -23.470 28.783 1.00 67.92 444 VAL A N 1
ATOM 1582 C CA . VAL A 1 247 ? -12.742 -24.891 28.459 1.00 62.85 444 VAL A CA 1
ATOM 1583 C C . VAL A 1 247 ? -12.352 -25.768 29.638 1.00 62.87 444 VAL A C 1
ATOM 1584 O O . VAL A 1 247 ? -13.079 -26.693 29.995 1.00 64.22 444 VAL A O 1
ATOM 1588 N N . PHE A 1 248 ? -11.203 -25.479 30.237 1.00 60.43 445 PHE A N 1
ATOM 1589 C CA . PHE A 1 248 ? -10.728 -26.286 31.350 1.00 57.40 445 PHE A CA 1
ATOM 1590 C C . PHE A 1 248 ? -11.784 -26.329 32.447 1.00 63.90 445 PHE A C 1
ATOM 1591 O O . PHE A 1 248 ? -12.122 -27.403 32.947 1.00 64.49 445 PHE A O 1
ATOM 1599 N N . SER A 1 249 ? -12.312 -25.158 32.796 1.00 64.98 446 SER A N 1
ATOM 1600 C CA . SER A 1 249 ? -13.372 -25.039 33.793 1.00 72.90 446 SER A CA 1
ATOM 1601 C C . SER A 1 249 ? -14.453 -26.076 33.577 1.00 77.27 446 SER A C 1
ATOM 1602 O O . SER A 1 249 ? -14.919 -26.731 34.510 1.00 80.96 446 SER A O 1
ATOM 1605 N N . THR A 1 250 ? -14.841 -26.213 32.320 1.00 89.76 447 THR A N 1
ATOM 1606 C CA . THR A 1 250 ? -16.026 -26.956 31.959 1.00 89.80 447 THR A CA 1
ATOM 1607 C C . THR A 1 250 ? -15.747 -28.429 31.692 1.00 86.65 447 THR A C 1
ATOM 1608 O O . THR A 1 250 ? -16.600 -29.276 31.947 1.00 89.91 447 THR A O 1
ATOM 1612 N N . HIS A 1 251 ? -14.554 -28.743 31.196 1.00 92.05 448 HIS A N 1
ATOM 1613 C CA . HIS A 1 251 ? -14.305 -30.093 30.698 1.00 88.55 448 HIS A CA 1
ATOM 1614 C C . HIS A 1 251 ? -13.084 -30.810 31.264 1.00 85.72 448 HIS A C 1
ATOM 1615 O O . HIS A 1 251 ? -12.776 -31.922 30.843 1.00 83.77 448 HIS A O 1
ATOM 1622 N N . ALA A 1 252 ? -12.397 -30.186 32.215 1.00 76.84 449 ALA A N 1
ATOM 1623 C CA . ALA A 1 252 ? -11.225 -30.808 32.822 1.00 71.18 449 ALA A CA 1
ATOM 1624 C C . ALA A 1 252 ? -11.599 -32.143 33.469 1.00 74.11 449 ALA A C 1
ATOM 1625 O O . ALA A 1 252 ? -10.859 -33.127 33.385 1.00 70.91 449 ALA A O 1
ATOM 1627 N N . LYS A 1 253 ? -12.766 -32.165 34.099 1.00 67.88 450 LYS A N 1
ATOM 1628 C CA . LYS A 1 253 ? -13.269 -33.359 34.768 1.00 72.68 450 LYS A CA 1
ATOM 1629 C C . LYS A 1 253 ? -13.388 -34.578 33.849 1.00 73.38 450 LYS A C 1
ATOM 1630 O O . LYS A 1 253 ? -13.088 -35.699 34.261 1.00 74.10 450 LYS A O 1
ATOM 1636 N N . ASP A 1 254 ? -13.828 -34.367 32.611 1.00 75.23 451 ASP A N 1
ATOM 1637 C CA . ASP A 1 254 ? -14.088 -35.498 31.711 1.00 75.74 451 ASP A CA 1
ATOM 1638 C C . ASP A 1 254 ? -13.318 -35.504 30.388 1.00 68.53 451 ASP A C 1
ATOM 1639 O O . ASP A 1 254 ? -13.526 -36.385 29.559 1.00 68.77 451 ASP A O 1
ATOM 1644 N N . MET A 1 255 ? -12.437 -34.531 30.188 1.00 75.61 452 MET A N 1
ATOM 1645 C CA . MET A 1 255 ? -11.601 -34.514 28.996 1.00 69.74 452 MET A CA 1
ATOM 1646 C C . MET A 1 255 ? -10.124 -34.510 29.354 1.00 64.34 452 MET A C 1
ATOM 1647 O O . MET A 1 255 ? -9.700 -33.777 30.242 1.00 62.55 452 MET A O 1
ATOM 1652 N N . ASP A 1 256 ? -9.336 -35.327 28.666 1.00 68.11 453 ASP A N 1
ATOM 1653 C CA . ASP A 1 256 ? -7.897 -35.288 28.864 1.00 63.54 453 ASP A CA 1
ATOM 1654 C C . ASP A 1 256 ? -7.324 -34.039 28.178 1.00 59.50 453 ASP A C 1
ATOM 1655 O O . ASP A 1 256 ? -7.966 -33.452 27.299 1.00 59.95 453 ASP A O 1
ATOM 1660 N N . VAL A 1 257 ? -6.125 -33.630 28.582 1.00 55.74 454 VAL A N 1
ATOM 1661 C CA . VAL A 1 257 ? -5.568 -32.354 28.123 1.00 53.31 454 VAL A CA 1
ATOM 1662 C C . VAL A 1 257 ? -5.633 -32.137 26.608 1.00 52.27 454 VAL A C 1
ATOM 1663 O O . VAL A 1 257 ? -5.930 -31.038 26.138 1.00 52.22 454 VAL A O 1
ATOM 1667 N N . VAL A 1 258 ? -5.353 -33.182 25.843 1.00 55.99 455 VAL A N 1
ATOM 1668 C CA . VAL A 1 258 ? -5.317 -33.048 24.396 1.00 55.17 455 VAL A CA 1
ATOM 1669 C C . VAL A 1 258 ? -6.690 -32.703 23.823 1.00 57.11 455 VAL A C 1
ATOM 1670 O O . VAL A 1 258 ? -6.798 -31.890 22.909 1.00 56.69 455 VAL A O 1
ATOM 1674 N N . GLU A 1 259 ? -7.739 -33.311 24.360 1.00 59.61 456 GLU A N 1
ATOM 1675 C CA . GLU A 1 259 ? -9.085 -32.956 23.943 1.00 61.97 456 GLU A CA 1
ATOM 1676 C C . GLU A 1 259 ? -9.420 -31.518 24.355 1.00 62.07 456 GLU A C 1
ATOM 1677 O O . GLU A 1 259 ? -9.976 -30.753 23.562 1.00 62.86 456 GLU A O 1
ATOM 1683 N N . LEU A 1 260 ? -9.081 -31.154 25.592 1.00 52.97 457 LEU A N 1
ATOM 1684 C CA . LEU A 1 260 ? -9.319 -29.798 26.077 1.00 54.35 457 LEU A CA 1
ATOM 1685 C C . LEU A 1 260 ? -8.655 -28.793 25.147 1.00 52.71 457 LEU A C 1
ATOM 1686 O O . LEU A 1 260 ? -9.266 -27.804 24.732 1.00 54.97 457 LEU A O 1
ATOM 1691 N N . LEU A 1 261 ? -7.393 -29.051 24.823 1.00 45.38 458 LEU A N 1
ATOM 1692 C CA . LEU A 1 261 ? -6.630 -28.121 24.016 1.00 46.60 458 LEU A CA 1
ATOM 1693 C C . LEU A 1 261 ? -7.155 -28.100 22.592 1.00 45.13 458 LEU A C 1
ATOM 1694 O O . LEU A 1 261 ? -6.949 -27.134 21.851 1.00 45.91 458 LEU A O 1
ATOM 1699 N N . THR A 1 262 ? -7.850 -29.162 22.207 1.00 45.34 459 THR A N 1
ATOM 1700 C CA . THR A 1 262 ? -8.457 -29.198 20.891 1.00 46.19 459 THR A CA 1
ATOM 1701 C C . THR A 1 262 ? -9.673 -28.289 20.877 1.00 49.80 459 THR A C 1
ATOM 1702 O O . THR A 1 262 ? -9.974 -27.646 19.871 1.00 52.36 459 THR A O 1
ATOM 1706 N N . GLU A 1 263 ? -10.369 -28.244 22.005 1.00 58.03 460 GLU A N 1
ATOM 1707 C CA . GLU A 1 263 ? -11.487 -27.336 22.186 1.00 61.89 460 GLU A CA 1
ATOM 1708 C C . GLU A 1 263 ? -10.996 -25.905 22.267 1.00 64.15 460 GLU A C 1
ATOM 1709 O O . GLU A 1 263 ? -11.564 -25.003 21.652 1.00 67.70 460 GLU A O 1
ATOM 1715 N N . VAL A 1 264 ? -9.943 -25.710 23.053 1.00 50.53 461 VAL A N 1
ATOM 1716 C CA . VAL A 1 264 ? -9.264 -24.429 23.141 1.00 52.61 461 VAL A CA 1
ATOM 1717 C C . VAL A 1 264 ? -8.873 -23.935 21.750 1.00 53.64 461 VAL A C 1
ATOM 1718 O O . VAL A 1 264 ? -9.113 -22.777 21.409 1.00 58.65 461 VAL A O 1
ATOM 1722 N N . ASN A 1 265 ? -8.270 -24.820 20.955 1.00 57.06 462 ASN A N 1
ATOM 1723 C CA . ASN A 1 265 ? -7.937 -24.525 19.560 1.00 57.05 462 ASN A CA 1
ATOM 1724 C C . ASN A 1 265 ? -9.154 -24.024 18.793 1.00 62.80 462 ASN A C 1
ATOM 1725 O O . ASN A 1 265 ? -9.100 -23.027 18.077 1.00 66.14 462 ASN A O 1
ATOM 1730 N N . LYS A 1 266 ? -10.255 -24.742 18.965 1.00 53.75 463 LYS A N 1
ATOM 1731 C CA . LYS A 1 266 ? -11.504 -24.442 18.303 1.00 59.13 463 LYS A CA 1
ATOM 1732 C C . LYS A 1 266 ? -12.088 -23.104 18.766 1.00 65.20 463 LYS A C 1
ATOM 1733 O O . LYS A 1 266 ? -12.651 -22.353 17.962 1.00 71.54 463 LYS A O 1
ATOM 1739 N N . LYS A 1 267 ? -11.946 -22.800 20.055 1.00 69.97 464 LYS A N 1
ATOM 1740 C CA . LYS A 1 267 ? -12.513 -21.573 20.617 1.00 75.39 464 LYS A CA 1
ATOM 1741 C C . LYS A 1 267 ? -11.830 -20.308 20.100 1.00 81.93 464 LYS A C 1
ATOM 1742 O O . LYS A 1 267 ? -12.494 -19.347 19.727 1.00 89.30 464 LYS A O 1
ATOM 1748 N N . VAL A 1 268 ? -10.503 -20.307 20.097 1.00 56.61 465 VAL A N 1
ATOM 1749 C CA . VAL A 1 268 ? -9.733 -19.161 19.618 1.00 58.50 465 VAL A CA 1
ATOM 1750 C C . VAL A 1 268 ? -9.801 -19.019 18.101 1.00 60.28 465 VAL A C 1
ATOM 1751 O O . VAL A 1 268 ? -9.864 -17.911 17.572 1.00 63.30 465 VAL A O 1
ATOM 1755 N N . ALA A 1 269 ? -9.760 -20.146 17.401 1.00 57.03 466 ALA A N 1
ATOM 1756 C CA . ALA A 1 269 ? -9.766 -20.126 15.948 1.00 57.93 466 ALA A CA 1
ATOM 1757 C C . ALA A 1 269 ? -11.105 -19.621 15.442 1.00 61.93 466 ALA A C 1
ATOM 1758 O O . ALA A 1 269 ? -11.161 -18.797 14.530 1.00 59.89 466 ALA A O 1
ATOM 1760 N N . CYS A 1 270 ? -12.180 -20.111 16.051 1.00 58.92 467 CYS A N 1
ATOM 1761 C CA . CYS A 1 270 ? -13.521 -19.784 15.586 1.00 68.59 467 CYS A CA 1
ATOM 1762 C C . CYS A 1 270 ? -14.075 -18.549 16.282 1.00 77.57 467 CYS A C 1
ATOM 1763 O O . CYS A 1 270 ? -14.782 -17.749 15.670 1.00 87.27 467 CYS A O 1
ATOM 1766 N N . GLY A 1 271 ? -13.724 -18.386 17.553 1.00 65.61 468 GLY A N 1
ATOM 1767 C CA . GLY A 1 271 ? -14.242 -17.297 18.360 1.00 71.60 468 GLY A CA 1
ATOM 1768 C C . GLY A 1 271 ? -13.511 -15.971 18.244 1.00 72.33 468 GLY A C 1
ATOM 1769 O O . GLY A 1 271 ? -14.130 -14.941 17.991 1.00 78.76 468 GLY A O 1
ATOM 1770 N N . PHE A 1 272 ? -12.198 -15.984 18.435 1.00 80.30 469 PHE A N 1
ATOM 1771 C CA . PHE A 1 272 ? -11.427 -14.742 18.501 1.00 77.39 469 PHE A CA 1
ATOM 1772 C C . PHE A 1 272 ? -11.087 -14.137 17.139 1.00 77.30 469 PHE A C 1
ATOM 1773 O O . PHE A 1 272 ? -10.766 -14.850 16.182 1.00 75.46 469 PHE A O 1
ATOM 1781 N N . GLN A 1 273 ? -11.162 -12.809 17.078 1.00 86.50 470 GLN A N 1
ATOM 1782 C CA . GLN A 1 273 ? -10.774 -12.040 15.904 1.00 87.43 470 GLN A CA 1
ATOM 1783 C C . GLN A 1 273 ? -10.342 -10.639 16.315 1.00 87.58 470 GLN A C 1
ATOM 1784 O O . GLN A 1 273 ? -10.836 -10.085 17.297 1.00 90.49 470 GLN A O 1
ATOM 1790 N N . THR A 1 274 ? -9.398 -10.081 15.568 1.00 84.23 471 THR A N 1
ATOM 1791 C CA . THR A 1 274 ? -8.981 -8.699 15.759 1.00 85.30 471 THR A CA 1
ATOM 1792 C C . THR A 1 274 ? -8.710 -8.077 14.392 1.00 88.76 471 THR A C 1
ATOM 1793 O O . THR A 1 274 ? -8.990 -8.694 13.363 1.00 91.09 471 THR A O 1
ATOM 1797 N N . SER A 1 275 ? -8.171 -6.864 14.371 1.00 103.65 472 SER A N 1
ATOM 1798 C CA . SER A 1 275 ? -7.928 -6.193 13.101 1.00 108.36 472 SER A CA 1
ATOM 1799 C C . SER A 1 275 ? -7.071 -4.943 13.217 1.00 108.75 472 SER A C 1
ATOM 1800 O O . SER A 1 275 ? -6.860 -4.412 14.306 1.00 106.44 472 SER A O 1
ATOM 1803 N N . GLN A 1 276 ? -6.567 -4.494 12.074 1.00 115.13 473 GLN A N 1
ATOM 1804 C CA . GLN A 1 276 ? -6.043 -3.143 11.932 1.00 118.72 473 GLN A CA 1
ATOM 1805 C C . GLN A 1 276 ? -5.797 -2.845 10.456 1.00 126.18 473 GLN A C 1
ATOM 1806 O O . GLN A 1 276 ? -5.094 -3.589 9.775 1.00 126.96 473 GLN A O 1
ATOM 1812 N N . GLY A 1 277 ? -6.398 -1.759 9.979 1.00 109.96 474 GLY A N 1
ATOM 1813 C CA . GLY A 1 277 ? -6.328 -1.347 8.585 1.00 118.86 474 GLY A CA 1
ATOM 1814 C C . GLY A 1 277 ? -5.359 -2.097 7.690 1.00 120.39 474 GLY A C 1
ATOM 1815 O O . GLY A 1 277 ? -4.259 -1.619 7.413 1.00 122.92 474 GLY A O 1
ATOM 1816 N N . SER A 1 278 ? -5.781 -3.270 7.228 1.00 172.96 475 SER A N 1
ATOM 1817 C CA . SER A 1 278 ? -4.969 -4.111 6.354 1.00 175.21 475 SER A CA 1
ATOM 1818 C C . SER A 1 278 ? -5.620 -5.482 6.233 1.00 172.58 475 SER A C 1
ATOM 1819 O O . SER A 1 278 ? -5.533 -6.134 5.193 1.00 177.87 475 SER A O 1
ATOM 1822 N N . ASN A 1 279 ? -6.278 -5.903 7.308 1.00 102.39 476 ASN A N 1
ATOM 1823 C CA . ASN A 1 279 ? -6.915 -7.214 7.379 1.00 99.57 476 ASN A CA 1
ATOM 1824 C C . ASN A 1 279 ? -7.552 -7.512 8.737 1.00 92.65 476 ASN A C 1
ATOM 1825 O O . ASN A 1 279 ? -7.291 -6.832 9.729 1.00 88.65 476 ASN A O 1
ATOM 1830 N N . ILE A 1 280 ? -8.401 -8.534 8.758 1.00 100.26 477 ILE A N 1
ATOM 1831 C CA . ILE A 1 280 ? -8.892 -9.100 10.001 1.00 94.61 477 ILE A CA 1
ATOM 1832 C C . ILE A 1 280 ? -7.990 -10.279 10.353 1.00 87.19 477 ILE A C 1
ATOM 1833 O O . ILE A 1 280 ? -7.774 -11.168 9.530 1.00 88.29 477 ILE A O 1
ATOM 1838 N N . LEU A 1 281 ? -7.459 -10.280 11.572 1.00 79.77 478 LEU A N 1
ATOM 1839 C CA . LEU A 1 281 ? -6.467 -11.274 11.970 1.00 72.28 478 LEU A CA 1
ATOM 1840 C C . LEU A 1 281 ? -7.040 -12.412 12.798 1.00 75.43 478 LEU A C 1
ATOM 1841 O O . LEU A 1 281 ? -7.967 -12.230 13.583 1.00 69.06 478 LEU A O 1
ATOM 1846 N N . LYS A 1 282 ? -6.472 -13.592 12.594 1.00 71.84 479 LYS A N 1
ATOM 1847 C CA . LYS A 1 282 ? -6.880 -14.789 13.304 1.00 68.16 479 LYS A CA 1
ATOM 1848 C C . LYS A 1 282 ? -5.686 -15.316 14.086 1.00 61.57 479 LYS A C 1
ATOM 1849 O O . LYS A 1 282 ? -4.556 -14.863 13.889 1.00 63.83 479 LYS A O 1
ATOM 1855 N N . GLN A 1 283 ? -5.944 -16.264 14.982 1.00 70.24 480 GLN A N 1
ATOM 1856 C CA . GLN A 1 283 ? -4.881 -16.914 15.742 1.00 64.65 480 GLN A CA 1
ATOM 1857 C C . GLN A 1 283 ? -5.114 -18.420 15.827 1.00 62.71 480 GLN A C 1
ATOM 1858 O O . GLN A 1 283 ? -6.237 -18.874 16.044 1.00 64.51 480 GLN A O 1
ATOM 1864 N N . MET A 1 284 ? -4.046 -19.187 15.635 1.00 65.51 481 MET A N 1
ATOM 1865 C CA . MET A 1 284 ? -4.143 -20.639 15.639 1.00 60.97 481 MET A CA 1
ATOM 1866 C C . MET A 1 284 ? -3.173 -21.240 16.654 1.00 57.15 481 MET A C 1
ATOM 1867 O O . MET A 1 284 ? -1.985 -21.388 16.371 1.00 56.84 481 MET A O 1
ATOM 1872 N N . PRO A 1 285 ? -3.682 -21.581 17.849 1.00 48.54 482 PRO A N 1
ATOM 1873 C CA . PRO A 1 285 ? -2.878 -22.207 18.907 1.00 46.88 482 PRO A CA 1
ATOM 1874 C C . PRO A 1 285 ? -2.507 -23.616 18.506 1.00 46.80 482 PRO A C 1
ATOM 1875 O O . PRO A 1 285 ? -3.145 -24.200 17.626 1.00 45.94 482 PRO A O 1
ATOM 1879 N N . GLU A 1 286 ? -1.488 -24.161 19.149 1.00 67.57 483 GLU A N 1
ATOM 1880 C CA . GLU A 1 286 ? -0.916 -25.409 18.693 1.00 65.02 483 GLU A CA 1
ATOM 1881 C C . GLU A 1 286 ? -0.353 -26.207 19.857 1.00 63.59 483 GLU A C 1
ATOM 1882 O O . GLU A 1 286 ? 0.344 -25.668 20.714 1.00 65.55 483 GLU A O 1
ATOM 1888 N N . MET A 1 287 ? -0.671 -27.494 19.892 1.00 56.77 484 MET A N 1
ATOM 1889 C CA . MET A 1 287 ? -0.174 -28.355 20.949 1.00 56.23 484 MET A CA 1
ATOM 1890 C C . MET A 1 287 ? 0.849 -29.336 20.391 1.00 57.47 484 MET A C 1
ATOM 1891 O O . MET A 1 287 ? 0.604 -29.998 19.390 1.00 56.84 484 MET A O 1
ATOM 1896 N N . THR A 1 288 ? 2.012 -29.399 21.028 1.00 52.15 485 THR A N 1
ATOM 1897 C CA . THR A 1 288 ? 3.024 -30.380 20.659 1.00 53.86 485 THR A CA 1
ATOM 1898 C C . THR A 1 288 ? 3.105 -31.416 21.767 1.00 53.19 485 THR A C 1
ATOM 1899 O O . THR A 1 288 ? 3.347 -31.080 22.922 1.00 52.55 485 THR A O 1
ATOM 1903 N N . SER A 1 289 ? 2.878 -32.673 21.419 1.00 43.78 486 SER A N 1
ATOM 1904 C CA . SER A 1 289 ? 2.719 -33.708 22.424 1.00 43.37 486 SER A CA 1
ATOM 1905 C C . SER A 1 289 ? 3.751 -34.804 22.263 1.00 44.84 486 SER A C 1
ATOM 1906 O O . SER A 1 289 ? 3.970 -35.323 21.165 1.00 46.66 486 SER A O 1
ATOM 1909 N N . ARG A 1 290 ? 4.382 -35.152 23.375 1.00 73.90 487 ARG A N 1
ATOM 1910 C CA . ARG A 1 290 ? 5.262 -36.302 23.419 1.00 76.19 487 ARG A CA 1
ATOM 1911 C C . ARG A 1 290 ? 4.760 -37.270 24.487 1.00 75.26 487 ARG A C 1
ATOM 1912 O O . ARG A 1 290 ? 5.533 -38.018 25.075 1.00 77.29 487 ARG A O 1
ATOM 1920 N N . LEU A 1 291 ? 3.448 -37.253 24.720 1.00 46.86 488 LEU A N 1
ATOM 1921 C CA . LEU A 1 291 ? 2.838 -38.101 25.746 1.00 47.40 488 LEU A CA 1
ATOM 1922 C C . LEU A 1 291 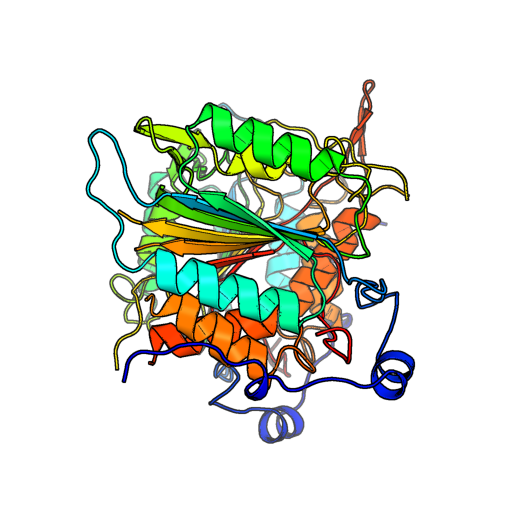? 2.661 -39.524 25.254 1.00 48.02 488 LEU A C 1
ATOM 1923 O O . LEU A 1 291 ? 2.555 -39.764 24.051 1.00 47.66 488 LEU A O 1
ATOM 1928 N N . LEU A 1 292 ? 2.614 -40.460 26.198 1.00 66.67 489 LEU A N 1
ATOM 1929 C CA . LEU A 1 292 ? 2.463 -41.877 25.893 1.00 67.71 489 LEU A CA 1
ATOM 1930 C C . LEU A 1 292 ? 1.090 -42.370 26.326 1.00 68.73 489 LEU A C 1
ATOM 1931 O O . LEU A 1 292 ? 0.688 -43.477 25.982 1.00 69.73 489 LEU A O 1
ATOM 1936 N N . LYS A 1 293 ? 0.384 -41.540 27.089 1.00 60.64 490 LYS A N 1
ATOM 1937 C CA . LYS A 1 293 ? -0.908 -41.900 27.661 1.00 63.91 490 LYS A CA 1
ATOM 1938 C C . LYS A 1 293 ? -1.841 -40.694 27.707 1.00 62.66 490 LYS A C 1
ATOM 1939 O O . LYS A 1 293 ? -1.410 -39.561 27.513 1.00 59.77 490 LYS A O 1
ATOM 1945 N N . LYS A 1 294 ? -3.120 -40.943 27.971 1.00 66.63 491 LYS A N 1
ATOM 1946 C CA . LYS A 1 294 ? -4.081 -39.864 28.189 1.00 66.22 491 LYS A CA 1
ATOM 1947 C C . LYS A 1 294 ? -3.890 -39.215 29.559 1.00 65.47 491 LYS A C 1
ATOM 1948 O O . LYS A 1 294 ? -3.691 -39.897 30.569 1.00 68.91 491 LYS A O 1
ATOM 1954 N N . PHE A 1 295 ? -3.958 -37.890 29.590 1.00 57.10 492 PHE A N 1
ATOM 1955 C CA . PHE A 1 295 ? -3.719 -37.159 30.819 1.00 56.11 492 PHE A CA 1
ATOM 1956 C C . PHE A 1 295 ? -4.908 -36.301 31.235 1.00 55.41 492 PHE A C 1
ATOM 1957 O O . PHE A 1 295 ? -5.198 -35.275 30.626 1.00 53.00 492 PHE A O 1
ATOM 1965 N N . TYR A 1 296 ? -5.594 -36.735 32.280 1.00 51.28 493 TYR A N 1
ATOM 1966 C CA . TYR A 1 296 ? -6.682 -35.968 32.864 1.00 52.37 493 TYR A CA 1
ATOM 1967 C C . TYR A 1 296 ? -6.224 -35.258 34.134 1.00 53.63 493 TYR A C 1
ATOM 1968 O O . TYR A 1 296 ? -5.430 -35.797 34.918 1.00 54.45 493 TYR A O 1
ATOM 1977 N N . PHE A 1 297 ? -6.751 -34.059 34.350 1.00 69.08 494 PHE A N 1
ATOM 1978 C CA . PHE A 1 297 ? -6.468 -33.318 35.570 1.00 69.25 494 PHE A CA 1
ATOM 1979 C C . PHE A 1 297 ? -7.216 -33.929 36.738 1.00 73.70 494 PHE A C 1
ATOM 1980 O O . PHE A 1 297 ? -6.730 -33.926 37.867 1.00 74.39 494 PHE A O 1
ATOM 1988 N N . TRP A 1 298 ? -8.401 -34.457 36.449 1.00 72.54 495 TRP A N 1
ATOM 1989 C CA . TRP A 1 298 ? -9.310 -34.982 37.472 1.00 78.51 495 TRP A CA 1
ATOM 1990 C C . TRP A 1 298 ? -9.496 -34.028 38.648 1.00 79.97 495 TRP A C 1
ATOM 1991 O O . TRP A 1 298 ? -9.175 -34.373 39.786 1.00 81.59 495 TRP A O 1
ATOM 2002 N N . PRO A 1 299 ? -10.025 -32.823 38.375 1.00 69.10 496 PRO A N 1
ATOM 2003 C CA . PRO A 1 299 ? -10.254 -31.814 39.411 1.00 71.54 496 PRO A CA 1
ATOM 2004 C C . PRO A 1 299 ? -11.255 -32.327 40.438 1.00 78.83 496 PRO A C 1
ATOM 2005 O O . PRO A 1 299 ? -12.383 -32.672 40.079 1.00 84.47 496 PRO A O 1
ATOM 2009 N N . GLU A 1 300 ? -10.841 -32.378 41.700 1.00 73.27 497 GLU A N 1
ATOM 2010 C CA . GLU A 1 300 ? -11.691 -32.903 42.755 1.00 78.53 497 GLU A CA 1
ATOM 2011 C C . GLU A 1 300 ? -12.068 -31.799 43.737 1.00 82.31 497 GLU A C 1
ATOM 2012 O O . GLU A 1 300 ? -12.322 -30.667 43.337 1.00 84.37 497 GLU A O 1
ATOM 2018 N N . ALA A 1 301 ? -12.093 -32.131 45.023 1.00 115.45 498 ALA A N 1
ATOM 2019 C CA . ALA A 1 301 ? -12.448 -31.169 46.063 1.00 120.17 498 ALA A CA 1
ATOM 2020 C C . ALA A 1 301 ? -11.202 -30.607 46.736 1.00 115.05 498 ALA A C 1
ATOM 2021 O O . ALA A 1 301 ? -11.090 -30.632 47.960 1.00 118.04 498 ALA A O 1
ATOM 2023 N N . ARG A 1 302 ? -10.271 -30.100 45.933 1.00 142.48 499 ARG A N 1
ATOM 2024 C CA . ARG A 1 302 ? -8.984 -29.639 46.445 1.00 138.31 499 ARG A CA 1
ATOM 2025 C C . ARG A 1 302 ? -8.625 -28.238 45.964 1.00 136.60 499 ARG A C 1
ATOM 2026 O O . ARG A 1 302 ? -7.450 -27.922 45.775 1.00 132.37 499 ARG A O 1
ATOM 2034 N N . ASN A 1 303 ? -9.639 -27.397 45.780 1.00 107.72 500 ASN A N 1
ATOM 2035 C CA . ASN A 1 303 ? -9.414 -26.046 45.274 1.00 107.75 500 ASN A CA 1
ATOM 2036 C C . ASN A 1 303 ? -8.983 -25.036 46.342 1.00 110.45 500 ASN A C 1
ATOM 2037 O O . ASN A 1 303 ? -9.706 -24.768 47.303 1.00 116.54 500 ASN A O 1
ATOM 2042 N N . THR B 1 11 ? 10.727 -62.434 11.495 1.00 137.64 208 THR B N 1
ATOM 2043 C CA . THR B 1 11 ? 10.254 -61.222 12.158 1.00 134.70 208 THR B CA 1
ATOM 2044 C C . THR B 1 11 ? 10.721 -59.968 11.414 1.00 131.13 208 THR B C 1
ATOM 2045 O O . THR B 1 11 ? 11.695 -59.326 11.806 1.00 138.49 208 THR B O 1
ATOM 2049 N N . GLN B 1 12 ? 10.017 -59.630 10.336 1.00 132.49 209 GLN B N 1
ATOM 2050 C CA . GLN B 1 12 ? 10.361 -58.483 9.497 1.00 128.75 209 GLN B CA 1
ATOM 2051 C C . GLN B 1 12 ? 9.082 -57.776 9.056 1.00 116.99 209 GLN B C 1
ATOM 2052 O O . GLN B 1 12 ? 8.680 -57.882 7.898 1.00 111.52 209 GLN B O 1
ATOM 2058 N N . TYR B 1 13 ? 8.458 -57.047 9.978 1.00 122.13 210 TYR B N 1
ATOM 2059 C CA . TYR B 1 13 ? 7.103 -56.515 9.783 1.00 112.54 210 TYR B CA 1
ATOM 2060 C C . TYR B 1 13 ? 6.745 -56.001 8.382 1.00 105.94 210 TYR B C 1
ATOM 2061 O O . TYR B 1 13 ? 7.515 -55.285 7.741 1.00 106.93 210 TYR B O 1
ATOM 2070 N N . ILE B 1 14 ? 5.543 -56.370 7.946 1.00 92.45 211 ILE B N 1
ATOM 2071 C CA . ILE B 1 14 ? 4.966 -55.942 6.678 1.00 87.43 211 ILE B CA 1
ATOM 2072 C C . ILE B 1 14 ? 3.457 -55.872 6.849 1.00 82.39 211 ILE B C 1
ATOM 2073 O O . ILE B 1 14 ? 2.846 -56.811 7.361 1.00 83.16 211 ILE B O 1
ATOM 2078 N N . PHE B 1 15 ? 2.854 -54.761 6.440 1.00 81.83 212 PHE B N 1
ATOM 2079 C CA . PHE B 1 15 ? 1.418 -54.595 6.612 1.00 78.38 212 PHE B CA 1
ATOM 2080 C C . PHE B 1 15 ? 0.606 -55.330 5.550 1.00 78.55 212 PHE B C 1
ATOM 2081 O O . PHE B 1 15 ? 0.937 -55.303 4.364 1.00 79.55 212 PHE B O 1
ATOM 2089 N N . HIS B 1 16 ? -0.468 -55.979 5.988 1.00 85.87 213 HIS B N 1
ATOM 2090 C CA . HIS B 1 16 ? -1.344 -56.716 5.085 1.00 87.58 213 HIS B CA 1
ATOM 2091 C C . HIS B 1 16 ? -2.776 -56.210 5.175 1.00 86.71 213 HIS B C 1
ATOM 2092 O O . HIS B 1 16 ? -3.240 -55.799 6.236 1.00 85.27 213 HIS B O 1
ATOM 2099 N N . GLU B 1 17 ? -3.469 -56.243 4.046 1.00 101.60 214 GLU B N 1
ATOM 2100 C CA . GLU B 1 17 ? -4.837 -55.757 3.960 1.00 102.82 214 GLU B CA 1
ATOM 2101 C C . GLU B 1 17 ? -5.720 -56.409 5.015 1.00 104.10 214 GLU B C 1
ATOM 2102 O O . GLU B 1 17 ? -6.706 -55.826 5.464 1.00 104.54 214 GLU B O 1
ATOM 2108 N N . GLU B 1 18 ? -5.351 -57.621 5.410 1.00 99.60 215 GLU B N 1
ATOM 2109 C CA . GLU B 1 18 ? -6.113 -58.385 6.390 1.00 101.78 215 GLU B CA 1
ATOM 2110 C C . GLU B 1 18 ? -6.072 -57.753 7.783 1.00 99.30 215 GLU B C 1
ATOM 2111 O O . GLU B 1 18 ? -7.062 -57.782 8.516 1.00 101.31 215 GLU B O 1
ATOM 2117 N N . ASP B 1 19 ? -4.919 -57.185 8.131 1.00 83.90 216 ASP B N 1
ATOM 2118 C CA . ASP B 1 19 ? -4.668 -56.638 9.461 1.00 83.01 216 ASP B CA 1
ATOM 2119 C C . ASP B 1 19 ? -5.641 -55.515 9.823 1.00 82.09 216 ASP B C 1
ATOM 2120 O O . ASP B 1 19 ? -5.719 -55.092 10.979 1.00 82.62 216 ASP B O 1
ATOM 2125 N N . MET B 1 20 ? -6.385 -55.041 8.831 1.00 93.68 217 MET B N 1
ATOM 2126 C CA . MET B 1 20 ? -7.242 -53.876 9.006 1.00 93.31 217 MET B CA 1
ATOM 2127 C C . MET B 1 20 ? -8.581 -54.190 9.667 1.00 97.57 217 MET B C 1
ATOM 2128 O O . MET B 1 20 ? -9.251 -55.156 9.313 1.00 101.50 217 MET B O 1
ATOM 2133 N N . ASN B 1 21 ? -8.961 -53.360 10.630 1.00 71.78 218 ASN B N 1
ATOM 2134 C CA . ASN B 1 21 ? -10.297 -53.404 11.207 1.00 76.66 218 ASN B CA 1
ATOM 2135 C C . ASN B 1 21 ? -11.121 -52.245 10.671 1.00 77.53 218 ASN B C 1
ATOM 2136 O O . ASN B 1 21 ? -10.716 -51.087 10.762 1.00 74.23 218 ASN B O 1
ATOM 2141 N N . PHE B 1 22 ? -12.283 -52.556 10.114 1.00 82.78 219 PHE B N 1
ATOM 2142 C CA . PHE B 1 22 ? -13.076 -51.547 9.430 1.00 85.40 219 PHE B CA 1
ATOM 2143 C C . PHE B 1 22 ? -14.314 -51.116 10.204 1.00 91.31 219 PHE B C 1
ATOM 2144 O O . PHE B 1 22 ? -14.784 -51.820 11.096 1.00 95.10 219 PHE B O 1
ATOM 2152 N N . VAL B 1 23 ? -14.827 -49.943 9.849 1.00 86.37 220 VAL B N 1
ATOM 2153 C CA . VAL B 1 23 ? -16.116 -49.482 10.341 1.00 93.87 220 VAL B CA 1
ATOM 2154 C C . VAL B 1 23 ? -17.167 -49.674 9.259 1.00 102.27 220 VAL B C 1
ATOM 2155 O O . VAL B 1 23 ? -16.844 -49.874 8.087 1.00 102.17 220 VAL B O 1
ATOM 2159 N N . ASP B 1 24 ? -18.429 -49.621 9.664 1.00 75.08 221 ASP B N 1
ATOM 2160 C CA . ASP B 1 24 ? -19.538 -49.754 8.738 1.00 84.21 221 ASP B CA 1
ATOM 2161 C C . ASP B 1 24 ? -20.293 -48.441 8.700 1.00 83.39 221 ASP B C 1
ATOM 2162 O O . ASP B 1 24 ? -20.211 -47.648 9.636 1.00 79.41 221 ASP B O 1
ATOM 2167 N N . ALA B 1 25 ? -21.010 -48.204 7.608 1.00 97.01 222 ALA B N 1
ATOM 2168 C CA . ALA B 1 25 ? -21.772 -46.972 7.457 1.00 95.07 222 ALA B CA 1
ATOM 2169 C C . ALA B 1 25 ? -22.613 -46.645 8.697 1.00 91.48 222 ALA B C 1
ATOM 2170 O O . ALA B 1 25 ? -22.590 -45.512 9.176 1.00 83.64 222 ALA B O 1
ATOM 2172 N N . PRO B 1 26 ? -23.359 -47.635 9.221 1.00 93.21 223 PRO B N 1
ATOM 2173 C CA . PRO B 1 26 ? -24.212 -47.364 10.381 1.00 90.67 223 PRO B CA 1
ATOM 2174 C C . PRO B 1 26 ? -23.451 -46.684 11.517 1.00 83.03 223 PRO B C 1
ATOM 2175 O O . PRO B 1 26 ? -23.848 -45.607 11.959 1.00 77.16 223 PRO B O 1
ATOM 2179 N N . THR B 1 27 ? -22.372 -47.304 11.980 1.00 90.97 224 THR B N 1
ATOM 2180 C CA . THR B 1 27 ? -21.602 -46.745 13.080 1.00 85.13 224 THR B CA 1
ATOM 2181 C C . THR B 1 27 ? -21.223 -45.291 12.825 1.00 76.69 224 THR B C 1
ATOM 2182 O O . THR B 1 27 ? -21.335 -44.448 13.719 1.00 72.35 224 THR B O 1
ATOM 2186 N N . ILE B 1 28 ? -20.767 -45.004 11.606 1.00 85.05 225 ILE B N 1
ATOM 2187 C CA . ILE B 1 28 ? -20.388 -43.647 11.227 1.00 78.48 225 ILE B CA 1
ATOM 2188 C C . ILE B 1 28 ? -21.600 -42.714 11.254 1.00 76.52 225 ILE B C 1
ATOM 2189 O O . ILE B 1 28 ? -21.510 -41.576 11.724 1.00 71.89 225 ILE B O 1
ATOM 2194 N N . SER B 1 29 ? -22.729 -43.198 10.747 1.00 80.64 226 SER B N 1
ATOM 2195 C CA . SER B 1 29 ? -23.972 -42.451 10.835 1.00 79.80 226 SER B CA 1
ATOM 2196 C C . SER B 1 29 ? -24.210 -42.076 12.289 1.00 77.66 226 SER B C 1
ATOM 2197 O O . SER B 1 29 ? -24.403 -40.905 12.617 1.00 74.32 226 SER B O 1
ATOM 2200 N N . ARG B 1 30 ? -24.169 -43.088 13.152 1.00 74.57 227 ARG B N 1
ATOM 2201 C CA . ARG B 1 30 ? -24.492 -42.947 14.573 1.00 74.61 227 ARG B CA 1
ATOM 2202 C C . ARG B 1 30 ? -23.444 -42.175 15.361 1.00 70.43 227 ARG B C 1
ATOM 2203 O O . ARG B 1 30 ? -23.776 -41.360 16.213 1.00 69.55 227 ARG B O 1
ATOM 2211 N N . VAL B 1 31 ? -22.178 -42.443 15.077 1.00 83.62 228 VAL B N 1
ATOM 2212 C CA . VAL B 1 31 ? -21.082 -41.834 15.820 1.00 80.50 228 VAL B CA 1
ATOM 2213 C C . VAL B 1 31 ? -20.875 -40.353 15.503 1.00 76.08 228 VAL B C 1
ATOM 2214 O O . VAL B 1 31 ? -20.597 -39.556 16.399 1.00 75.10 228 VAL B O 1
ATOM 2218 N N . PHE B 1 32 ? -21.027 -39.986 14.233 1.00 89.22 229 PHE B N 1
ATOM 2219 C CA . PHE B 1 32 ? -20.611 -38.661 13.782 1.00 86.08 229 PHE B CA 1
ATOM 2220 C C . P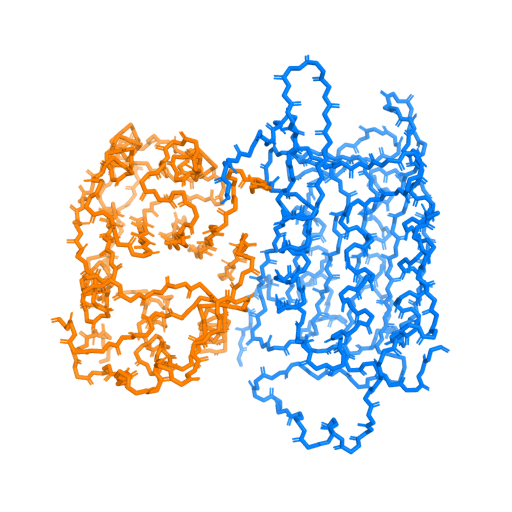HE B 1 32 ? -21.304 -37.485 14.470 1.00 86.28 229 PHE B C 1
ATOM 2221 O O . PHE B 1 32 ? -22.500 -37.532 14.769 1.00 88.41 229 PHE B O 1
ATOM 2229 N N . ASP B 1 33 ? -20.529 -36.429 14.707 1.00 79.45 230 ASP B N 1
ATOM 2230 C CA . ASP B 1 33 ? -21.045 -35.177 15.250 1.00 81.17 230 ASP B CA 1
ATOM 2231 C C . ASP B 1 33 ? -20.245 -34.003 14.689 1.00 80.26 230 ASP B C 1
ATOM 2232 O O . ASP B 1 33 ? -19.098 -33.789 15.070 1.00 79.21 230 ASP B O 1
ATOM 2237 N N . GLU B 1 34 ? -20.861 -33.252 13.780 1.00 114.11 231 GLU B N 1
ATOM 2238 C CA . GLU B 1 34 ? -20.196 -32.148 13.093 1.00 114.51 231 GLU B CA 1
ATOM 2239 C C . GLU B 1 34 ? -19.455 -31.220 14.047 1.00 116.39 231 GLU B C 1
ATOM 2240 O O . GLU B 1 34 ? -18.355 -30.756 13.751 1.00 115.78 231 GLU B O 1
ATOM 2246 N N . LYS B 1 35 ? -20.068 -30.949 15.191 1.00 102.01 232 LYS B N 1
ATOM 2247 C CA . LYS B 1 35 ? -19.529 -29.973 16.128 1.00 106.04 232 LYS B CA 1
ATOM 2248 C C . LYS B 1 35 ? -18.252 -30.448 16.811 1.00 104.09 232 LYS B C 1
ATOM 2249 O O . LYS B 1 35 ? -17.397 -29.641 17.164 1.00 106.44 232 LYS B O 1
ATOM 2255 N N . THR B 1 36 ? -18.119 -31.758 16.988 1.00 86.59 233 THR B N 1
ATOM 2256 C CA . THR B 1 36 ? -16.999 -32.304 17.743 1.00 85.46 233 THR B CA 1
ATOM 2257 C C . THR B 1 36 ? -15.964 -33.023 16.883 1.00 78.76 233 THR B C 1
ATOM 2258 O O . THR B 1 36 ? -14.849 -33.280 17.334 1.00 74.33 233 THR B O 1
ATOM 2262 N N . MET B 1 37 ? -16.328 -33.358 15.651 1.00 55.83 234 MET B N 1
ATOM 2263 C CA . MET B 1 37 ? -15.423 -34.114 14.790 1.00 57.28 234 MET B CA 1
ATOM 2264 C C . MET B 1 37 ? -15.494 -33.685 13.321 1.00 54.54 234 MET B C 1
ATOM 2265 O O . MET B 1 37 ? -16.529 -33.210 12.848 1.00 56.24 234 MET B O 1
ATOM 2270 N N . TYR B 1 38 ? -14.377 -33.836 12.612 1.00 54.23 235 TYR B N 1
ATOM 2271 C CA . TYR B 1 38 ? -14.324 -33.479 11.201 1.00 55.86 235 TYR B CA 1
ATOM 2272 C C . TYR B 1 38 ? -15.123 -34.467 10.383 1.00 54.13 235 TYR B C 1
ATOM 2273 O O . TYR B 1 38 ? -15.260 -35.628 10.765 1.00 57.67 235 TYR B O 1
ATOM 2282 N N . ARG B 1 39 ? -15.644 -33.995 9.255 1.00 70.52 236 ARG B N 1
ATOM 2283 C CA . ARG B 1 39 ? -16.255 -34.860 8.258 1.00 72.22 236 ARG B CA 1
ATOM 2284 C C . ARG B 1 39 ? -15.182 -35.620 7.493 1.00 71.29 236 ARG B C 1
ATOM 2285 O O . ARG B 1 39 ? -14.217 -35.027 7.009 1.00 69.43 236 ARG B O 1
ATOM 2293 N N . ASN B 1 40 ? -15.356 -36.930 7.377 1.00 61.69 237 ASN B N 1
ATOM 2294 C CA . ASN B 1 40 ? -14.426 -37.744 6.605 1.00 58.71 237 ASN B CA 1
ATOM 2295 C C . ASN B 1 40 ? -15.121 -38.903 5.881 1.00 61.92 237 ASN B C 1
ATOM 2296 O O . ASN B 1 40 ? -14.926 -40.068 6.233 1.00 60.71 237 ASN B O 1
ATOM 2301 N N . PHE B 1 41 ? -15.922 -38.574 4.866 1.00 70.88 238 PHE B N 1
ATOM 2302 C CA . PHE B 1 41 ? -16.802 -39.556 4.233 1.00 75.94 238 PHE B CA 1
ATOM 2303 C C . PHE B 1 41 ? -16.724 -39.608 2.709 1.00 77.07 238 PHE B C 1
ATOM 2304 O O . PHE B 1 41 ? -17.571 -40.226 2.069 1.00 83.40 238 PHE B O 1
ATOM 2312 N N . SER B 1 42 ? -15.722 -38.957 2.128 1.00 76.14 239 SER B N 1
ATOM 2313 C CA . SER B 1 42 ? -15.516 -39.022 0.688 1.00 76.77 239 SER B CA 1
ATOM 2314 C C . SER B 1 42 ? -15.316 -40.469 0.248 1.00 76.69 239 SER B C 1
ATOM 2315 O O . SER B 1 42 ? -14.610 -41.223 0.922 1.00 73.20 239 SER B O 1
ATOM 2318 N N . SER B 1 43 ? -15.933 -40.850 -0.874 1.00 147.06 240 SER B N 1
ATOM 2319 C CA . SER B 1 43 ? -15.821 -42.209 -1.413 1.00 148.69 240 SER B CA 1
ATOM 2320 C C . SER B 1 43 ? -14.371 -42.664 -1.409 1.00 142.41 240 SER B C 1
ATOM 2321 O O . SER B 1 43 ? -14.028 -43.639 -0.749 1.00 142.21 240 SER B O 1
ATOM 2324 N N . PRO B 1 44 ? -13.512 -41.978 -2.174 1.00 77.56 241 PRO B N 1
ATOM 2325 C CA . PRO B 1 44 ? -12.118 -42.031 -1.733 1.00 71.58 241 PRO B CA 1
ATOM 2326 C C . PRO B 1 44 ? -11.988 -40.992 -0.625 1.00 68.29 241 PRO B C 1
ATOM 2327 O O . PRO B 1 44 ? -12.313 -39.833 -0.873 1.00 68.77 241 PRO B O 1
ATOM 2331 N N . ARG B 1 45 ? -11.569 -41.392 0.572 1.00 64.83 242 ARG B N 1
ATOM 2332 C CA . ARG B 1 45 ? -11.441 -40.455 1.690 1.00 62.24 242 ARG B CA 1
ATOM 2333 C C . ARG B 1 45 ? -10.768 -39.160 1.244 1.00 59.77 242 ARG B C 1
ATOM 2334 O O . ARG B 1 45 ? -11.254 -38.063 1.518 1.00 61.25 242 ARG B O 1
ATOM 2342 N N . GLY B 1 46 ? -9.649 -39.300 0.543 1.00 58.35 243 GLY B N 1
ATOM 2343 C CA . GLY B 1 46 ? -8.917 -38.162 0.018 1.00 56.88 243 GLY B CA 1
ATOM 2344 C C . GLY B 1 46 ? -7.676 -38.657 -0.696 1.00 55.58 243 GLY B C 1
ATOM 2345 O O . GLY B 1 46 ? -7.599 -39.833 -1.045 1.00 56.27 243 GLY B O 1
ATOM 2346 N N . MET B 1 47 ? -6.702 -37.776 -0.901 1.00 73.29 244 MET B N 1
ATOM 2347 C CA . MET B 1 47 ? -5.468 -38.167 -1.566 1.00 72.24 244 MET B CA 1
ATOM 2348 C C . MET B 1 47 ? -4.288 -38.141 -0.607 1.00 70.11 244 MET B C 1
ATOM 2349 O O . MET B 1 47 ? -4.263 -37.359 0.339 1.00 69.28 244 MET B O 1
ATOM 2354 N N . CYS B 1 48 ? -3.320 -39.014 -0.858 1.00 61.14 245 CYS B N 1
ATOM 2355 C CA . CYS B 1 48 ? -2.192 -39.195 0.038 1.00 60.40 245 CYS B CA 1
ATOM 2356 C C . CYS B 1 48 ? -0.866 -39.168 -0.716 1.00 61.83 245 CYS B C 1
ATOM 2357 O O . CYS B 1 48 ? -0.537 -40.099 -1.449 1.00 63.87 245 CYS B O 1
ATOM 2360 N N . LEU B 1 49 ? -0.106 -38.095 -0.529 1.00 53.92 246 LEU B N 1
ATOM 2361 C CA . LEU B 1 49 ? 1.212 -37.980 -1.133 1.00 53.70 246 LEU B CA 1
ATOM 2362 C C . LEU B 1 49 ? 2.293 -38.556 -0.223 1.00 53.00 246 LEU B C 1
ATOM 2363 O O . LEU B 1 49 ? 2.422 -38.162 0.938 1.00 53.63 246 LEU B O 1
ATOM 2368 N N . ILE B 1 50 ? 3.063 -39.497 -0.755 1.00 58.14 247 ILE B N 1
ATOM 2369 C CA . ILE B 1 50 ? 4.187 -40.075 -0.030 1.00 58.82 247 ILE B CA 1
ATOM 2370 C C . ILE B 1 50 ? 5.517 -39.749 -0.722 1.00 63.50 247 ILE B C 1
ATOM 2371 O O . ILE B 1 50 ? 5.799 -40.244 -1.820 1.00 67.45 247 ILE B O 1
ATOM 2376 N N . ILE B 1 51 ? 6.324 -38.908 -0.077 1.00 55.68 248 ILE B N 1
ATOM 2377 C CA . ILE B 1 51 ? 7.640 -38.547 -0.601 1.00 61.25 248 ILE B CA 1
ATOM 2378 C C . ILE B 1 51 ? 8.743 -39.362 0.071 1.00 65.15 248 ILE B C 1
ATOM 2379 O O . ILE B 1 51 ? 9.031 -39.176 1.251 1.00 65.09 248 ILE B O 1
ATOM 2384 N N . ASN B 1 52 ? 9.360 -40.262 -0.687 1.00 69.53 249 ASN B N 1
ATOM 2385 C CA . ASN B 1 52 ? 10.382 -41.143 -0.136 1.00 74.62 249 ASN B CA 1
ATOM 2386 C C . ASN B 1 52 ? 11.778 -40.911 -0.712 1.00 83.19 249 ASN B C 1
ATOM 2387 O O . ASN B 1 52 ? 12.051 -41.248 -1.864 1.00 86.87 249 ASN B O 1
ATOM 2392 N N . ASN B 1 53 ? 12.657 -40.335 0.101 1.00 69.55 250 ASN B N 1
ATOM 2393 C CA . ASN B 1 53 ? 14.043 -40.107 -0.292 1.00 79.44 250 ASN B CA 1
ATOM 2394 C C . ASN B 1 53 ? 14.976 -41.158 0.304 1.00 83.60 250 ASN B C 1
ATOM 2395 O O . ASN B 1 53 ? 15.149 -41.227 1.521 1.00 81.55 250 ASN B O 1
ATOM 2400 N N . GLU B 1 54 ? 15.578 -41.970 -0.560 1.00 90.22 251 GLU B N 1
ATOM 2401 C CA . GLU B 1 54 ? 16.436 -43.063 -0.117 1.00 95.72 251 GLU B CA 1
ATOM 2402 C C . GLU B 1 54 ? 17.918 -42.795 -0.370 1.00 102.58 251 GLU B C 1
ATOM 2403 O O . GLU B 1 54 ? 18.757 -43.081 0.479 1.00 102.95 251 GLU B O 1
ATOM 2409 N N . HIS B 1 55 ? 18.231 -42.235 -1.536 1.00 111.30 252 HIS B N 1
ATOM 2410 C CA . HIS B 1 55 ? 19.619 -42.026 -1.947 1.00 116.98 252 HIS B CA 1
ATOM 2411 C C . HIS B 1 55 ? 19.981 -40.546 -2.012 1.00 111.45 252 HIS B C 1
ATOM 2412 O O . HIS B 1 55 ? 19.259 -39.751 -2.609 1.00 110.42 252 HIS B O 1
ATOM 2419 N N . PHE B 1 56 ? 21.104 -40.180 -1.401 1.00 96.07 253 PHE B N 1
ATOM 2420 C CA . PHE B 1 56 ? 21.536 -38.785 -1.371 1.00 91.94 253 PHE B CA 1
ATOM 2421 C C . PHE B 1 56 ? 22.933 -38.617 -1.964 1.00 97.13 253 PHE B C 1
ATOM 2422 O O . PHE B 1 56 ? 23.702 -39.574 -2.041 1.00 102.19 253 PHE B O 1
ATOM 2430 N N . GLU B 1 57 ? 23.259 -37.398 -2.382 1.00 160.37 254 GLU B N 1
ATOM 2431 C CA . GLU B 1 57 ? 24.538 -37.133 -3.034 1.00 166.06 254 GLU B CA 1
ATOM 2432 C C . GLU B 1 57 ? 25.728 -37.248 -2.086 1.00 163.61 254 GLU B C 1
ATOM 2433 O O . GLU B 1 57 ? 26.740 -37.863 -2.426 1.00 169.15 254 GLU B O 1
ATOM 2439 N N . GLN B 1 58 ? 25.608 -36.657 -0.902 1.00 155.38 255 GLN B N 1
ATOM 2440 C CA . GLN B 1 58 ? 26.695 -36.686 0.072 1.00 153.40 255 GLN B CA 1
ATOM 2441 C C . GLN B 1 58 ? 26.227 -37.154 1.445 1.00 147.54 255 GLN B C 1
ATOM 2442 O O . GLN B 1 58 ? 26.961 -37.057 2.429 1.00 145.41 255 GLN B O 1
ATOM 2448 N N . MET B 1 59 ? 24.999 -37.656 1.507 1.00 142.64 256 MET B N 1
ATOM 2449 C CA . MET B 1 59 ? 24.484 -38.256 2.731 1.00 138.44 256 MET B CA 1
ATOM 2450 C C . MET B 1 59 ? 24.118 -39.712 2.472 1.00 142.68 256 MET B C 1
ATOM 2451 O O . MET B 1 59 ? 23.520 -40.032 1.447 1.00 146.39 256 MET B O 1
ATOM 2456 N N . PRO B 1 60 ? 24.488 -40.601 3.403 1.00 132.36 257 PRO B N 1
ATOM 2457 C CA . PRO B 1 60 ? 24.304 -42.054 3.298 1.00 138.23 257 PRO B CA 1
ATOM 2458 C C . PRO B 1 60 ? 22.892 -42.478 2.882 1.00 138.58 257 P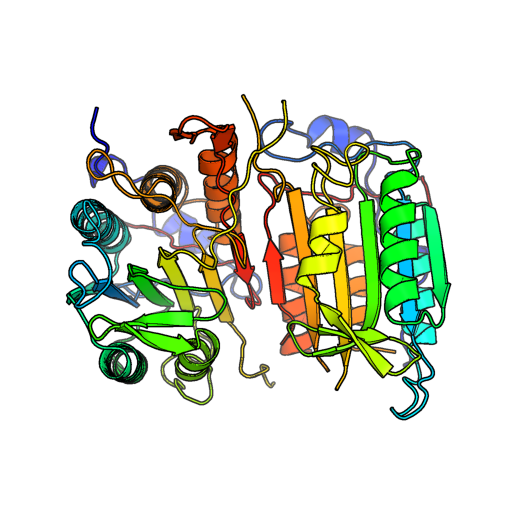RO B C 1
ATOM 2459 O O . PRO B 1 60 ? 21.921 -41.761 3.132 1.00 132.41 257 PRO B O 1
ATOM 2463 N N . THR B 1 61 ? 22.793 -43.642 2.246 1.00 145.76 258 THR B N 1
ATOM 2464 C CA . THR B 1 61 ? 21.509 -44.195 1.832 1.00 147.94 258 THR B CA 1
ATOM 2465 C C . THR B 1 61 ? 20.618 -44.435 3.048 1.00 142.51 258 THR B C 1
ATOM 2466 O O . THR B 1 61 ? 21.111 -44.603 4.163 1.00 139.93 258 THR B O 1
ATOM 2470 N N . ARG B 1 62 ? 19.307 -44.444 2.833 1.00 143.52 259 ARG B N 1
ATOM 2471 C CA . ARG B 1 62 ? 18.360 -44.722 3.907 1.00 139.39 259 ARG B CA 1
ATOM 2472 C C . ARG B 1 62 ? 17.720 -46.091 3.716 1.00 147.19 259 ARG B C 1
ATOM 2473 O O . ARG B 1 62 ? 16.531 -46.193 3.419 1.00 142.02 259 ARG B O 1
ATOM 2481 N N . ASN B 1 63 ? 18.519 -47.140 3.887 1.00 153.58 260 ASN B N 1
ATOM 2482 C CA . ASN B 1 63 ? 18.050 -48.510 3.701 1.00 157.53 260 ASN B CA 1
ATOM 2483 C C . ASN B 1 63 ? 16.708 -48.787 4.373 1.00 151.26 260 ASN B C 1
ATOM 2484 O O . ASN B 1 63 ? 16.356 -48.151 5.364 1.00 146.09 260 ASN B O 1
ATOM 2489 N N . GLY B 1 64 ? 15.966 -49.734 3.808 1.00 189.87 261 GLY B N 1
ATOM 2490 C CA . GLY B 1 64 ? 14.676 -50.163 4.345 1.00 180.06 261 GLY B CA 1
ATOM 2491 C C . GLY B 1 64 ? 13.620 -49.060 4.357 1.00 169.93 261 GLY B C 1
ATOM 2492 O O . GLY B 1 64 ? 12.518 -49.260 4.865 1.00 162.73 261 GLY B O 1
ATOM 2493 N N . THR B 1 65 ? 13.954 -47.901 3.796 1.00 150.07 262 THR B N 1
ATOM 2494 C CA . THR B 1 65 ? 12.978 -46.825 3.665 1.00 141.03 262 THR B CA 1
ATOM 2495 C C . THR B 1 65 ? 11.938 -47.228 2.630 1.00 133.45 262 THR B C 1
ATOM 2496 O O . THR B 1 65 ? 10.886 -46.598 2.508 1.00 125.75 262 THR B O 1
ATOM 2500 N N . LYS B 1 66 ? 12.248 -48.285 1.886 1.00 106.91 263 LYS B N 1
ATOM 2501 C CA . LYS B 1 66 ? 11.345 -48.828 0.880 1.00 102.26 263 LYS B CA 1
ATOM 2502 C C . LYS B 1 66 ? 10.240 -49.652 1.537 1.00 96.46 263 LYS B C 1
ATOM 2503 O O . LYS B 1 66 ? 9.096 -49.645 1.084 1.00 90.78 263 LYS B O 1
ATOM 2509 N N . ALA B 1 67 ? 10.590 -50.360 2.609 1.00 112.92 264 ALA B N 1
ATOM 2510 C CA . ALA B 1 67 ? 9.628 -51.178 3.338 1.00 108.61 264 ALA B CA 1
ATOM 2511 C C . ALA B 1 67 ? 8.595 -50.280 3.998 1.00 101.65 264 ALA B C 1
ATOM 2512 O O . ALA B 1 67 ? 7.417 -50.624 4.098 1.00 96.39 264 ALA B O 1
ATOM 2514 N N . ASP B 1 68 ? 9.051 -49.119 4.450 1.00 91.63 265 ASP B N 1
ATOM 2515 C CA . ASP B 1 68 ? 8.173 -48.155 5.086 1.00 86.05 265 ASP B CA 1
ATOM 2516 C C . ASP B 1 68 ? 7.189 -47.612 4.068 1.00 80.09 265 ASP B C 1
ATOM 2517 O O . ASP B 1 68 ? 5.976 -47.636 4.282 1.00 75.16 265 ASP B O 1
ATOM 2522 N N . LYS B 1 69 ? 7.726 -47.124 2.956 1.00 89.26 266 LYS B N 1
ATOM 2523 C CA . LYS B 1 69 ? 6.913 -46.549 1.898 1.00 85.76 266 LYS B CA 1
ATOM 2524 C C . LYS B 1 69 ? 5.783 -47.493 1.502 1.00 83.36 266 LYS B C 1
ATOM 2525 O O . LYS B 1 69 ? 4.631 -47.074 1.383 1.00 79.64 266 LYS B O 1
ATOM 2531 N N . ASP B 1 70 ? 6.116 -48.767 1.304 1.00 78.93 267 ASP B N 1
ATOM 2532 C CA . ASP B 1 70 ? 5.126 -49.766 0.910 1.00 78.00 267 ASP B CA 1
ATOM 2533 C C . ASP B 1 70 ? 4.087 -49.997 1.997 1.00 73.91 267 ASP B C 1
ATOM 2534 O O . ASP B 1 70 ? 2.883 -49.997 1.729 1.00 71.79 267 ASP B O 1
ATOM 2539 N N . ASN B 1 71 ? 4.558 -50.198 3.224 1.00 74.39 268 ASN B N 1
ATOM 2540 C CA . ASN B 1 71 ? 3.662 -50.423 4.343 1.00 71.73 268 ASN B CA 1
ATOM 2541 C C . ASN B 1 71 ? 2.672 -49.277 4.501 1.00 67.57 268 ASN B C 1
ATOM 2542 O O . ASN B 1 71 ? 1.476 -49.499 4.712 1.00 65.60 268 ASN B O 1
ATOM 2547 N N . LEU B 1 72 ? 3.175 -48.052 4.387 1.00 68.46 269 LEU B N 1
ATOM 2548 C CA . LEU B 1 72 ? 2.336 -46.866 4.500 1.00 65.11 269 LEU B CA 1
ATOM 2549 C C . LEU B 1 72 ? 1.381 -46.744 3.322 1.00 64.34 269 LEU B C 1
ATOM 2550 O O . LEU B 1 72 ? 0.206 -46.403 3.496 1.00 62.61 269 LEU B O 1
ATOM 2555 N N . THR B 1 73 ? 1.903 -47.006 2.126 1.00 66.94 270 THR B N 1
ATOM 2556 C CA . THR B 1 73 ? 1.111 -46.976 0.906 1.00 68.59 270 THR B CA 1
ATOM 2557 C C . THR B 1 73 ? -0.044 -47.956 1.021 1.00 69.12 270 THR B C 1
ATOM 2558 O O . THR B 1 73 ? -1.185 -47.624 0.708 1.00 69.64 270 THR B O 1
ATOM 2562 N N . ASN B 1 74 ? 0.257 -49.167 1.472 1.00 77.43 271 ASN B N 1
ATOM 2563 C CA . ASN B 1 74 ? -0.778 -50.160 1.710 1.00 78.33 271 ASN B CA 1
ATOM 2564 C C . ASN B 1 74 ? -1.773 -49.648 2.738 1.00 75.60 271 ASN B C 1
ATOM 2565 O O . ASN B 1 74 ? -2.983 -49.674 2.516 1.00 77.21 271 ASN B O 1
ATOM 2570 N N . LEU B 1 75 ? -1.247 -49.175 3.862 1.00 66.56 272 LEU B N 1
ATOM 2571 C CA . LEU B 1 75 ? -2.074 -48.737 4.975 1.00 64.78 272 LEU B CA 1
ATOM 2572 C C . LEU B 1 75 ? -3.094 -47.694 4.543 1.00 64.53 272 LEU B C 1
ATOM 2573 O O . LEU B 1 75 ? -4.285 -47.821 4.828 1.00 65.75 272 LEU B O 1
ATOM 2578 N N . PHE B 1 76 ? -2.621 -46.660 3.856 1.00 59.19 273 PHE B N 1
ATOM 2579 C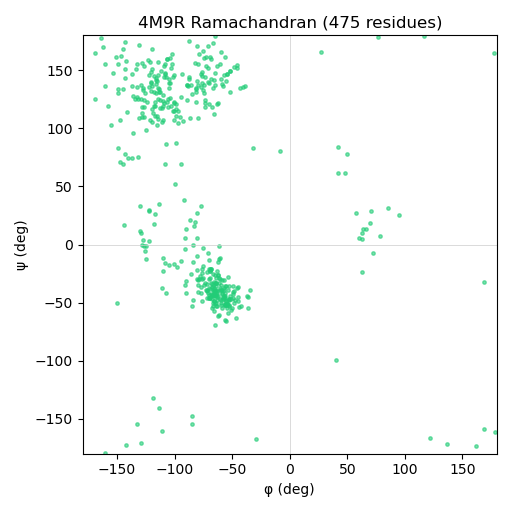 CA . PHE B 1 76 ? -3.475 -45.534 3.502 1.00 59.39 273 PHE B CA 1
ATOM 2580 C C . PHE B 1 76 ? -4.407 -45.851 2.341 1.00 63.88 273 PHE B C 1
ATOM 2581 O O . PHE B 1 76 ? -5.425 -45.190 2.162 1.00 65.90 273 PHE B O 1
ATOM 2589 N N . ARG B 1 77 ? -4.058 -46.857 1.550 1.00 70.98 274 ARG B N 1
ATOM 2590 C CA . ARG B 1 77 ? -4.969 -47.338 0.523 1.00 77.09 274 ARG B CA 1
ATOM 2591 C C . ARG B 1 77 ? -6.048 -48.182 1.178 1.00 78.91 274 ARG B C 1
ATOM 2592 O O . ARG B 1 77 ? -7.229 -48.086 0.841 1.00 84.08 274 ARG B O 1
ATOM 2600 N N . CYS B 1 78 ? -5.627 -49.008 2.124 1.00 100.21 275 CYS B N 1
ATOM 2601 C CA . CYS B 1 78 ? -6.543 -49.859 2.856 1.00 101.91 275 CYS B CA 1
ATOM 2602 C C . CYS B 1 78 ? -7.584 -49.002 3.563 1.00 102.13 275 CYS B C 1
ATOM 2603 O O . CYS B 1 78 ? -8.725 -49.416 3.757 1.00 106.60 275 CYS B O 1
ATOM 2606 N N . MET B 1 79 ? -7.180 -47.796 3.937 1.00 70.51 276 MET B N 1
ATOM 2607 C CA . MET B 1 79 ? -8.056 -46.891 4.669 1.00 70.73 276 MET B CA 1
ATOM 2608 C C . MET B 1 79 ? -8.863 -45.981 3.761 1.00 74.87 276 MET B C 1
ATOM 2609 O O . MET B 1 79 ? -9.566 -45.090 4.232 1.00 75.28 276 MET B O 1
ATOM 2614 N N . GLY B 1 80 ? -8.750 -46.211 2.457 1.00 59.74 277 GLY B N 1
ATOM 2615 C CA . GLY B 1 80 ? -9.568 -45.523 1.477 1.00 60.58 277 GLY B CA 1
ATOM 2616 C C . GLY B 1 80 ? -8.944 -44.292 0.857 1.00 60.81 277 GLY B C 1
ATOM 2617 O O . GLY B 1 80 ? -9.664 -43.411 0.402 1.00 60.66 277 GLY B O 1
ATOM 2618 N N . TYR B 1 81 ? -7.616 -44.226 0.823 1.00 69.02 278 TYR B N 1
ATOM 2619 C CA . TYR B 1 81 ? -6.928 -43.077 0.229 1.00 65.50 278 TYR B CA 1
ATOM 2620 C C . TYR B 1 81 ? -6.250 -43.400 -1.101 1.00 66.94 278 TYR B C 1
ATOM 2621 O O . TYR B 1 81 ? -5.762 -44.511 -1.312 1.00 69.81 278 TYR B O 1
ATOM 2630 N N . THR B 1 82 ? -6.220 -42.422 -1.998 1.00 67.41 279 THR B N 1
ATOM 2631 C CA . THR B 1 82 ? -5.472 -42.568 -3.239 1.00 68.50 279 THR B CA 1
ATOM 2632 C C . THR B 1 82 ? -4.026 -42.145 -3.005 1.00 66.29 279 THR B C 1
ATOM 2633 O O . THR B 1 82 ? -3.733 -40.963 -2.836 1.00 63.77 279 THR B O 1
ATOM 2637 N N . VAL B 1 83 ? -3.120 -43.111 -2.994 1.00 66.99 280 VAL B N 1
ATOM 2638 C CA . VAL B 1 83 ? -1.728 -42.821 -2.690 1.00 66.34 280 VAL B CA 1
ATOM 2639 C C . VAL B 1 83 ? -0.920 -42.474 -3.935 1.00 67.66 280 VAL B C 1
ATOM 2640 O O . VAL B 1 83 ? -1.057 -43.109 -4.975 1.00 70.61 280 VAL B O 1
ATOM 2644 N N . ILE B 1 84 ? -0.077 -41.455 -3.824 1.00 84.32 281 ILE B N 1
ATOM 2645 C CA . ILE B 1 84 ? 0.838 -41.103 -4.898 1.00 86.30 281 ILE B CA 1
ATOM 2646 C C . ILE B 1 84 ? 2.255 -41.075 -4.355 1.00 88.19 281 ILE B C 1
ATOM 2647 O O . ILE B 1 84 ? 2.522 -40.450 -3.332 1.00 86.33 281 ILE B O 1
ATOM 2652 N N . CYS B 1 85 ? 3.166 -41.754 -5.041 1.00 93.62 282 CYS B N 1
ATOM 2653 C CA . CYS B 1 85 ? 4.544 -41.820 -4.580 1.00 97.14 282 CYS B CA 1
ATOM 2654 C C . CYS B 1 85 ? 5.433 -40.899 -5.392 1.00 98.91 282 CYS B C 1
ATOM 2655 O O . CYS B 1 85 ? 5.145 -40.616 -6.552 1.00 98.98 282 CYS B O 1
ATOM 2658 N N . LYS B 1 86 ? 6.504 -40.419 -4.768 1.00 67.65 283 LYS B N 1
ATOM 2659 C CA . LYS B 1 86 ? 7.487 -39.586 -5.447 1.00 71.07 283 LYS B CA 1
ATOM 2660 C C . LYS B 1 86 ? 8.855 -39.812 -4.833 1.00 75.95 283 LYS B C 1
ATOM 2661 O O . LYS B 1 86 ? 9.299 -39.045 -3.979 1.00 75.01 283 LYS B O 1
ATOM 2667 N N . ASP B 1 87 ? 9.525 -40.866 -5.278 1.00 90.32 284 ASP B N 1
ATOM 2668 C CA . ASP B 1 87 ? 10.829 -41.229 -4.745 1.00 96.06 284 ASP B CA 1
ATOM 2669 C C . ASP B 1 87 ? 11.916 -40.221 -5.111 1.00 101.27 284 ASP B C 1
ATOM 2670 O O . ASP B 1 87 ? 11.925 -39.672 -6.217 1.00 103.04 284 ASP B O 1
ATOM 2675 N N . ASN B 1 88 ? 12.820 -39.976 -4.164 1.00 68.73 285 ASN B N 1
ATOM 2676 C CA . ASN B 1 88 ? 14.023 -39.183 -4.413 1.00 76.29 285 ASN B CA 1
ATOM 2677 C C . ASN B 1 88 ? 13.771 -37.846 -5.099 1.00 74.78 285 ASN B C 1
ATOM 2678 O O . ASN B 1 88 ? 14.007 -37.705 -6.298 1.00 79.00 285 ASN B O 1
ATOM 2683 N N . LEU B 1 89 ? 13.302 -36.864 -4.337 1.00 66.75 286 LEU B N 1
ATOM 2684 C CA . LEU B 1 89 ? 13.098 -35.529 -4.884 1.00 66.42 286 LEU B CA 1
ATOM 2685 C C . LEU B 1 89 ? 14.126 -34.563 -4.319 1.00 71.94 286 LEU B C 1
ATOM 2686 O O . LEU B 1 89 ? 14.512 -34.664 -3.158 1.00 72.56 286 LEU B O 1
ATOM 2691 N N . THR B 1 90 ? 14.574 -33.628 -5.146 1.00 81.05 287 THR B N 1
ATOM 2692 C CA . THR B 1 90 ? 15.487 -32.595 -4.689 1.00 87.10 287 THR B CA 1
ATOM 2693 C C . THR B 1 90 ? 14.793 -31.705 -3.668 1.00 79.54 287 THR B C 1
ATOM 2694 O O . THR B 1 90 ? 13.623 -31.912 -3.339 1.00 70.75 287 THR B O 1
ATOM 2698 N N . GLY B 1 91 ? 15.514 -30.717 -3.156 1.00 84.20 288 GLY B N 1
ATOM 2699 C CA . GLY B 1 91 ? 14.900 -29.744 -2.280 1.00 79.77 288 GLY B CA 1
ATOM 2700 C C . GLY B 1 91 ? 13.721 -29.120 -2.995 1.00 73.12 288 GLY B C 1
ATOM 2701 O O . GLY B 1 91 ? 12.573 -29.312 -2.603 1.00 64.93 288 GLY B O 1
ATOM 2702 N N . ARG B 1 92 ? 14.010 -28.386 -4.065 1.00 107.49 289 ARG B N 1
ATOM 2703 C CA . ARG B 1 92 ? 12.978 -27.702 -4.833 1.00 103.61 289 ARG B CA 1
ATOM 2704 C C . ARG B 1 92 ? 11.935 -28.691 -5.332 1.00 98.94 289 ARG B C 1
ATOM 2705 O O . ARG B 1 92 ? 10.765 -28.348 -5.488 1.00 93.87 289 ARG B O 1
ATOM 2713 N N . GLY B 1 93 ? 12.371 -29.920 -5.579 1.00 78.44 290 GLY B N 1
ATOM 2714 C CA . GLY B 1 93 ? 11.481 -30.967 -6.039 1.00 75.23 290 GLY B CA 1
ATOM 2715 C C . GLY B 1 93 ? 10.300 -31.165 -5.111 1.00 65.98 290 GLY B C 1
ATOM 2716 O O . GLY B 1 93 ? 9.153 -31.172 -5.556 1.00 63.06 290 GLY B O 1
ATOM 2717 N N . MET B 1 94 ? 10.579 -31.325 -3.820 1.00 78.43 291 MET B N 1
ATOM 2718 C CA . MET B 1 94 ? 9.529 -31.548 -2.831 1.00 70.60 291 MET B CA 1
ATOM 2719 C C . MET B 1 94 ? 8.518 -30.399 -2.823 1.00 66.83 291 MET B C 1
ATOM 2720 O O . MET B 1 94 ? 7.315 -30.619 -2.972 1.00 63.00 291 MET B O 1
ATOM 2725 N N . LEU B 1 95 ? 9.010 -29.175 -2.657 1.00 77.07 292 LEU B N 1
ATOM 2726 C CA . LEU B 1 95 ? 8.141 -28.006 -2.663 1.00 74.39 292 LEU B CA 1
ATOM 2727 C C . LEU B 1 95 ? 7.127 -28.079 -3.805 1.00 74.58 292 LEU B C 1
ATOM 2728 O O . LEU B 1 95 ? 5.920 -27.973 -3.583 1.00 70.60 292 LEU B O 1
ATOM 2733 N N . LEU B 1 96 ? 7.626 -28.275 -5.022 1.00 66.33 293 LEU B N 1
ATOM 2734 C CA . LEU B 1 96 ? 6.784 -28.284 -6.215 1.00 69.31 293 LEU B CA 1
ATOM 2735 C C . LEU B 1 96 ? 5.798 -29.446 -6.223 1.00 66.59 293 LEU B C 1
ATOM 2736 O O . LEU B 1 96 ? 4.630 -29.283 -6.575 1.00 66.43 293 LEU B O 1
ATOM 2741 N N . THR B 1 97 ? 6.281 -30.626 -5.857 1.00 64.63 294 THR B N 1
ATOM 2742 C CA . THR B 1 97 ? 5.429 -31.798 -5.763 1.00 59.94 294 THR B CA 1
ATOM 2743 C C . THR B 1 97 ? 4.315 -31.536 -4.754 1.00 60.94 294 THR B C 1
ATOM 2744 O O . THR B 1 97 ? 3.141 -31.801 -5.035 1.00 58.66 294 THR B O 1
ATOM 2748 N N . ILE B 1 98 ? 4.692 -31.017 -3.583 1.00 55.83 295 ILE B N 1
ATOM 2749 C CA . ILE B 1 98 ? 3.736 -30.716 -2.527 1.00 55.80 295 ILE B CA 1
ATOM 2750 C C . ILE B 1 98 ? 2.785 -29.601 -2.948 1.00 56.81 295 ILE B C 1
ATOM 2751 O O . ILE B 1 98 ? 1.592 -29.652 -2.644 1.00 55.51 295 ILE B O 1
ATOM 2756 N N . ARG B 1 99 ? 3.315 -28.593 -3.639 1.00 79.02 296 ARG B N 1
ATOM 2757 C CA . ARG B 1 99 ? 2.502 -27.479 -4.117 1.00 81.21 296 ARG B CA 1
ATOM 2758 C C . ARG B 1 99 ? 1.503 -27.970 -5.159 1.00 85.81 296 ARG B C 1
ATOM 2759 O O . ARG B 1 99 ? 0.392 -27.451 -5.273 1.00 87.32 296 ARG B O 1
ATOM 2767 N N . ASP B 1 100 ? 1.909 -28.981 -5.917 1.00 74.18 297 ASP B N 1
ATOM 2768 C CA . ASP B 1 100 ? 1.050 -29.555 -6.938 1.00 72.91 297 ASP B CA 1
ATOM 2769 C C . ASP B 1 100 ? 0.046 -30.493 -6.313 1.00 67.87 297 ASP B C 1
ATOM 2770 O O . ASP B 1 100 ? -1.058 -30.663 -6.824 1.00 67.74 297 ASP B O 1
ATOM 2775 N N . PHE B 1 101 ? 0.443 -31.112 -5.208 1.00 79.08 298 PHE B N 1
ATOM 2776 C CA . PHE B 1 101 ? -0.463 -31.964 -4.454 1.00 75.00 298 PHE B CA 1
ATOM 2777 C C . PHE B 1 101 ? -1.609 -31.132 -3.881 1.00 76.71 298 PHE B C 1
ATOM 2778 O O . PHE B 1 101 ? -2.757 -31.568 -3.871 1.00 75.61 298 PHE B O 1
ATOM 2786 N N . ALA B 1 102 ? -1.285 -29.931 -3.409 1.00 65.72 299 ALA B N 1
ATOM 2787 C CA . ALA B 1 102 ? -2.282 -28.984 -2.922 1.00 65.48 299 ALA B CA 1
ATOM 2788 C C . ALA B 1 102 ? -3.217 -28.516 -4.042 1.00 73.41 299 ALA B C 1
ATOM 2789 O O . ALA B 1 102 ? -4.359 -28.127 -3.786 1.00 75.31 299 ALA B O 1
ATOM 2791 N N . LYS B 1 103 ? -2.719 -28.556 -5.277 1.00 87.76 300 LYS B N 1
ATOM 2792 C CA . LYS B 1 103 ? -3.485 -28.159 -6.460 1.00 92.00 300 LYS B CA 1
ATOM 2793 C C . LYS B 1 103 ? -4.447 -29.228 -6.994 1.00 88.87 300 LYS B C 1
ATOM 2794 O O . LYS B 1 103 ? -5.402 -28.908 -7.703 1.00 93.01 300 LYS B O 1
ATOM 2800 N N . HIS B 1 104 ? -4.181 -30.490 -6.662 1.00 143.36 301 HIS B N 1
ATOM 2801 C CA . HIS B 1 104 ? -4.940 -31.634 -7.182 1.00 141.10 301 HIS B CA 1
ATOM 2802 C C . HIS B 1 104 ? -6.432 -31.403 -7.414 1.00 144.96 301 HIS B C 1
ATOM 2803 O O . HIS B 1 104 ? -6.984 -31.896 -8.390 1.00 146.40 301 HIS B O 1
ATOM 2810 N N . GLU B 1 105 ? -7.082 -30.671 -6.515 1.00 172.48 302 GLU B N 1
ATOM 2811 C CA . GLU B 1 105 ? -8.529 -30.450 -6.587 1.00 177.41 302 GLU B CA 1
ATOM 2812 C C . GLU B 1 105 ? -9.320 -31.750 -6.450 1.00 174.70 302 GLU B C 1
ATOM 2813 O O . GLU B 1 105 ? -10.489 -31.736 -6.063 1.00 178.16 302 GLU B O 1
ATOM 2819 N N . SER B 1 106 ? -8.682 -32.871 -6.772 1.00 104.45 303 SER B N 1
ATOM 2820 C CA . SER B 1 106 ? -9.309 -34.175 -6.612 1.00 102.70 303 SER B CA 1
ATOM 2821 C C . SER B 1 106 ? -9.276 -34.550 -5.140 1.00 99.59 303 SER B C 1
ATOM 2822 O O . SER B 1 106 ? -9.151 -35.726 -4.789 1.00 96.67 303 SER B O 1
ATOM 2825 N N . HIS B 1 107 ? -9.383 -33.542 -4.280 1.00 64.17 304 HIS B N 1
ATOM 2826 C CA . HIS B 1 107 ? -9.246 -33.757 -2.843 1.00 61.37 304 HIS B CA 1
ATOM 2827 C C . HIS B 1 107 ? -10.547 -34.176 -2.167 1.00 59.77 304 HIS B C 1
ATOM 2828 O O . HIS B 1 107 ? -11.617 -33.629 -2.450 1.00 62.16 304 HIS B O 1
ATOM 2835 N N . GLY B 1 108 ? -10.441 -35.154 -1.274 1.00 63.02 305 GLY B N 1
ATOM 2836 C CA . GLY B 1 108 ? -11.582 -35.618 -0.507 1.00 65.40 305 GLY B CA 1
ATOM 2837 C C . GLY B 1 108 ? -11.820 -34.789 0.742 1.00 63.74 305 GLY B C 1
ATOM 2838 O O . GLY B 1 108 ? -11.446 -33.617 0.811 1.00 56.42 305 GLY B O 1
ATOM 2839 N N . ASP B 1 109 ? -12.443 -35.407 1.737 1.00 57.42 306 ASP B N 1
ATOM 2840 C CA . ASP B 1 109 ? -12.691 -34.754 3.018 1.00 58.77 306 ASP B CA 1
ATOM 2841 C C . ASP B 1 109 ? -11.404 -34.499 3.791 1.00 53.68 306 ASP B C 1
ATOM 2842 O O . ASP B 1 109 ? -11.366 -33.651 4.676 1.00 54.10 306 ASP B O 1
ATOM 2847 N N . SER B 1 110 ? -10.350 -35.235 3.463 1.00 59.14 307 SER B N 1
ATOM 2848 C CA . SER B 1 110 ? -9.085 -35.063 4.158 1.00 55.05 307 SER B CA 1
ATOM 2849 C C . SER B 1 110 ? -7.919 -35.397 3.252 1.00 52.19 307 SER B C 1
ATOM 2850 O O . SER B 1 110 ? -8.090 -36.071 2.236 1.00 52.43 307 SER B O 1
ATOM 2853 N N . ALA B 1 111 ? -6.734 -34.926 3.622 1.00 55.39 308 ALA B N 1
ATOM 2854 C CA . ALA B 1 111 ? -5.535 -35.228 2.856 1.00 53.81 308 ALA B CA 1
ATOM 2855 C C . ALA B 1 111 ? -4.436 -35.779 3.754 1.00 49.50 308 ALA B C 1
ATOM 2856 O O . ALA B 1 111 ? -4.417 -35.524 4.962 1.00 50.37 308 ALA B O 1
ATOM 2858 N N . ILE B 1 112 ? -3.516 -36.530 3.161 1.00 58.94 309 ILE B N 1
ATOM 2859 C CA . ILE B 1 112 ? -2.391 -37.069 3.910 1.00 56.59 309 ILE B CA 1
ATOM 2860 C C . ILE B 1 112 ? -1.066 -36.835 3.185 1.00 57.08 309 ILE B C 1
ATOM 2861 O O . ILE B 1 112 ? -0.920 -37.173 2.013 1.00 59.25 309 ILE B O 1
ATOM 2866 N N . LEU B 1 113 ? -0.108 -36.244 3.890 1.00 51.04 310 LEU B N 1
ATOM 2867 C CA . LEU B 1 113 ? 1.236 -36.070 3.358 1.00 52.65 310 LEU B CA 1
ATOM 2868 C C . LEU B 1 113 ? 2.219 -36.907 4.168 1.00 53.58 310 LEU B C 1
ATOM 2869 O O . LEU B 1 113 ? 2.170 -36.922 5.401 1.00 53.25 310 LEU B O 1
ATOM 2874 N N . VAL B 1 114 ? 3.104 -37.616 3.477 1.00 53.23 311 VAL B N 1
ATOM 2875 C CA . VAL B 1 114 ? 4.153 -38.371 4.148 1.00 55.75 311 VAL B CA 1
ATOM 2876 C C . VAL B 1 114 ? 5.499 -38.032 3.537 1.00 59.99 311 VAL B C 1
ATOM 2877 O O . VAL B 1 114 ? 5.684 -38.147 2.329 1.00 61.30 311 VAL B O 1
ATOM 2881 N N . ILE B 1 115 ? 6.437 -37.608 4.372 1.00 53.42 312 ILE B N 1
ATOM 2882 C CA . ILE B 1 115 ? 7.794 -37.382 3.915 1.00 59.17 312 ILE B CA 1
ATOM 2883 C C . ILE B 1 115 ? 8.766 -38.281 4.664 1.00 64.85 312 ILE B C 1
ATOM 2884 O O . ILE B 1 115 ? 8.921 -38.182 5.877 1.00 65.90 312 ILE B O 1
ATOM 2889 N N . LEU B 1 116 ? 9.418 -39.164 3.924 1.00 54.33 313 LEU B N 1
ATOM 2890 C CA . LEU B 1 116 ? 10.451 -40.021 4.485 1.00 58.72 313 LEU B CA 1
ATOM 2891 C C . LEU B 1 116 ? 11.785 -39.575 3.916 1.00 64.93 313 LEU B C 1
ATOM 2892 O O . LEU B 1 116 ? 12.074 -39.832 2.749 1.00 62.26 313 LEU B O 1
ATOM 2897 N N . SER B 1 117 ? 12.596 -38.899 4.722 1.00 64.40 314 SER B N 1
ATOM 2898 C CA . SER B 1 117 ? 13.867 -38.383 4.225 1.00 66.19 314 SER B CA 1
ATOM 2899 C C . SER B 1 117 ? 14.859 -38.075 5.349 1.00 63.72 314 SER B C 1
ATOM 2900 O O . SER B 1 117 ? 14.567 -38.280 6.533 1.00 61.07 314 SER B O 1
ATOM 2903 N N . HIS B 1 118 ? 16.036 -37.591 4.964 1.00 87.86 315 HIS B N 1
ATOM 2904 C CA . HIS B 1 118 ? 17.016 -37.088 5.917 1.00 86.24 315 HIS B CA 1
ATOM 2905 C C . HIS B 1 118 ? 16.593 -35.717 6.425 1.00 83.14 315 HIS B C 1
ATOM 2906 O O . HIS B 1 118 ? 15.706 -35.081 5.858 1.00 82.66 315 HIS B O 1
ATOM 2913 N N . GLY B 1 119 ? 17.237 -35.261 7.492 1.00 83.76 316 GLY B N 1
ATOM 2914 C CA . GLY B 1 119 ? 16.932 -33.958 8.047 1.00 82.68 316 GLY B CA 1
ATOM 2915 C C . GLY B 1 119 ? 16.842 -33.960 9.559 1.00 81.44 316 GLY B C 1
ATOM 2916 O O . GLY B 1 119 ? 17.157 -34.954 10.214 1.00 81.40 316 GLY B O 1
ATOM 2917 N N . GLU B 1 120 ? 16.404 -32.837 10.116 1.00 157.40 317 GLU B N 1
ATOM 2918 C CA . GLU B 1 120 ? 16.302 -32.698 11.559 1.00 157.73 317 GLU B CA 1
ATOM 2919 C C . GLU B 1 120 ? 15.367 -31.559 11.940 1.00 158.56 317 GLU B C 1
ATOM 2920 O O . GLU B 1 120 ? 15.424 -30.475 11.361 1.00 160.75 317 GLU B O 1
ATOM 2926 N N . GLU B 1 121 ? 14.512 -31.818 12.925 1.00 144.22 318 GLU B N 1
ATOM 2927 C CA . GLU B 1 121 ? 13.612 -30.806 13.477 1.00 146.10 318 GLU B CA 1
ATOM 2928 C C . GLU B 1 121 ? 12.993 -29.874 12.434 1.00 146.64 318 GLU B C 1
ATOM 2929 O O . GLU B 1 121 ? 12.017 -30.233 11.778 1.00 143.86 318 GLU B O 1
ATOM 2935 N N . ASN B 1 122 ? 13.557 -28.678 12.290 1.00 121.81 319 ASN B N 1
ATOM 2936 C CA . ASN B 1 122 ? 12.991 -27.669 11.399 1.00 124.18 319 ASN B CA 1
ATOM 2937 C C . ASN B 1 122 ? 13.475 -27.782 9.960 1.00 123.54 319 ASN B C 1
ATOM 2938 O O . ASN B 1 122 ? 13.396 -26.816 9.200 1.00 127.34 319 ASN B O 1
ATOM 2943 N N . VAL B 1 123 ? 13.968 -28.959 9.585 1.00 71.89 320 VAL B N 1
ATOM 2944 C CA . VAL B 1 123 ? 14.538 -29.155 8.255 1.00 72.43 320 VAL B CA 1
ATOM 2945 C C . VAL B 1 123 ? 14.235 -30.536 7.684 1.00 68.75 320 VAL B C 1
ATOM 2946 O O . VAL B 1 123 ? 14.197 -31.528 8.415 1.00 66.05 320 VAL B O 1
ATOM 2950 N N . ILE B 1 124 ? 14.009 -30.582 6.372 1.00 77.43 321 ILE B N 1
ATOM 2951 C CA . ILE B 1 124 ? 13.943 -31.833 5.627 1.00 76.37 321 ILE B CA 1
ATOM 2952 C C . ILE B 1 124 ? 14.870 -31.750 4.423 1.00 80.21 321 ILE B C 1
ATOM 2953 O O . ILE B 1 124 ? 14.629 -30.978 3.496 1.00 83.40 321 ILE B O 1
ATOM 2958 N N . ILE B 1 125 ? 15.931 -32.550 4.441 1.00 73.00 322 ILE B N 1
ATOM 2959 C CA . ILE B 1 125 ? 16.957 -32.500 3.401 1.00 77.22 322 ILE B CA 1
ATOM 2960 C C . ILE B 1 125 ? 16.547 -33.282 2.157 1.00 80.09 322 ILE B C 1
ATOM 2961 O O . ILE B 1 125 ? 16.067 -34.411 2.246 1.00 79.17 322 ILE B O 1
ATOM 2966 N N . GLY B 1 126 ? 16.738 -32.667 0.994 1.00 62.82 323 GLY B N 1
ATOM 2967 C CA . GLY B 1 126 ? 16.384 -33.286 -0.268 1.00 66.67 323 GLY B CA 1
ATOM 2968 C C . GLY B 1 126 ? 17.499 -34.143 -0.831 1.00 70.79 323 GLY B C 1
ATOM 2969 O O . GLY B 1 126 ? 18.600 -34.189 -0.284 1.00 70.02 323 GLY B O 1
ATOM 2970 N N . VAL B 1 127 ? 17.208 -34.822 -1.937 1.00 94.42 324 VAL B N 1
ATOM 2971 C CA . VAL B 1 127 ? 18.156 -35.737 -2.562 1.00 100.09 324 VAL B CA 1
ATOM 2972 C C . VAL B 1 127 ? 19.430 -35.022 -3.012 1.00 103.51 324 VAL B C 1
ATOM 2973 O O . VAL B 1 127 ? 20.516 -35.601 -2.988 1.00 105.73 324 VAL B O 1
ATOM 2977 N N . ASP B 1 128 ? 19.295 -33.763 -3.417 1.00 90.57 325 ASP B N 1
ATOM 2978 C CA . ASP B 1 128 ? 20.453 -32.951 -3.775 1.00 94.30 325 ASP B CA 1
ATOM 2979 C C . ASP B 1 128 ? 21.101 -32.354 -2.528 1.00 88.81 325 ASP B C 1
ATOM 2980 O O . ASP B 1 128 ? 21.854 -31.385 -2.606 1.00 91.23 325 ASP B O 1
ATOM 2985 N N . ASP B 1 129 ? 20.803 -32.945 -1.377 1.00 99.68 326 ASP B N 1
ATOM 2986 C CA . ASP B 1 129 ? 21.350 -32.491 -0.102 1.00 95.20 326 ASP B CA 1
ATOM 2987 C C . ASP B 1 129 ? 21.039 -31.028 0.197 1.00 94.97 326 ASP B C 1
ATOM 2988 O O . ASP B 1 129 ? 21.781 -30.366 0.921 1.00 94.87 326 ASP B O 1
ATOM 2993 N N . ILE B 1 130 ? 19.938 -30.531 -0.357 1.00 84.75 327 ILE B N 1
ATOM 2994 C CA . ILE B 1 130 ? 19.477 -29.180 -0.059 1.00 85.49 327 ILE B CA 1
ATOM 2995 C C . ILE B 1 130 ? 18.373 -29.203 0.991 1.00 79.78 327 ILE B C 1
ATOM 2996 O O . ILE B 1 130 ? 17.337 -29.834 0.790 1.00 77.44 327 ILE B O 1
ATOM 3001 N N . PRO B 1 131 ? 18.601 -28.520 2.124 1.00 95.22 328 PRO B N 1
ATOM 3002 C CA . PRO B 1 131 ? 17.644 -28.441 3.237 1.00 91.04 328 PRO B CA 1
ATOM 3003 C C . PRO B 1 131 ? 16.340 -27.721 2.876 1.00 92.40 328 PRO B C 1
ATOM 3004 O O . PRO B 1 131 ? 16.360 -26.685 2.210 1.00 97.99 328 PRO B O 1
ATOM 3008 N N . ILE B 1 132 ? 15.216 -28.271 3.325 1.00 97.70 329 ILE B N 1
ATOM 3009 C CA . ILE B 1 132 ? 13.916 -27.620 3.176 1.00 98.61 329 ILE B CA 1
ATOM 3010 C C . ILE B 1 132 ? 13.330 -27.280 4.545 1.00 96.27 329 ILE B C 1
ATOM 3011 O O . ILE B 1 132 ? 13.406 -28.084 5.473 1.00 91.84 329 ILE B O 1
ATOM 3016 N N . SER B 1 133 ? 12.748 -26.091 4.667 1.00 89.98 330 SER B N 1
ATOM 3017 C CA . SER B 1 133 ? 12.108 -25.681 5.917 1.00 88.11 330 SER B CA 1
ATOM 3018 C C . SER B 1 133 ? 10.781 -26.407 6.121 1.00 78.89 330 SER B C 1
ATOM 3019 O O . SER B 1 133 ? 9.878 -26.321 5.280 1.00 71.87 330 SER B O 1
ATOM 3022 N N . THR B 1 134 ? 10.664 -27.124 7.233 1.00 83.92 331 THR B N 1
ATOM 3023 C CA . THR B 1 134 ? 9.433 -27.847 7.529 1.00 77.03 331 THR B CA 1
ATOM 3024 C C . THR B 1 134 ? 8.246 -26.891 7.549 1.00 70.93 331 THR B C 1
ATOM 3025 O O . THR B 1 134 ? 7.150 -27.236 7.103 1.00 64.04 331 THR B O 1
ATOM 3029 N N . HIS B 1 135 ? 8.474 -25.685 8.057 1.00 88.05 332 HIS B N 1
ATOM 3030 C CA . HIS B 1 135 ? 7.421 -24.684 8.133 1.00 83.63 332 HIS B CA 1
ATOM 3031 C C . HIS B 1 135 ? 6.946 -24.290 6.746 1.00 78.90 332 HIS B C 1
ATOM 3032 O O . HIS B 1 135 ? 5.762 -24.032 6.537 1.00 73.80 332 HIS B O 1
ATOM 3039 N N . GLU B 1 136 ? 7.874 -24.254 5.796 1.00 99.10 333 GLU B N 1
ATOM 3040 C CA . GLU B 1 136 ? 7.546 -23.847 4.439 1.00 96.63 333 GLU B CA 1
ATOM 3041 C C . GLU B 1 136 ? 6.644 -24.862 3.759 1.00 91.39 333 GLU B C 1
ATOM 3042 O O . GLU B 1 136 ? 5.792 -24.498 2.951 1.00 88.59 333 GLU B O 1
ATOM 3048 N N . ILE B 1 137 ? 6.829 -26.136 4.081 1.00 96.60 334 ILE B N 1
ATOM 3049 C CA . ILE B 1 137 ? 5.994 -27.171 3.484 1.00 92.45 334 ILE B CA 1
ATOM 3050 C C . ILE B 1 137 ? 4.609 -27.184 4.125 1.00 87.85 334 ILE B C 1
ATOM 3051 O O . ILE B 1 137 ? 3.622 -27.531 3.476 1.00 85.15 334 ILE B O 1
ATOM 3056 N N . TYR B 1 138 ? 4.534 -26.791 5.394 1.00 70.29 335 TYR B N 1
ATOM 3057 C CA . TYR B 1 138 ? 3.243 -26.699 6.067 1.00 67.10 335 TYR B CA 1
ATOM 3058 C C . TYR B 1 138 ? 2.464 -25.504 5.533 1.00 66.08 335 TYR B C 1
ATOM 3059 O O . TYR B 1 138 ? 1.239 -25.542 5.447 1.00 63.90 335 TYR B O 1
ATOM 3068 N N . ASP B 1 139 ? 3.182 -24.443 5.179 1.00 87.42 336 ASP B N 1
ATOM 3069 C CA . ASP B 1 139 ? 2.557 -23.273 4.583 1.00 87.31 336 ASP B CA 1
ATOM 3070 C C . ASP B 1 139 ? 1.843 -23.650 3.294 1.00 86.40 336 ASP B C 1
ATOM 3071 O O . ASP B 1 139 ? 0.793 -23.093 2.968 1.00 86.34 336 ASP B O 1
ATOM 3076 N N . LEU B 1 140 ? 2.415 -24.602 2.562 1.00 56.34 337 LEU B N 1
ATOM 3077 C CA . LEU B 1 140 ? 1.843 -25.029 1.294 1.00 57.10 337 LEU B CA 1
ATOM 3078 C C . LEU B 1 140 ? 0.471 -25.679 1.467 1.00 55.19 337 LEU B C 1
ATOM 3079 O O . LEU B 1 140 ? -0.371 -25.619 0.574 1.00 57.28 337 LEU B O 1
ATOM 3084 N N . LEU B 1 141 ? 0.243 -26.289 2.626 1.00 58.71 338 LEU B N 1
ATOM 3085 C CA . LEU B 1 141 ? -1.048 -26.909 2.912 1.00 58.68 338 LEU B CA 1
ATOM 3086 C C . LEU B 1 141 ? -2.039 -25.970 3.596 1.00 58.06 338 LEU B C 1
ATOM 3087 O O . LEU B 1 141 ? -3.182 -26.355 3.834 1.00 59.29 338 LEU B O 1
ATOM 3092 N N . ASN B 1 142 ? -1.620 -24.749 3.920 1.00 51.30 339 ASN B N 1
ATOM 3093 C CA . ASN B 1 142 ? -2.549 -23.834 4.575 1.00 51.17 339 ASN B CA 1
ATOM 3094 C C . ASN B 1 142 ? -3.672 -23.394 3.633 1.00 57.09 339 ASN B C 1
ATOM 3095 O O . ASN B 1 142 ? -3.551 -23.501 2.419 1.00 61.72 339 ASN B O 1
ATOM 3100 N N . ALA B 1 143 ? -4.771 -22.922 4.207 1.00 50.81 340 ALA B N 1
ATOM 3101 C CA . ALA B 1 143 ? -5.980 -22.640 3.449 1.00 55.91 340 ALA B CA 1
ATOM 3102 C C . ALA B 1 143 ? -5.744 -21.561 2.422 1.00 60.59 340 ALA B C 1
ATOM 3103 O O . ALA B 1 143 ? -6.552 -21.376 1.513 1.00 67.97 340 ALA B O 1
ATOM 3105 N N . ALA B 1 144 ? -4.632 -20.849 2.565 1.00 55.63 341 ALA B N 1
ATOM 3106 C CA . ALA B 1 144 ? -4.273 -19.803 1.609 1.00 58.71 341 ALA B CA 1
ATOM 3107 C C . ALA B 1 144 ? -3.644 -20.389 0.338 1.00 61.74 341 ALA B C 1
ATOM 3108 O O . ALA B 1 144 ? -3.859 -19.884 -0.763 1.00 68.69 341 ALA B O 1
ATOM 3110 N N . ASN B 1 145 ? -2.881 -21.466 0.497 1.00 81.77 342 ASN B N 1
ATOM 3111 C CA . ASN B 1 145 ? -2.183 -22.078 -0.627 1.00 85.70 342 ASN B CA 1
ATOM 3112 C C . ASN B 1 145 ? -2.834 -23.372 -1.110 1.00 87.15 342 ASN B C 1
ATOM 3113 O O . ASN B 1 145 ? -2.572 -23.837 -2.220 1.00 86.17 342 ASN B O 1
ATOM 3118 N N . ALA B 1 146 ? -3.683 -23.952 -0.268 1.00 68.42 343 ALA B N 1
ATOM 3119 C CA . ALA B 1 146 ? -4.457 -25.126 -0.648 1.00 63.15 343 ALA B CA 1
ATOM 3120 C C . ALA B 1 146 ? -5.919 -24.926 -0.270 1.00 64.98 343 ALA B C 1
ATOM 3121 O O . ALA B 1 146 ? -6.397 -25.502 0.708 1.00 61.62 343 ALA B O 1
ATOM 3123 N N . PRO B 1 147 ? -6.631 -24.097 -1.049 1.00 74.49 344 PRO B N 1
ATOM 3124 C CA . PRO B 1 147 ? -8.050 -23.788 -0.859 1.00 78.78 344 PRO B CA 1
ATOM 3125 C C . PRO B 1 147 ? -8.897 -25.008 -1.162 1.00 74.73 344 PRO B C 1
ATOM 3126 O O . PRO B 1 147 ? -10.040 -25.096 -0.722 1.00 77.19 344 PRO B O 1
ATOM 3130 N N . ARG B 1 148 ? -8.334 -25.933 -1.928 1.00 1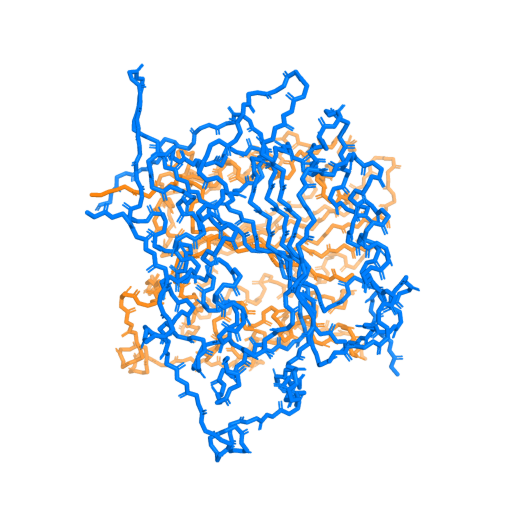23.39 345 ARG B N 1
ATOM 3131 C CA . ARG B 1 148 ? -9.000 -27.187 -2.230 1.00 119.90 345 ARG B CA 1
ATOM 3132 C C . ARG B 1 148 ? -8.932 -28.092 -1.011 1.00 114.50 345 ARG B C 1
ATOM 3133 O O . ARG B 1 148 ? -9.488 -29.189 -1.003 1.00 111.93 345 ARG B O 1
ATOM 3141 N N . LEU B 1 149 ? -8.246 -27.610 0.022 1.00 65.23 346 LEU B N 1
ATOM 3142 C CA . LEU B 1 149 ? -8.122 -28.326 1.289 1.00 60.85 346 LEU B CA 1
ATOM 3143 C C . LEU B 1 149 ? -8.558 -27.463 2.464 1.00 63.86 346 LEU B C 1
ATOM 3144 O O . LEU B 1 149 ? -8.598 -27.930 3.601 1.00 61.02 346 LEU B O 1
ATOM 3149 N N . ALA B 1 150 ? -8.867 -26.199 2.189 1.00 51.57 347 ALA B N 1
ATOM 3150 C CA . ALA B 1 150 ? -9.323 -25.287 3.226 1.00 56.08 347 ALA B CA 1
ATOM 3151 C C . ALA B 1 150 ? -10.479 -25.932 3.963 1.00 55.75 347 ALA B C 1
ATOM 3152 O O . ALA B 1 150 ? -11.396 -26.449 3.336 1.00 57.08 347 ALA B O 1
ATOM 3154 N N . ASN B 1 151 ? -10.413 -25.929 5.292 1.00 69.22 348 ASN B N 1
ATOM 3155 C CA . ASN B 1 151 ? -11.498 -26.437 6.129 1.00 69.85 348 ASN B CA 1
ATOM 3156 C C . ASN B 1 151 ? -11.544 -27.962 6.223 1.00 63.47 348 ASN B C 1
ATOM 3157 O O . ASN B 1 151 ? -12.481 -28.529 6.781 1.00 64.43 348 ASN B O 1
ATOM 3162 N N . LYS B 1 152 ? -10.523 -28.616 5.676 1.00 59.81 349 LYS B N 1
ATOM 3163 C CA . LYS B 1 152 ? -10.422 -30.072 5.702 1.00 54.84 349 LYS B CA 1
ATOM 3164 C C . LYS B 1 152 ? -9.146 -30.483 6.415 1.00 49.74 349 LYS B C 1
ATOM 3165 O O . LYS B 1 152 ? -8.095 -29.882 6.195 1.00 49.18 349 LYS B O 1
ATOM 3171 N N . PRO B 1 153 ? -9.225 -31.531 7.249 1.00 50.57 350 PRO B N 1
ATOM 3172 C CA . PRO B 1 153 ? -8.081 -32.032 8.023 1.00 46.66 350 PRO B CA 1
ATOM 3173 C C . PRO B 1 153 ? -6.916 -32.421 7.115 1.00 44.65 350 PRO B C 1
ATOM 3174 O O . PRO B 1 153 ? -7.121 -33.056 6.076 1.00 44.65 350 PRO B O 1
ATOM 3178 N N . LYS B 1 154 ? -5.706 -32.038 7.507 1.00 46.47 351 LYS B N 1
ATOM 3179 C CA . LYS B 1 154 ? -4.501 -32.447 6.796 1.00 45.63 351 LYS B CA 1
ATOM 3180 C C . LYS B 1 154 ? -3.507 -33.052 7.791 1.00 44.28 351 LYS B C 1
ATOM 3181 O O . LYS B 1 154 ? -3.063 -32.379 8.722 1.00 44.85 351 LYS B O 1
ATOM 3187 N N . ILE B 1 155 ? -3.177 -34.326 7.596 1.00 45.63 352 ILE B N 1
ATOM 3188 C CA . ILE B 1 155 ? -2.281 -35.041 8.501 1.00 45.52 352 ILE B CA 1
ATOM 3189 C C . ILE B 1 155 ? -0.934 -35.211 7.828 1.00 47.41 352 ILE B C 1
ATOM 3190 O O . ILE B 1 155 ? -0.834 -35.856 6.782 1.00 48.24 352 ILE B O 1
ATOM 3195 N N . VAL B 1 156 ? 0.106 -34.639 8.411 1.00 51.90 353 VAL B N 1
ATOM 3196 C CA . VAL B 1 156 ? 1.434 -34.794 7.840 1.00 52.80 353 VAL B CA 1
ATOM 3197 C C . VAL B 1 156 ? 2.283 -35.737 8.681 1.00 52.49 353 VAL B C 1
ATOM 3198 O O . VAL B 1 156 ? 2.478 -35.505 9.880 1.00 51.97 353 VAL B O 1
ATOM 3202 N N . PHE B 1 157 ? 2.775 -36.804 8.053 1.00 45.50 354 PHE B N 1
ATOM 3203 C CA . PHE B 1 157 ? 3.714 -37.714 8.704 1.00 46.25 354 PHE B CA 1
ATOM 3204 C C . PHE B 1 157 ? 5.120 -37.394 8.228 1.00 48.48 354 PHE B C 1
ATOM 3205 O O . PHE B 1 157 ? 5.388 -37.416 7.034 1.00 50.04 354 PHE B O 1
ATOM 3213 N N . VAL B 1 158 ? 6.019 -37.076 9.148 1.00 44.27 355 VAL B N 1
ATOM 3214 C CA . VAL B 1 158 ? 7.416 -36.914 8.772 1.00 45.11 355 VAL B CA 1
ATOM 3215 C C . VAL B 1 158 ? 8.304 -37.939 9.476 1.00 46.72 355 VAL B C 1
ATOM 3216 O O . VAL B 1 158 ? 8.354 -37.989 10.705 1.00 47.17 355 VAL B O 1
ATOM 3220 N N . GLN B 1 159 ? 8.981 -38.767 8.690 1.00 68.30 356 GLN B N 1
ATOM 3221 C CA . GLN B 1 159 ? 9.983 -39.687 9.209 1.00 72.42 356 GLN B CA 1
ATOM 3222 C C . GLN B 1 159 ? 11.369 -39.172 8.802 1.00 77.61 356 GLN B C 1
ATOM 3223 O O . GLN B 1 159 ? 11.912 -39.564 7.767 1.00 80.31 356 GLN B O 1
ATOM 3229 N N . ALA B 1 160 ? 11.931 -38.278 9.612 1.00 64.22 357 ALA B N 1
ATOM 3230 C CA . ALA B 1 160 ? 13.209 -37.642 9.288 1.00 69.96 357 ALA B CA 1
ATOM 3231 C C . ALA B 1 160 ? 14.374 -38.195 10.106 1.00 77.01 357 ALA B C 1
ATOM 3232 O O . ALA B 1 160 ? 14.273 -38.338 11.321 1.00 76.48 357 ALA B O 1
ATOM 3234 N N . SER B 1 161 ? 15.487 -38.476 9.430 1.00 78.73 358 SER B N 1
ATOM 3235 C CA . SER B 1 161 ? 16.620 -39.167 10.049 1.00 83.20 358 SER B CA 1
ATOM 3236 C C . SER B 1 161 ? 17.939 -38.384 10.043 1.00 82.85 358 SER B C 1
ATOM 3237 O O . SER B 1 161 ? 18.217 -37.603 9.131 1.00 83.39 358 SER B O 1
ATOM 3240 N N . ARG B 1 162 ? 18.746 -38.614 11.075 1.00 151.78 359 ARG B N 1
ATOM 3241 C CA . ARG B 1 162 ? 20.101 -38.082 11.150 1.00 151.92 359 ARG B CA 1
ATOM 3242 C C . ARG B 1 162 ? 20.990 -39.015 11.958 1.00 155.04 359 ARG B C 1
ATOM 3243 O O . ARG B 1 162 ? 20.651 -39.382 13.082 1.00 154.90 359 ARG B O 1
ATOM 3251 N N . ARG B 1 210 ? -18.095 -16.117 10.029 1.00 90.41 407 ARG B N 1
ATOM 3252 C CA . ARG B 1 210 ? -16.864 -16.315 10.786 1.00 81.75 407 ARG B CA 1
ATOM 3253 C C . ARG B 1 210 ? -15.728 -16.799 9.884 1.00 77.09 407 ARG B C 1
ATOM 3254 O O . ARG B 1 210 ? -15.957 -17.228 8.755 1.00 80.95 407 ARG B O 1
ATOM 3256 N N . LYS B 1 211 ? -14.503 -16.727 10.397 1.00 90.11 408 LYS B N 1
ATOM 3257 C CA . LYS B 1 211 ? -13.324 -17.157 9.655 1.00 84.34 408 LYS B CA 1
ATOM 3258 C C . LYS B 1 211 ? -12.424 -18.019 10.525 1.00 76.97 408 LYS B C 1
ATOM 3259 O O . LYS B 1 211 ? -12.398 -17.867 11.742 1.00 75.49 408 LYS B O 1
ATOM 3265 N N . LYS B 1 212 ? -11.691 -18.929 9.895 1.00 73.64 409 LYS B N 1
ATOM 3266 C CA . LYS B 1 212 ? -10.683 -19.714 10.595 1.00 67.10 409 LYS B CA 1
ATOM 3267 C C . LYS B 1 212 ? -9.305 -19.148 10.294 1.00 62.35 409 LYS B C 1
ATOM 3268 O O . LYS B 1 212 ? -9.106 -18.505 9.271 1.00 63.83 409 LYS B O 1
ATOM 3274 N N . PRO B 1 213 ? -8.348 -19.379 11.193 1.00 62.70 410 PRO B N 1
ATOM 3275 C CA . PRO B 1 213 ? -6.959 -19.083 10.840 1.00 58.91 410 PRO B CA 1
ATOM 3276 C C . PRO B 1 213 ? -6.546 -20.004 9.705 1.00 57.98 410 PRO B C 1
ATOM 3277 O O . PRO B 1 213 ? -7.034 -21.130 9.643 1.00 58.34 410 PRO B O 1
ATOM 3281 N N . SER B 1 214 ? -5.677 -19.541 8.816 1.00 69.60 411 SER B N 1
ATOM 3282 C CA . SER B 1 214 ? -5.321 -20.340 7.654 1.00 70.03 411 SER B CA 1
ATOM 3283 C C . SER B 1 214 ? -4.500 -21.574 8.044 1.00 66.15 411 SER B C 1
ATOM 3284 O O . SER B 1 214 ? -4.480 -22.576 7.317 1.00 66.68 411 SER B O 1
ATOM 3287 N N . GLN B 1 215 ? -3.847 -21.512 9.202 1.00 53.80 412 GLN B N 1
ATOM 3288 C CA . GLN B 1 215 ? -3.017 -22.627 9.655 1.00 51.04 412 GLN B CA 1
ATOM 3289 C C . GLN B 1 215 ? -3.821 -23.707 10.380 1.00 50.88 412 GLN B C 1
ATOM 3290 O O . GLN B 1 215 ? -3.275 -24.734 10.784 1.00 49.16 412 GLN B O 1
ATOM 3296 N N . ALA B 1 216 ? -5.124 -23.481 10.507 1.00 48.90 413 ALA B N 1
ATOM 3297 C CA . ALA B 1 216 ? -6.035 -24.454 11.107 1.00 49.93 413 ALA B CA 1
ATOM 3298 C C . ALA B 1 216 ? -6.026 -25.827 10.434 1.00 49.64 413 ALA B C 1
ATOM 3299 O O . ALA B 1 216 ? -5.586 -25.978 9.299 1.00 49.68 413 ALA B O 1
ATOM 3301 N N . ASP B 1 217 ? -6.527 -26.820 11.157 1.00 45.03 414 ASP B N 1
ATOM 3302 C CA . ASP B 1 217 ? -6.859 -28.134 10.607 1.00 45.68 414 ASP B CA 1
ATOM 3303 C C . ASP B 1 217 ? -5.668 -28.993 10.199 1.00 42.29 414 ASP B C 1
ATOM 3304 O O . ASP B 1 217 ? -5.838 -29.943 9.437 1.00 42.50 414 ASP B O 1
ATOM 3309 N N . ILE B 1 218 ? -4.477 -28.679 10.691 1.00 49.51 415 ILE B N 1
ATOM 3310 C CA . ILE B 1 218 ? -3.299 -29.451 10.314 1.00 47.58 415 ILE B CA 1
ATOM 3311 C C . ILE B 1 218 ? -2.681 -30.191 11.500 1.00 46.32 415 ILE B C 1
ATOM 3312 O O . ILE B 1 218 ? -2.615 -29.665 12.610 1.00 46.62 415 ILE B O 1
ATOM 3317 N N . LEU B 1 219 ? -2.230 -31.416 11.262 1.00 48.70 416 LEU B N 1
ATOM 3318 C CA . LEU B 1 219 ? -1.551 -32.191 12.289 1.00 48.27 416 LEU B CA 1
ATOM 3319 C C . LEU B 1 219 ? -0.274 -32.778 11.732 1.00 47.93 416 LEU B C 1
ATOM 3320 O O . LEU B 1 219 ? -0.295 -33.469 10.721 1.00 47.88 416 LEU B O 1
ATOM 3325 N N . ILE B 1 220 ? 0.841 -32.507 12.392 1.00 42.51 417 ILE B N 1
ATOM 3326 C CA . ILE B 1 220 ? 2.104 -33.113 12.002 1.00 43.07 417 ILE B CA 1
ATOM 3327 C C . ILE B 1 220 ? 2.517 -34.201 12.992 1.00 44.62 417 ILE B C 1
ATOM 3328 O O . ILE B 1 220 ? 2.595 -33.969 14.210 1.00 46.52 417 ILE B O 1
ATOM 3333 N N . ALA B 1 221 ? 2.764 -35.394 12.464 1.00 57.67 418 ALA B N 1
ATOM 3334 C CA . ALA B 1 221 ? 3.379 -36.456 13.245 1.00 59.82 418 ALA B CA 1
ATOM 3335 C C . ALA B 1 221 ? 4.849 -36.486 12.865 1.00 61.85 418 ALA B C 1
ATOM 3336 O O . ALA B 1 221 ? 5.198 -36.905 11.764 1.00 61.36 418 ALA B O 1
ATOM 3338 N N . TYR B 1 222 ? 5.711 -36.028 13.768 1.00 61.24 419 TYR B N 1
ATOM 3339 C CA . TYR B 1 222 ? 7.129 -35.925 13.457 1.00 64.45 419 TYR B CA 1
ATOM 3340 C C . TYR B 1 222 ? 7.977 -36.932 14.230 1.00 69.30 419 TYR B C 1
ATOM 3341 O O . TYR B 1 222 ? 8.035 -36.902 15.457 1.00 72.90 419 TYR B O 1
ATOM 3350 N N . ALA B 1 223 ? 8.638 -37.821 13.493 1.00 47.87 420 ALA B N 1
ATOM 3351 C CA . ALA B 1 223 ? 9.498 -38.842 14.086 1.00 53.14 420 ALA B CA 1
ATOM 3352 C C . ALA B 1 223 ? 10.937 -38.623 13.646 1.00 58.11 420 ALA B C 1
ATOM 3353 O O . ALA B 1 223 ? 11.212 -38.460 12.455 1.00 56.71 420 ALA B O 1
ATOM 3355 N N . THR B 1 224 ? 11.850 -38.626 14.611 1.00 77.43 421 THR B N 1
ATOM 3356 C CA . THR B 1 224 ? 13.257 -38.361 14.341 1.00 80.57 421 THR B CA 1
ATOM 3357 C C . THR B 1 224 ? 14.140 -39.570 14.660 1.00 86.01 421 THR B C 1
ATOM 3358 O O . THR B 1 224 ? 13.895 -40.293 15.624 1.00 88.45 421 THR B O 1
ATOM 3362 N N . THR B 1 225 ? 15.168 -39.781 13.842 1.00 96.24 422 THR B N 1
ATOM 3363 C CA . THR B 1 225 ? 16.047 -40.943 13.971 1.00 102.11 422 THR B CA 1
ATOM 3364 C C . THR B 1 225 ? 17.451 -40.562 14.438 1.00 102.12 422 THR B C 1
ATOM 3365 O O . THR B 1 225 ? 18.096 -41.305 15.184 1.00 106.20 422 THR B O 1
ATOM 3369 N N . GLY B 1 237 ? 12.729 -52.010 7.986 1.00 136.46 434 GLY B N 1
ATOM 3370 C CA . GLY B 1 237 ? 11.724 -50.989 8.226 1.00 130.57 434 GLY B CA 1
ATOM 3371 C C . GLY B 1 237 ? 12.007 -50.153 9.459 1.00 131.12 434 GLY B C 1
ATOM 3372 O O . GLY B 1 237 ? 13.103 -50.201 10.019 1.00 137.03 434 GLY B O 1
ATOM 3373 N N . SER B 1 238 ? 11.010 -49.385 9.887 1.00 120.30 435 SER B N 1
ATOM 3374 C CA . SER B 1 238 ? 11.159 -48.504 11.040 1.00 120.97 435 SER B CA 1
ATOM 3375 C C . SER B 1 238 ? 10.273 -48.923 12.203 1.00 119.48 435 SER B C 1
ATOM 3376 O O . SER B 1 238 ? 9.160 -49.409 12.006 1.00 115.34 435 SER B O 1
ATOM 3379 N N . TRP B 1 239 ? 10.771 -48.723 13.417 1.00 108.87 436 TRP B N 1
ATOM 3380 C CA . TRP B 1 239 ? 9.976 -48.966 14.608 1.00 108.81 436 TRP B CA 1
ATOM 3381 C C . TRP B 1 239 ? 8.735 -48.079 14.550 1.00 102.42 436 TRP B C 1
ATOM 3382 O O . TRP B 1 239 ? 7.628 -48.519 14.851 1.00 99.79 436 TRP B O 1
ATOM 3393 N N . PHE B 1 240 ? 8.930 -46.829 14.143 1.00 73.19 437 PHE B N 1
ATOM 3394 C CA . PHE B 1 240 ? 7.842 -45.859 14.074 1.00 67.97 437 PHE B CA 1
ATOM 3395 C C . PHE B 1 240 ? 6.804 -46.234 13.022 1.00 62.92 437 PHE B C 1
ATOM 3396 O O . PHE B 1 240 ? 5.617 -46.368 13.333 1.00 60.53 437 PHE B O 1
ATOM 3404 N N . ILE B 1 241 ? 7.257 -46.392 11.780 1.00 63.47 438 ILE B N 1
ATOM 3405 C CA . ILE B 1 241 ? 6.372 -46.763 10.683 1.00 60.43 438 ILE B CA 1
ATOM 3406 C C . ILE B 1 241 ? 5.609 -48.035 11.040 1.00 60.37 438 ILE B C 1
ATOM 3407 O O . ILE B 1 241 ? 4.385 -48.086 10.937 1.00 57.94 438 ILE B O 1
ATOM 3412 N N . GLN B 1 242 ? 6.338 -49.058 11.471 1.00 71.49 439 GLN B N 1
ATOM 3413 C CA . GLN B 1 242 ? 5.714 -50.302 11.904 1.00 72.10 439 GLN B CA 1
ATOM 3414 C C . GLN B 1 242 ? 4.636 -50.047 12.958 1.00 70.87 439 GLN B C 1
ATOM 3415 O O . GLN B 1 242 ? 3.503 -50.509 12.815 1.00 69.32 439 GLN B O 1
ATOM 3421 N N . ALA B 1 243 ? 4.993 -49.311 14.011 1.00 64.28 440 ALA B N 1
ATOM 3422 C CA . ALA B 1 243 ? 4.050 -48.963 15.072 1.00 64.25 440 ALA B CA 1
ATOM 3423 C C . ALA B 1 243 ? 2.817 -48.296 14.491 1.00 59.98 440 ALA B C 1
ATOM 3424 O O . ALA B 1 243 ? 1.694 -48.706 14.766 1.00 59.72 440 ALA B O 1
ATOM 3426 N N . VAL B 1 244 ? 3.041 -47.262 13.688 1.00 63.98 441 VAL B N 1
ATOM 3427 C CA . VAL B 1 244 ? 1.965 -46.558 13.005 1.00 60.81 441 VAL B CA 1
ATOM 3428 C C . VAL B 1 244 ? 1.002 -47.522 12.311 1.00 60.47 441 VAL B C 1
ATOM 3429 O O . VAL B 1 244 ? -0.217 -47.431 12.481 1.00 60.14 441 VAL B O 1
ATOM 3433 N N . CYS B 1 245 ? 1.558 -48.444 11.529 1.00 67.16 442 CYS B N 1
ATOM 3434 C CA . CYS B 1 245 ? 0.761 -49.434 10.814 1.00 67.78 442 CYS B CA 1
ATOM 3435 C C . CYS B 1 245 ? 0.009 -50.356 11.768 1.00 69.25 442 CYS B C 1
ATOM 3436 O O . CYS B 1 245 ? -1.155 -50.681 11.544 1.00 69.77 442 CYS B O 1
ATOM 3439 N N . GLU B 1 246 ? 0.677 -50.782 12.830 1.00 77.60 443 GLU B N 1
ATOM 3440 C CA . GLU B 1 246 ? 0.050 -51.673 13.791 1.00 79.95 443 GLU B CA 1
ATOM 3441 C C . GLU B 1 246 ? -1.119 -50.992 14.482 1.00 79.93 443 GLU B C 1
ATOM 3442 O O . GLU B 1 246 ? -2.233 -51.514 14.507 1.00 81.08 443 GLU B O 1
ATOM 3448 N N . VAL B 1 247 ? -0.860 -49.816 15.038 1.00 62.50 444 VAL B N 1
ATOM 3449 C CA . VAL B 1 247 ? -1.864 -49.117 15.826 1.00 63.32 444 VAL B CA 1
ATOM 3450 C C . VAL B 1 247 ? -3.048 -48.713 14.959 1.00 61.70 444 VAL B C 1
ATOM 3451 O O . VAL B 1 247 ? -4.201 -48.975 15.305 1.00 63.82 444 VAL B O 1
ATOM 3455 N N . PHE B 1 248 ? -2.757 -48.079 13.830 1.00 58.97 445 PHE B N 1
ATOM 3456 C CA . PHE B 1 248 ? -3.805 -47.674 12.899 1.00 58.69 445 PHE B CA 1
ATOM 3457 C C . PHE B 1 248 ? -4.683 -48.857 12.490 1.00 61.23 445 PHE B C 1
ATOM 3458 O O . PHE B 1 248 ? -5.906 -48.782 12.573 1.00 63.51 445 PHE B O 1
ATOM 3466 N N . SER B 1 249 ? -4.052 -49.947 12.058 1.00 77.43 446 SER B N 1
ATOM 3467 C CA . SER B 1 249 ? -4.774 -51.154 11.653 1.00 80.25 446 SER B CA 1
ATOM 3468 C C . SER B 1 249 ? -5.910 -51.485 12.609 1.00 83.21 446 SER B C 1
ATOM 3469 O O . SER B 1 249 ? -7.057 -51.666 12.206 1.00 86.21 446 SER B O 1
ATOM 3472 N N . THR B 1 250 ? -5.574 -51.555 13.887 1.00 77.90 447 THR B N 1
ATOM 3473 C CA . THR B 1 250 ? -6.487 -52.074 14.887 1.00 81.76 447 THR B CA 1
ATOM 3474 C C . THR B 1 250 ? -7.440 -51.015 15.428 1.00 83.13 447 THR B C 1
ATOM 3475 O O . THR B 1 250 ? -8.541 -51.337 15.883 1.00 87.28 447 THR B O 1
ATOM 3479 N N . HIS B 1 251 ? -7.028 -49.752 15.368 1.00 76.35 448 HIS B N 1
ATOM 3480 C CA . HIS B 1 251 ? -7.760 -48.706 16.071 1.00 77.89 448 HIS B CA 1
ATOM 3481 C C . HIS B 1 251 ? -8.234 -47.520 15.234 1.00 76.51 448 HIS B C 1
ATOM 3482 O O . HIS B 1 251 ? -9.042 -46.728 15.707 1.00 77.14 448 HIS B O 1
ATOM 3489 N N . ALA B 1 252 ? -7.740 -47.397 14.004 1.00 52.64 449 ALA B N 1
ATOM 3490 C CA . ALA B 1 252 ? -8.180 -46.324 13.108 1.00 51.53 449 ALA B CA 1
ATOM 3491 C C . ALA B 1 252 ? -9.705 -46.253 13.058 1.00 54.95 449 ALA B C 1
ATOM 3492 O O . ALA B 1 252 ? -10.292 -45.174 12.983 1.00 54.07 449 ALA B O 1
ATOM 3494 N N . LYS B 1 253 ? -10.340 -47.417 13.122 1.00 72.57 450 LYS B N 1
ATOM 3495 C CA . LYS B 1 253 ? -11.793 -47.496 13.109 1.00 77.45 450 LYS B CA 1
ATOM 3496 C C . LYS B 1 253 ? -12.452 -46.773 14.283 1.00 78.13 450 LYS B C 1
ATOM 3497 O O . LYS B 1 253 ? -13.502 -46.158 14.111 1.00 80.60 450 LYS B O 1
ATOM 3503 N N . ASP B 1 254 ? -11.844 -46.844 15.469 1.00 80.18 451 ASP B N 1
ATOM 3504 C CA . ASP B 1 254 ? -12.490 -46.330 16.685 1.00 82.17 451 ASP B CA 1
ATOM 3505 C C . ASP B 1 254 ? -11.716 -45.282 17.509 1.00 77.70 451 ASP B C 1
ATOM 3506 O O . ASP B 1 254 ? -12.224 -44.811 18.525 1.00 77.40 451 ASP B O 1
ATOM 3511 N N . MET B 1 255 ? -10.503 -44.928 17.093 1.00 66.69 452 MET B N 1
ATOM 3512 C CA . MET B 1 255 ? -9.751 -43.857 17.750 1.00 60.76 452 MET B CA 1
ATOM 3513 C C . MET B 1 255 ? -9.499 -42.720 16.771 1.00 56.05 452 MET B C 1
ATOM 3514 O O . MET B 1 255 ? -9.284 -42.959 15.581 1.00 56.30 452 MET B O 1
ATOM 3519 N N . ASP B 1 256 ? -9.504 -41.483 17.256 1.00 67.73 453 ASP B N 1
ATOM 3520 C CA . ASP B 1 256 ? -9.104 -40.377 16.400 1.00 64.06 453 ASP B CA 1
ATOM 3521 C C . ASP B 1 256 ? -7.580 -40.332 16.320 1.00 61.43 453 ASP B C 1
ATOM 3522 O O . ASP B 1 256 ? -6.887 -40.952 17.127 1.00 62.34 453 ASP B O 1
ATOM 3527 N N . VAL B 1 257 ? -7.057 -39.607 15.343 1.00 51.05 454 VAL B N 1
ATOM 3528 C CA . VAL B 1 257 ? -5.622 -39.635 15.071 1.00 50.00 454 VAL B CA 1
ATOM 3529 C C . VAL B 1 257 ? -4.718 -39.332 16.278 1.00 49.39 454 VAL B C 1
ATOM 3530 O O . VAL B 1 257 ? -3.666 -39.947 16.445 1.00 50.91 454 VAL B O 1
ATOM 3534 N N . VAL B 1 258 ? -5.119 -38.391 17.118 1.00 51.91 455 VAL B N 1
ATOM 3535 C CA . VAL B 1 258 ? -4.267 -38.011 18.234 1.00 51.67 455 VAL B CA 1
ATOM 3536 C C . VAL B 1 258 ? -4.140 -39.151 19.242 1.00 53.81 455 VAL B C 1
ATOM 3537 O O . VAL B 1 258 ? -3.064 -39.394 19.788 1.00 55.04 455 VAL B O 1
ATOM 3541 N N . GLU B 1 259 ? -5.244 -39.851 19.481 1.00 53.64 456 GLU B N 1
ATOM 3542 C CA . GLU B 1 259 ? -5.225 -41.030 20.330 1.00 56.84 456 GLU B CA 1
ATOM 3543 C C . GLU B 1 259 ? -4.343 -42.088 19.691 1.00 59.64 456 GLU B C 1
ATOM 3544 O O . GLU B 1 259 ? -3.523 -42.711 20.359 1.00 62.38 456 GLU B O 1
ATOM 3550 N N . LEU B 1 260 ? -4.520 -42.277 18.385 1.00 45.86 457 LEU B N 1
ATOM 3551 C CA . LEU B 1 260 ? -3.741 -43.249 17.624 1.00 47.18 457 LEU B CA 1
ATOM 3552 C C . LEU B 1 260 ? -2.248 -42.979 17.757 1.00 47.56 457 LEU B C 1
ATOM 3553 O O . LEU B 1 260 ? -1.474 -43.880 18.073 1.00 51.41 457 LEU B O 1
ATOM 3558 N N . LEU B 1 261 ? -1.850 -41.735 17.511 1.00 52.35 458 LEU B N 1
ATOM 3559 C CA . LEU B 1 261 ? -0.444 -41.348 17.594 1.00 53.53 458 LEU B CA 1
ATOM 3560 C C . LEU B 1 261 ? 0.087 -41.412 19.024 1.00 55.42 458 LEU B C 1
ATOM 3561 O O . LEU B 1 261 ? 1.287 -41.587 19.246 1.00 59.11 458 LEU B O 1
ATOM 3566 N N . THR B 1 262 ? -0.804 -41.274 19.997 1.00 46.25 459 THR B N 1
ATOM 3567 C CA . THR B 1 262 ? -0.406 -41.417 21.391 1.00 48.21 459 THR B CA 1
ATOM 3568 C C . THR B 1 262 ? -0.077 -42.877 21.689 1.00 51.39 459 THR B C 1
ATOM 3569 O O . THR B 1 262 ? 0.909 -43.172 22.356 1.00 55.44 459 THR B O 1
ATOM 3573 N N . GLU B 1 263 ? -0.911 -43.785 21.191 1.00 57.95 460 GLU B N 1
ATOM 3574 C CA . GLU B 1 263 ? -0.615 -45.213 21.226 1.00 64.92 460 GLU B CA 1
ATOM 3575 C C . GLU B 1 263 ? 0.707 -45.520 20.533 1.00 68.84 460 GLU B C 1
ATOM 3576 O O . GLU B 1 263 ? 1.519 -46.288 21.037 1.00 73.15 460 GLU B O 1
ATOM 3582 N N . VAL B 1 264 ? 0.912 -44.922 19.368 1.00 58.05 461 VAL B N 1
ATOM 3583 C CA . VAL B 1 264 ? 2.160 -45.090 18.636 1.00 57.06 461 VAL B CA 1
ATOM 3584 C C . VAL B 1 264 ? 3.330 -44.709 19.535 1.00 62.73 461 VAL B C 1
ATOM 3585 O O . VAL B 1 264 ? 4.286 -45.470 19.682 1.00 66.56 461 VAL B O 1
ATOM 3589 N N . ASN B 1 265 ? 3.242 -43.530 20.143 1.00 61.80 462 ASN B N 1
ATOM 3590 C CA . ASN B 1 265 ? 4.243 -43.082 21.104 1.00 64.72 462 ASN B CA 1
ATOM 3591 C C . ASN B 1 265 ? 4.481 -44.118 22.196 1.00 70.78 462 ASN B C 1
ATOM 3592 O O . ASN B 1 265 ? 5.598 -44.292 22.676 1.00 77.08 462 ASN B O 1
ATOM 3597 N N . LYS B 1 266 ? 3.415 -44.798 22.593 1.00 83.50 463 LYS B N 1
ATOM 3598 C CA . LYS B 1 266 ? 3.498 -45.820 23.622 1.00 89.76 463 LYS B CA 1
ATOM 3599 C C . LYS B 1 266 ? 4.216 -47.047 23.067 1.00 98.11 463 LYS B C 1
ATOM 3600 O O . LYS B 1 266 ? 5.106 -47.596 23.716 1.00 105.71 463 LYS B O 1
ATOM 3606 N N . LYS B 1 267 ? 3.834 -47.461 21.860 1.00 113.48 464 LYS B N 1
ATOM 3607 C CA . LYS B 1 267 ? 4.449 -48.611 21.198 1.00 112.88 464 LYS B CA 1
ATOM 3608 C C . LYS B 1 267 ? 5.961 -48.459 21.069 1.00 116.44 464 LYS B C 1
ATOM 3609 O O . LYS B 1 267 ? 6.713 -49.352 21.450 1.00 122.10 464 LYS B O 1
ATOM 3615 N N . VAL B 1 268 ? 6.402 -47.331 20.521 1.00 79.85 465 VAL B N 1
ATOM 3616 C CA . VAL B 1 268 ? 7.830 -47.077 20.340 1.00 83.94 465 VAL B CA 1
ATOM 3617 C C . VAL B 1 268 ? 8.596 -46.988 21.661 1.00 94.49 465 VAL B C 1
ATOM 3618 O O . VAL B 1 268 ? 9.620 -47.644 21.839 1.00 101.07 465 VAL B O 1
ATOM 3622 N N . ALA B 1 269 ? 8.092 -46.176 22.582 1.00 77.87 466 ALA B N 1
ATOM 3623 C CA . ALA B 1 269 ? 8.773 -45.921 23.848 1.00 86.48 466 ALA B CA 1
ATOM 3624 C C . ALA B 1 269 ? 8.930 -47.183 24.678 1.00 95.16 466 ALA B C 1
ATOM 3625 O O . ALA B 1 269 ? 10.045 -47.600 24.981 1.00 103.67 466 ALA B O 1
ATOM 3627 N N . CYS B 1 270 ? 7.806 -47.781 25.056 1.00 138.53 467 CYS B N 1
ATOM 3628 C CA . CYS B 1 270 ? 7.830 -48.998 25.854 1.00 146.96 467 CYS B CA 1
ATOM 3629 C C . CYS B 1 270 ? 8.336 -50.180 25.031 1.00 147.15 467 CYS B C 1
ATOM 3630 O O . CYS B 1 270 ? 9.182 -50.948 25.487 1.00 155.56 467 CYS B O 1
ATOM 3633 N N . GLY B 1 271 ? 7.825 -50.314 23.812 1.00 96.60 468 GLY B N 1
ATOM 3634 C CA . GLY B 1 271 ? 8.206 -51.414 22.943 1.00 93.72 468 GLY B CA 1
ATOM 3635 C C . GLY B 1 271 ? 9.550 -51.205 22.277 1.00 95.66 468 GLY B C 1
ATOM 3636 O O . GLY B 1 271 ? 10.094 -52.125 21.667 1.00 96.15 468 GLY B O 1
ATOM 3637 N N . MET B 1 284 ? 12.230 -39.557 20.410 1.00 94.06 481 MET B N 1
ATOM 3638 C CA . MET B 1 284 ? 10.852 -39.618 20.885 1.00 94.18 481 MET B CA 1
ATOM 3639 C C . MET B 1 284 ? 9.896 -38.889 19.949 1.00 88.13 481 MET B C 1
ATOM 3640 O O . MET B 1 284 ? 9.909 -37.659 19.889 1.00 83.53 481 MET B O 1
ATOM 3645 N N . PRO B 1 285 ? 9.050 -39.646 19.230 1.00 64.66 482 PRO B N 1
ATOM 3646 C CA . PRO B 1 285 ? 8.092 -39.075 18.278 1.00 58.57 482 PRO B CA 1
ATOM 3647 C C . PRO B 1 285 ? 7.258 -37.975 18.922 1.00 56.47 482 PRO B C 1
ATOM 3648 O O . PRO B 1 285 ? 6.992 -38.021 20.124 1.00 56.76 482 PRO B O 1
ATOM 3652 N N . GLU B 1 286 ? 6.840 -36.997 18.134 1.00 77.88 483 GLU B N 1
ATOM 3653 C CA . GLU B 1 286 ? 6.025 -35.922 18.665 1.00 74.50 483 GLU B CA 1
ATOM 3654 C C . GLU B 1 286 ? 4.894 -35.602 17.707 1.00 68.89 483 GLU B C 1
ATOM 3655 O O . GLU B 1 286 ? 5.049 -35.712 16.494 1.00 67.38 483 GLU B O 1
ATOM 3661 N N . MET B 1 287 ? 3.748 -35.214 18.244 1.00 80.06 484 MET B N 1
ATOM 3662 C CA . MET B 1 287 ? 2.663 -34.801 17.378 1.00 75.97 484 MET B CA 1
ATOM 3663 C C . MET B 1 287 ? 2.325 -33.353 17.656 1.00 75.41 484 MET B C 1
ATOM 3664 O O . MET B 1 287 ? 2.190 -32.941 18.804 1.00 75.87 484 MET B O 1
ATOM 3669 N N . THR B 1 288 ? 2.233 -32.572 16.589 1.00 53.03 485 THR B N 1
ATOM 3670 C CA . THR B 1 288 ? 1.868 -31.174 16.705 1.00 53.52 485 THR B CA 1
ATOM 3671 C C . THR B 1 288 ? 0.504 -31.022 16.059 1.00 50.81 485 THR B C 1
ATOM 3672 O O . THR B 1 288 ? 0.342 -31.287 14.867 1.00 48.84 485 THR B O 1
ATOM 3676 N N . SER B 1 289 ? -0.481 -30.624 16.862 1.00 49.60 486 SER B N 1
ATOM 3677 C CA . SER B 1 289 ? -1.869 -30.599 16.421 1.00 47.89 486 SER B CA 1
ATOM 3678 C C . SER B 1 289 ? -2.452 -29.197 16.351 1.00 50.88 486 SER B C 1
ATOM 3679 O O . SER B 1 289 ? -2.419 -28.455 17.335 1.00 53.21 486 SER B O 1
ATOM 3682 N N . ARG B 1 290 ? -2.990 -28.843 15.186 1.00 47.43 487 ARG B N 1
ATOM 3683 C CA . ARG B 1 290 ? -3.762 -27.613 15.055 1.00 48.34 487 ARG B CA 1
ATOM 3684 C C . ARG B 1 290 ? -5.194 -27.923 14.671 1.00 49.78 487 ARG B C 1
ATOM 3685 O O . ARG B 1 290 ? -5.872 -27.105 14.056 1.00 50.71 487 ARG B O 1
ATOM 3693 N N . LEU B 1 291 ? -5.647 -29.114 15.041 1.00 43.58 488 LEU B N 1
ATOM 3694 C CA . LEU B 1 291 ? -7.024 -29.513 14.789 1.00 44.00 488 LEU B CA 1
ATOM 3695 C C . LEU B 1 291 ? -7.974 -28.839 15.766 1.00 47.55 488 LEU B C 1
ATOM 3696 O O . LEU B 1 291 ? -7.615 -28.560 16.914 1.00 47.62 488 LEU B O 1
ATOM 3701 N N . LEU B 1 292 ? -9.186 -28.576 15.299 1.00 52.53 489 LEU B N 1
ATOM 3702 C CA . LEU B 1 292 ? -10.200 -27.933 16.116 1.00 55.46 489 LEU B CA 1
ATOM 3703 C C . LEU B 1 292 ? -11.167 -28.984 16.643 1.00 55.37 489 LEU B C 1
ATOM 3704 O O . LEU B 1 292 ? -11.923 -28.738 17.591 1.00 56.06 489 LEU B O 1
ATOM 3709 N N . LYS B 1 293 ? -11.134 -30.156 16.011 1.00 52.34 490 LYS B N 1
ATOM 3710 C CA . LYS B 1 293 ? -12.053 -31.244 16.317 1.00 52.85 490 LYS B CA 1
ATOM 3711 C C . LYS B 1 293 ? -11.337 -32.579 16.208 1.00 47.82 490 LYS B C 1
ATOM 3712 O O . LYS B 1 293 ? -10.178 -32.649 15.784 1.00 44.12 490 LYS B O 1
ATOM 3718 N N . LYS B 1 294 ? -12.042 -33.641 16.576 1.00 49.64 491 LYS B N 1
ATOM 3719 C CA . LYS B 1 294 ? -11.490 -34.979 16.507 1.00 46.71 491 LYS B CA 1
ATOM 3720 C C . LYS B 1 294 ? -11.489 -35.467 15.066 1.00 46.40 491 LYS B C 1
ATOM 3721 O O . LYS B 1 294 ? -12.443 -35.245 14.319 1.00 49.75 491 LYS B O 1
ATOM 3727 N N . PHE B 1 295 ? -10.412 -36.132 14.675 1.00 51.38 492 PHE B N 1
ATOM 3728 C CA . PHE B 1 295 ? -10.326 -36.662 13.328 1.00 51.30 492 PHE B CA 1
ATOM 3729 C C . PHE B 1 295 ? -10.197 -38.182 13.330 1.00 52.09 492 PHE B C 1
ATOM 3730 O O . PHE B 1 295 ? -9.190 -38.734 13.773 1.00 50.39 492 PHE B O 1
ATOM 3738 N N . TYR B 1 296 ? -11.236 -38.843 12.832 1.00 60.75 493 TYR B N 1
ATOM 3739 C CA . TYR B 1 296 ? -11.237 -40.284 12.654 1.00 63.24 493 TYR B CA 1
ATOM 3740 C C . TYR B 1 296 ? -11.071 -40.583 11.185 1.00 63.65 493 TYR B C 1
ATOM 3741 O O . TYR B 1 296 ? -11.614 -39.875 10.344 1.00 64.30 493 TYR B O 1
ATOM 3750 N N . PHE B 1 297 ? -10.326 -41.639 10.884 1.00 50.99 494 PHE B N 1
ATOM 3751 C CA . PHE B 1 297 ? -10.134 -42.086 9.513 1.00 52.09 494 PHE B CA 1
ATOM 3752 C C . PHE B 1 297 ? -11.366 -42.805 8.987 1.00 57.73 494 PHE B C 1
ATOM 3753 O O . PHE B 1 297 ? -11.631 -42.790 7.784 1.00 58.99 494 PHE B O 1
ATOM 3761 N N . TRP B 1 298 ? -12.111 -43.433 9.895 1.00 50.11 495 TRP B N 1
ATOM 3762 C CA . TRP B 1 298 ? -13.293 -44.225 9.542 1.00 57.17 495 TRP B CA 1
ATOM 3763 C C . TRP B 1 298 ? -13.115 -45.103 8.296 1.00 60.56 495 TRP B C 1
ATOM 3764 O O . TRP B 1 298 ? -13.832 -44.938 7.308 1.00 63.25 495 TRP B O 1
ATOM 3775 N N . PRO B 1 299 ? -12.166 -46.050 8.350 1.00 52.79 496 PRO B N 1
ATOM 3776 C CA . PRO B 1 299 ? -11.890 -46.948 7.226 1.00 53.73 496 PRO B CA 1
ATOM 3777 C C . PRO B 1 299 ? -13.020 -47.954 7.013 1.00 57.89 496 PRO B C 1
ATOM 3778 O O . PRO B 1 299 ? -13.325 -48.718 7.934 1.00 59.75 496 PRO B O 1
ATOM 3782 N N . GLU B 1 300 ? -13.630 -47.964 5.829 1.00 63.42 497 GLU B N 1
ATOM 3783 C CA . GLU B 1 300 ? -14.613 -49.002 5.514 1.00 71.96 497 GLU B CA 1
ATOM 3784 C C . GLU B 1 300 ? -14.234 -49.879 4.330 1.00 76.57 497 GLU B C 1
ATOM 3785 O O . GLU B 1 300 ? -13.115 -50.378 4.264 1.00 74.19 497 GLU B O 1
ATOM 3791 N N . ALA B 1 301 ? -15.178 -50.073 3.411 1.00 100.13 498 ALA B N 1
ATOM 3792 C CA . ALA B 1 301 ? -15.006 -50.987 2.279 1.00 106.86 498 ALA B CA 1
ATOM 3793 C C . ALA B 1 301 ? -14.454 -50.300 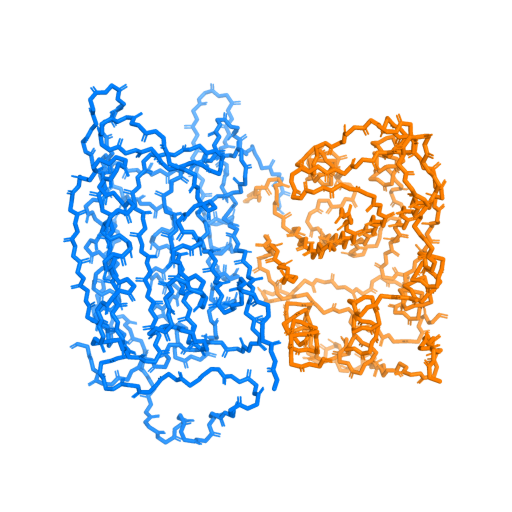1.035 1.00 101.21 498 ALA B C 1
ATOM 3794 O O . ALA B 1 301 ? -14.862 -50.610 -0.084 1.00 106.24 498 ALA B O 1
ATOM 3796 N N . ARG B 1 302 ? -13.532 -49.364 1.236 1.00 120.66 499 ARG B N 1
ATOM 3797 C CA . ARG B 1 302 ? -12.909 -48.634 0.136 1.00 115.22 499 ARG B CA 1
ATOM 3798 C C . ARG B 1 302 ? -11.438 -48.987 0.051 1.00 113.00 499 ARG B C 1
ATOM 3799 O O . ARG B 1 302 ? -10.592 -48.158 -0.278 1.00 106.46 499 ARG B O 1
ATOM 3807 N N . ASN B 1 303 ? -11.158 -50.243 0.356 1.00 119.28 500 ASN B N 1
ATOM 3808 C CA . ASN B 1 303 ? -9.815 -50.780 0.344 1.00 117.61 500 ASN B CA 1
ATOM 3809 C C . ASN B 1 303 ? -9.093 -50.559 -0.985 1.00 118.66 500 ASN B C 1
ATOM 3810 O O . ASN B 1 303 ? -8.661 -51.510 -1.640 1.00 123.68 500 ASN B O 1
#

GO terms:
  GO:0042802 identical protein binding (F, IPI)
  GO:0005515 protein binding (F, IPI)
  GO:0048471 perinuclear region of cytoplasm (C, IDA)
  GO:0016020 membrane (C, IDA)
  GO:0004175 endopeptidase activity (F, IDA)
  GO:0004197 cysteine-type endopeptidase activity (F, IDA)
  GO:0016540 protein autoprocessing (P, IDA)
  GO:0030163 protein catabolic process (P, IDA)
  GO:0097194 execution phase of apoptosis (P, IDA)
  GO:0009792 embryo development ending in birth or egg hatching (P, IGI)
  GO:0012501 programmed cell death (P, IMP)
  GO:0006915 apoptotic process (P, IMP)
  GO:1900118 negative regulation of execution phase of apoptosis (P, IMP)
  GO:0098793 presynapse (C, IDA)
  GO:0043025 neuronal cell body (C, IDA)
  GO:0005739 mitochondrion (C, IDA)
  GO:0140608 cysteine-type endopeptidase activator activity (F, IDA)
  GO:0031965 nuclear membrane (C, EXP)
  GO:0043204 perikaryon (C, EXP)
  GO:0045202 synapse (C, EXP)

Nearest PDB structures (foldseek):
  4m9r-assembly1_A  TM=1.004E+00  e=1.071E-60  Caenorhabditis elegans
  4m9r-assembly1_B  TM=9.915E-01  e=5.678E-44  Caenorhabditis elegans
  4qua-assembly1_A-2  TM=9.522E-01  e=1.180E-27  Homo sapiens
  3itn-assembly1_A  TM=9.544E-01  e=1.515E-27  Homo sapiens
  4qud-assembly1_B  TM=9.643E-01  e=1.728E-26  Homo sapiens

Organism: Caenorhabditis elegans (NCBI:txid6239)

B-factor: mean 82.17, std 28.41, range [32.97, 215.83]

Radius of gyration: 21.8 Å; Cα contacts (8 Å, |Δi|>4): 1180; chains: 2; bounding box: 51×60×54 Å

Sequence (479 aa):
TQYIFHEEDMNFVDAPTISRVFDEKTMYRNFSSPRGMCLIINNEHFEQMPTRNGTKADKDNLTNLFRCMGYTVICKDNLTGRGMLLTIRDFAKHESHGDSAILVILSHGEENVIIGVDDIPISTHEIYDLLNAANAPRLANKPKIVFVQASRGERRDNGFPVRKKPSQADILIAYATTAQYVSWRNSARGSWFIQAVCEVFSTHAKDMDVVELLTEVNKKVACGFQTSQGSNILKQMPEMTSRLLKKFYFWPEARNTQYIFHEEDMNFVDAPTISRVFDEKTMYRNFSSPRGMCLIINNEHFEQMPTRNGTKADKDNLTNLFRCMGYTVICKDNLTGRGMLLTIRDFAKHESHGDSAILVILSHGEENVIIGVDDIPISTHEIYDLLNAANAPRLANKPKIVFVQASRRKKPSQADILIAYATTGSWFIQAVCEVFSTHAKDMDVVELLTEVNKKVACGMPEMTSRLLKKFYFWPEARN

Solvent-accessible surface area: 19396 Å² total; per-residue (Å²): 180,140,56,92,2,96,91,153,67,7,56,77,21,77,51,85,36,14,94,172,64,36,52,101,151,43,16,6,157,0,51,24,72,84,2,1,18,0,2,0,0,4,0,28,100,23,134,161,52,101,68,2,71,3,0,106,35,4,25,85,9,0,14,64,0,0,124,2,0,5,11,63,10,39,47,90,75,55,27,56,0,183,16,1,32,98,27,0,152,82,4,4,130,72,124,89,17,11,29,0,3,0,3,0,0,0,0,31,8,98,50,29,33,1,13,0,27,38,34,89,81,10,46,4,93,79,0,9,58,20,4,12,40,75,76,0,89,102,0,33,103,63,2,3,0,0,1,3,1,2,25,14,16,169,83,132,6,72,20,16,114,106,132,181,67,47,54,51,5,2,0,0,1,1,12,0,1,6,9,40,14,31,9,50,51,50,82,98,94,5,0,0,2,1,40,1,0,0,53,4,0,4,61,55,0,65,83,41,3,0,16,34,0,4,15,48,0,3,48,95,0,0,55,60,20,64,37,63,136,75,98,73,75,8,2,2,3,0,8,2,14,0,15,1,3,53,45,0,27,0,3,0,32,93,89,79,185,162,59,96,4,95,99,145,66,9,56,78,17,76,60,87,33,13,92,174,61,34,57,94,156,48,18,9,158,0,60,25,77,78,1,1,17,0,3,0,0,3,0,23,97,24,134,164,51,101,69,24,131,16,3,111,33,5,33,80,6,2,13,61,0,0,126,3,1,5,7,66,9,43,40,89,68,55,30,55,0,185,18,0,36,95,25,0,157,81,3,2,130,63,108,80,18,9,31,0,2,0,2,0,0,0,0,15,0,53,97,49,38,0,10,0,28,40,39,90,82,10,46,3,27,81,0,16,24,21,2,6,8,72,76,0,83,90,0,23,66,59,2,3,0,0,5,0,10,0,13,152,103,45,12,0,8,3,1,1,0,0,6,3,18,4,73,113,82,25,203,16,4,63,6,1,0,63,5,0,4,64,57,0,68,80,42,4,0,15,31,0,5,15,44,1,3,46,101,34,5,71,75,32,15,53,3,17,0,8,2,3,47,43,1,26,0,4,0,26,101,86,74

CATH classification: 3.40.50.1460

Foldseek 3Di:
DFDAFDLVLADFDDVVCCVVVDDVQFEFDQDFQQSFEEEEEAEAAADPDDGNAQSVRLVRRVCCLSQLLRYHYDYDYAAAQVRVQVVLLVSLVPLRGHLEYEYEYAAEAAAQWGAGRHRRIHGVVSSLLSQWCVNRVSCHSGAYEYEYQYFHADDFAQDDPDVDDDRSERYKYKYQADHRGGFDADNRHGGLLSSLLSNLCRNPLQPAFPVVSSVSSQVCQQVPDWDDDVPGITGGGIDMDHRYPHTYGSNRHRRD/DLDAFDLVLADADDPVCCVVVDDVVFEFDQDFQQSFEEEAEAEAAADPDHGDPPSVRLSRRVCSLSQSLRYHYDYDYAAAQVRLLVVLLVSLVPLRTHLEYEYEYEAADDDQWGAGRHRRTHGPVSSLVCNFCVSRVSCHPGAYEYEYRYECVPDDRSARYKYWYHYHVDQLSSLLSNLCRVPLQPAFPVVSVVSSCVCSPVCNIDMDHRYPHTHGSRGHDND

InterPro domains:
  IPR001309 Peptidase C14, p20 domain [PS50208] (241-362)
  IPR001315 CARD domain [PF00619] (8-89)
  IPR001315 CARD domain [PS50209] (2-91)
  IPR001315 CARD domain [SM00114] (2-90)
  IPR002138 Peptidase C14, caspase non-catalytic subunit p10 [PS50207] (405-496)
  IPR002398 Peptidase C14 family [PTHR47901] (7-497)
  IPR011029 Death-like domain superfamily [G3DSA:1.10.533.10] (1-97)
  IPR011029 Death-like domain superfamily [SSF47986] (1-88)
  IPR011600 Peptidase C14, caspase domain [PF00656] (242-493)
  IPR015917 Peptidase C14A, caspase catalytic domain [PR00376] (241-254)
  IPR015917 Peptidase C14A, caspase catalytic domain [PR00376] (259-277)
  IPR015917 Peptidase C14A, caspase catalytic domain [PR00376] (277-295)
  IPR015917 Peptidase C14A, caspase catalytic domain [PR00376] (308-316)
  IPR015917 Peptidase C14A, caspase catalytic domain [PR00376] (343-361)
  IPR015917 Peptidase C14A, caspase catalytic domain [PR00376] (427-438)
  IPR015917 Peptidase C14A, caspase catalytic domain [PR00376] (486-495)
  IPR015917 Peptidase C14A, caspase catalytic domain [SM00115] (234-496)
  IPR015917 Peptidase C14A, caspase catalytic domain [cd00032] (235-495)
  IPR016129 Peptidase family C14A, His active site [PS01121] (304-316)
  IPR029030 Caspase-like domain superfamily [SSF52129] (233-496)